Protein AF-A0AAJ4Z870-F1 (afdb_monomer)

Radius of gyration: 30.79 Å; Cα contacts (8 Å, |Δi|>4): 1571; chains: 1; bounding box: 114×66×84 Å

Sequence (641 aa):
MRTFTKHAAKAASVLLALTALTALTALTVEAAERSPRASETVNSVRNRDPVFTLLPERWMTPLPGEDDWNNLPIDEKRKKALEEISHGIRDATSEARIKAANVYWDTYMLNLPDAQMHELVDYTFSTPYNHDLRNGTERLSEKTMSKFLFGVGNTDKALAGRPADADYIVSRGVNLRLTPAQFADLRGRTLTDKAYLSTTLSDAPPEEFSKQNASLRLRVPRGTPSAYLSRTAAVSFYEDQEELLLGRGTAVNVTRSFCGTPDASVEGGCKQWEIFGEVALRSPQLTVEPLGETGLKGRAAFSRTSDENWVGVVPKGQLPIEGNVKAQQGFKTAVGDFEFKDLPPGEYTVHVYPDKVSYAPLISRDVMVGTSVLRSVRQREVPEISPDGIGTLTVVLDASDNGRQSGKYVITPPQGFAFTNSDVVIRRPDGTGTSGGWTLSSDKRTLTNTSAWWDTKGVRTLYMGVVADRDMTKAGFHTAEGGLSFAVDDQPPVTGNVTVSVPVLMWWAKQTVVPEIKPGGQGNAIVELDATGARSGDNYALNRIAAPDGFTFTDNQVVVKGPGGAISREAWTLTADRTMLINLTGAALWRGKGTWTLEVSLTAAPSAATGTHTAKDGLSFTTGGGLRRATSDLSATVIGN

Secondary structure (DSSP, 8-state):
--SHHHHHHHHHHHHHHHHHHHHHHHHHHHHHHT---PPPEE--SSSS--SEEEEEEESSPPPS-HHHHHTS-HHHHHHHHHHHH-TTBS--SHHHHHHHHHHHHHHHHHTS-HHHHHHHHHHHHH-HHHHHHHH-STT--HHHHHHHHHHHHHHHHHHHHS--SSBEEEEEEE-----HHHHHTTTTEEEE-SS-EEEESSSS--HHHHTSSEEEEEEE-TT--EEEE-TTTT--SSTT--EEEEPTT-EEEEEEEEEEEE-TTSTTSEEEEEEEEEE-----EEEEEE-TTS-EEEEEE-SS--TT-EEEEEETTS--SGGG--EEEE-SSSEEEEEE-SPPSEEEEEEEES-SSS---SEEEEEEES--SEEEEEEEE--B--TT-EEEEEEEEEESS-----EEEEE-PPTTEEES-S--EEE-TTS-EEE---EE-TTS--EEE-S----SSEEEEEEEEEEE-TT----EEEEEEEEEEEEETTSPPEEEEEEEEEP-TT--EEEEE--EE-TT-EEEEEEEEE-TTPPTT---B-EEEEPPTTEEES-SEEEEE-TT--EEEEEPEEPTTS-EEEESBGGGGGSSSSEEEEEEEEEE-TTPPSEEEEEEEEEEEEETTTTEEEEEEEEEEEPP-

InterPro domains:
  IPR003540 ADP ribosyltransferase [PF03496] (108-256)

Structure (mmCIF, N/CA/C/O backbone):
data_AF-A0AAJ4Z870-F1
#
_entry.id   AF-A0AAJ4Z870-F1
#
loop_
_atom_site.group_PDB
_atom_site.id
_atom_site.type_symbol
_atom_site.label_atom_id
_atom_site.label_alt_id
_atom_site.label_comp_id
_atom_site.label_asym_id
_atom_site.label_entity_id
_atom_site.label_seq_id
_atom_site.pdbx_PDB_ins_code
_atom_site.Cartn_x
_atom_site.Cartn_y
_atom_site.Cartn_z
_atom_site.occupancy
_atom_site.B_iso_or_equiv
_atom_site.auth_seq_id
_atom_site.auth_comp_id
_atom_site.auth_asym_id
_atom_site.auth_atom_id
_atom_site.pdbx_PDB_model_num
ATOM 1 N N . MET A 1 1 ? 68.829 -37.222 24.982 1.00 49.44 1 MET A N 1
ATOM 2 C CA . MET A 1 1 ? 67.691 -37.475 24.061 1.00 49.44 1 MET A CA 1
ATOM 3 C C . MET A 1 1 ? 66.381 -36.727 24.383 1.00 49.44 1 MET A C 1
ATOM 5 O O . MET A 1 1 ? 65.464 -36.827 23.584 1.00 49.44 1 MET A O 1
ATOM 9 N N . ARG A 1 2 ? 66.257 -35.929 25.465 1.00 44.97 2 ARG A N 1
ATOM 10 C CA . ARG A 1 2 ? 65.028 -35.145 25.772 1.00 44.97 2 ARG A CA 1
ATOM 11 C C . ARG A 1 2 ? 65.080 -33.644 25.423 1.00 44.97 2 ARG A C 1
ATOM 13 O O . ARG A 1 2 ? 64.082 -32.952 25.577 1.00 44.97 2 ARG A O 1
ATOM 20 N N . THR A 1 3 ? 66.212 -33.136 24.938 1.00 46.72 3 THR A N 1
ATOM 21 C CA . THR A 1 3 ? 66.392 -31.717 24.567 1.00 46.72 3 THR A CA 1
ATOM 22 C C . THR A 1 3 ? 66.167 -31.428 23.079 1.00 46.72 3 THR A C 1
ATOM 24 O O . THR A 1 3 ? 65.822 -30.303 22.736 1.00 46.72 3 THR A O 1
ATOM 27 N N . PHE A 1 4 ? 66.254 -32.434 22.200 1.00 42.03 4 PHE A N 1
ATOM 28 C CA . PHE A 1 4 ? 66.078 -32.248 20.751 1.00 42.03 4 PHE A CA 1
ATOM 29 C C . PHE A 1 4 ? 64.612 -32.104 20.301 1.00 42.03 4 PHE A C 1
ATOM 31 O O . PHE A 1 4 ? 64.336 -31.454 19.297 1.00 42.03 4 PHE A O 1
ATOM 38 N N . THR A 1 5 ? 63.643 -32.621 21.061 1.00 47.94 5 THR A N 1
ATOM 39 C CA . THR A 1 5 ? 62.215 -32.555 20.694 1.00 47.94 5 THR A CA 1
ATOM 40 C C . THR A 1 5 ? 61.570 -31.192 20.956 1.00 47.94 5 THR A C 1
ATOM 42 O O . THR A 1 5 ? 60.639 -30.812 20.250 1.00 47.94 5 THR A O 1
ATOM 45 N N . LYS A 1 6 ? 62.085 -30.394 21.904 1.00 50.53 6 LYS A N 1
ATOM 46 C CA . LYS A 1 6 ? 61.529 -29.056 22.189 1.00 50.53 6 LYS A CA 1
ATOM 47 C C . LYS A 1 6 ? 61.868 -28.011 21.123 1.00 50.53 6 LYS A C 1
ATOM 49 O O . LYS A 1 6 ? 61.117 -27.055 20.966 1.00 50.53 6 LYS A O 1
ATOM 54 N N . HIS A 1 7 ? 62.978 -28.163 20.401 1.00 51.12 7 HIS A N 1
ATOM 55 C CA . HIS A 1 7 ? 63.368 -27.200 19.362 1.00 51.12 7 HIS A CA 1
ATOM 56 C C . HIS A 1 7 ? 62.680 -27.491 18.021 1.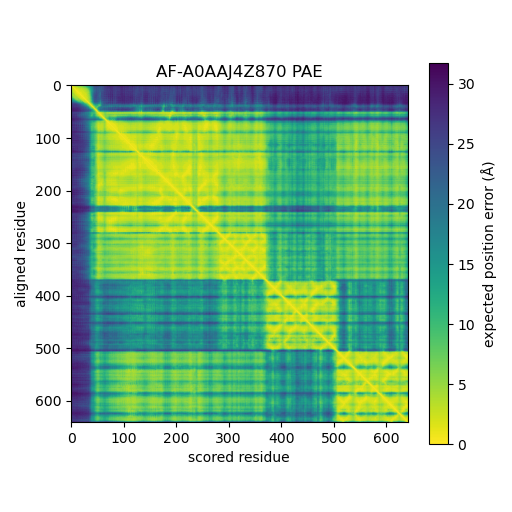00 51.12 7 HIS A C 1
ATOM 58 O O . HIS A 1 7 ? 62.273 -26.553 17.341 1.00 51.12 7 HIS A O 1
ATOM 64 N N . ALA A 1 8 ? 62.422 -28.766 17.704 1.00 56.53 8 ALA A N 1
ATOM 65 C CA . ALA A 1 8 ? 61.658 -29.151 16.517 1.00 56.53 8 ALA A CA 1
ATOM 66 C C . ALA A 1 8 ? 60.193 -28.672 16.571 1.00 56.53 8 ALA A C 1
ATOM 68 O O . ALA A 1 8 ? 59.684 -28.139 15.589 1.00 56.53 8 ALA A O 1
ATOM 69 N N . ALA A 1 9 ? 59.538 -28.768 17.735 1.00 59.16 9 ALA A N 1
ATOM 70 C CA . ALA A 1 9 ? 58.164 -28.287 17.900 1.00 59.16 9 ALA A CA 1
ATOM 71 C C . ALA A 1 9 ? 58.054 -26.758 17.743 1.00 59.16 9 ALA A C 1
ATOM 73 O O . ALA A 1 9 ? 57.128 -26.262 17.107 1.00 59.16 9 ALA A O 1
ATOM 74 N N . LYS A 1 10 ? 59.033 -26.003 18.260 1.00 60.56 10 LYS A N 1
ATOM 75 C CA . LYS A 1 10 ? 59.036 -24.535 18.166 1.00 60.56 10 LYS A CA 1
ATOM 76 C C . LYS A 1 10 ? 59.322 -24.050 16.739 1.00 60.56 10 LYS A C 1
ATOM 78 O O . LYS A 1 10 ? 58.710 -23.083 16.300 1.00 60.56 10 LYS A O 1
ATOM 83 N N . ALA A 1 11 ? 60.187 -24.749 16.001 1.00 62.09 11 ALA A N 1
ATOM 84 C CA . ALA A 1 11 ? 60.443 -24.463 14.590 1.00 62.09 11 ALA A CA 1
ATOM 85 C C . ALA A 1 11 ? 59.219 -24.761 13.703 1.00 62.09 11 ALA A C 1
ATOM 87 O O . ALA A 1 11 ? 58.886 -23.957 12.836 1.00 62.09 11 ALA A O 1
ATOM 88 N N . ALA A 1 12 ? 58.496 -25.856 13.969 1.00 60.47 12 ALA A N 1
ATOM 89 C CA . ALA A 1 12 ? 57.272 -26.197 13.242 1.00 60.47 12 ALA A CA 1
ATOM 90 C C . ALA A 1 12 ? 56.146 -25.170 13.469 1.00 60.47 12 ALA A C 1
ATOM 92 O O . ALA A 1 12 ? 55.469 -24.787 12.518 1.00 60.47 12 ALA A O 1
ATOM 93 N N . SER A 1 13 ? 55.983 -24.660 14.696 1.00 53.12 13 SER A N 1
ATOM 94 C CA . SER A 1 13 ? 54.995 -23.612 14.998 1.00 53.12 13 SER A CA 1
ATOM 95 C C . SER A 1 13 ? 55.309 -22.273 14.324 1.00 53.12 13 SER A C 1
ATOM 97 O O . SER A 1 13 ? 54.392 -21.594 13.871 1.00 53.12 13 SER A O 1
ATOM 99 N N . VAL A 1 14 ? 56.589 -21.900 14.217 1.00 65.31 14 VAL A N 1
ATOM 100 C CA . VAL A 1 14 ? 57.000 -20.666 13.524 1.00 65.31 14 VAL A CA 1
ATOM 101 C C . VAL A 1 14 ? 56.807 -20.797 12.013 1.00 65.31 14 VAL A C 1
ATOM 103 O O . VAL A 1 14 ? 56.330 -19.857 11.384 1.00 65.31 14 VAL A O 1
ATOM 106 N N . LEU A 1 15 ? 57.094 -21.968 11.437 1.00 59.19 15 LEU A N 1
ATOM 107 C CA . LEU A 1 15 ? 56.870 -22.216 10.013 1.00 59.19 15 LEU A CA 1
ATOM 108 C C . LEU A 1 15 ? 55.369 -22.205 9.671 1.00 59.19 15 LEU A C 1
ATOM 110 O O . LEU A 1 15 ? 54.979 -21.583 8.685 1.00 59.19 15 LEU A O 1
ATOM 114 N N . LEU A 1 16 ? 54.509 -22.795 10.513 1.00 56.69 16 LEU A N 1
ATOM 115 C CA . LEU A 1 16 ? 53.051 -22.727 10.333 1.00 56.69 16 LEU A CA 1
ATOM 116 C C . LEU A 1 16 ? 52.522 -21.290 10.430 1.00 56.69 16 LEU A C 1
ATOM 118 O O . LEU A 1 16 ? 51.689 -20.895 9.619 1.00 56.69 16 LEU A O 1
ATOM 122 N N . ALA A 1 17 ? 53.028 -20.501 11.382 1.00 57.72 17 ALA A N 1
ATOM 123 C CA . ALA A 1 17 ? 52.633 -19.104 11.545 1.00 57.72 17 ALA A CA 1
ATOM 124 C C . ALA A 1 17 ? 53.065 -18.240 10.349 1.00 57.72 17 ALA A C 1
ATOM 126 O O . ALA A 1 17 ? 52.281 -17.419 9.879 1.00 57.72 17 ALA A O 1
ATOM 127 N N . LEU A 1 18 ? 54.268 -18.461 9.805 1.00 51.78 18 LEU A N 1
ATOM 128 C CA . LEU A 1 18 ? 54.729 -17.755 8.606 1.00 51.78 18 LEU A CA 1
ATOM 129 C C . LEU A 1 18 ? 53.906 -18.146 7.373 1.00 51.78 18 LEU A C 1
ATOM 131 O O . LEU A 1 18 ? 53.510 -17.279 6.598 1.00 51.78 18 LEU A O 1
ATOM 135 N N . THR A 1 19 ? 53.594 -19.434 7.210 1.00 60.03 19 THR A N 1
ATOM 136 C CA . THR A 1 19 ? 52.804 -19.918 6.064 1.00 60.03 19 THR A CA 1
ATOM 137 C C . THR A 1 19 ? 51.367 -19.390 6.128 1.00 60.03 19 THR A C 1
ATOM 139 O O . THR A 1 19 ? 50.831 -18.946 5.116 1.00 60.03 19 THR A O 1
ATOM 142 N N . ALA A 1 20 ? 50.774 -19.335 7.327 1.00 50.16 20 ALA A N 1
ATOM 143 C CA . ALA A 1 20 ? 49.462 -18.734 7.551 1.00 50.16 20 ALA A CA 1
ATOM 144 C C . ALA A 1 20 ? 49.465 -17.221 7.287 1.00 50.16 20 ALA A C 1
ATOM 146 O O . ALA A 1 20 ? 48.545 -16.722 6.649 1.00 50.16 20 ALA A O 1
ATOM 147 N N . LEU A 1 21 ? 50.508 -16.495 7.703 1.00 46.50 21 LEU A N 1
ATOM 148 C CA . LEU A 1 21 ? 50.614 -15.051 7.473 1.00 46.50 21 LEU A CA 1
ATOM 149 C C . LEU A 1 21 ? 50.805 -14.714 5.986 1.00 46.50 21 LEU A C 1
ATOM 151 O O . LEU A 1 21 ? 50.235 -13.736 5.507 1.00 46.50 21 LEU A O 1
ATOM 155 N N . THR A 1 22 ? 51.545 -15.549 5.248 1.00 51.97 22 THR A N 1
ATOM 156 C CA . THR A 1 22 ? 51.763 -15.388 3.798 1.00 51.97 22 THR A CA 1
ATOM 157 C C . THR A 1 22 ? 50.500 -15.734 2.999 1.00 51.97 22 THR A C 1
ATOM 159 O O . THR A 1 22 ? 50.151 -15.033 2.053 1.00 51.97 22 THR A O 1
ATOM 162 N N . ALA A 1 23 ? 49.750 -16.761 3.420 1.00 42.91 23 ALA A N 1
ATOM 163 C CA . ALA A 1 23 ? 48.446 -17.087 2.840 1.00 42.91 23 ALA A CA 1
ATOM 164 C C . ALA A 1 23 ? 47.395 -16.003 3.137 1.00 42.91 23 ALA A C 1
ATOM 166 O O . ALA A 1 23 ? 46.612 -15.653 2.258 1.00 42.91 23 ALA A O 1
ATOM 167 N N . LEU A 1 24 ? 47.410 -15.424 4.344 1.00 33.97 24 LEU A N 1
ATOM 168 C CA . LEU A 1 24 ? 46.507 -14.336 4.724 1.00 33.97 24 LEU A CA 1
ATOM 169 C C . LEU A 1 24 ? 46.810 -13.052 3.938 1.00 33.97 24 LEU A C 1
ATOM 171 O O . LEU A 1 24 ? 45.883 -12.388 3.491 1.00 33.97 24 LEU A O 1
ATOM 175 N N . THR A 1 25 ? 48.090 -12.735 3.708 1.00 42.50 25 THR A N 1
ATOM 176 C CA . THR A 1 25 ? 48.484 -11.570 2.898 1.00 42.50 25 THR A CA 1
ATOM 177 C C . THR A 1 25 ? 48.165 -11.757 1.413 1.00 42.50 25 THR A C 1
ATOM 179 O O . THR A 1 25 ? 47.634 -10.831 0.801 1.00 42.50 25 THR A O 1
ATOM 182 N N . ALA A 1 26 ? 48.369 -12.952 0.848 1.00 40.03 26 ALA A N 1
ATOM 183 C CA . ALA A 1 26 ? 47.952 -13.267 -0.523 1.00 40.03 26 ALA A CA 1
ATOM 184 C C . ALA A 1 26 ? 46.422 -13.181 -0.705 1.00 40.03 26 ALA A C 1
ATOM 186 O O . ALA A 1 26 ? 45.954 -12.564 -1.660 1.00 40.03 26 ALA A O 1
ATOM 187 N N . LEU A 1 27 ? 45.642 -13.684 0.263 1.00 38.25 27 LEU A N 1
ATOM 188 C CA . LEU A 1 27 ? 44.178 -13.558 0.277 1.00 38.25 27 LEU A CA 1
ATOM 189 C C . LEU A 1 27 ? 43.707 -12.102 0.411 1.00 38.25 27 LEU A C 1
ATOM 191 O O . LEU A 1 27 ? 42.705 -11.734 -0.197 1.00 38.25 27 LEU A O 1
ATOM 195 N N . THR A 1 28 ? 44.413 -11.251 1.163 1.00 39.25 28 THR A N 1
ATOM 196 C CA . THR A 1 28 ? 44.058 -9.823 1.264 1.00 39.25 28 THR A CA 1
ATOM 197 C C . THR A 1 28 ? 44.405 -9.019 0.012 1.00 39.25 28 THR A C 1
ATOM 199 O O . THR A 1 28 ? 43.698 -8.062 -0.292 1.00 39.25 28 THR A O 1
ATOM 202 N N . VAL A 1 29 ? 45.442 -9.407 -0.739 1.00 36.97 29 VAL A N 1
ATOM 203 C CA . VAL A 1 29 ? 45.827 -8.729 -1.989 1.00 36.97 29 VAL A CA 1
ATOM 204 C C . VAL A 1 29 ? 44.898 -9.137 -3.142 1.00 36.97 29 VAL A C 1
ATOM 206 O O . VAL A 1 29 ? 44.412 -8.260 -3.852 1.00 36.97 29 VAL A O 1
ATOM 209 N N . GLU A 1 30 ? 44.512 -10.415 -3.256 1.00 35.41 30 GLU A N 1
ATOM 210 C CA . GLU A 1 30 ? 43.478 -10.845 -4.221 1.00 35.41 30 GLU A CA 1
ATOM 211 C C . GLU A 1 30 ? 42.067 -10.335 -3.865 1.00 35.41 30 GLU A C 1
ATOM 213 O O . GLU A 1 30 ? 41.267 -10.051 -4.760 1.00 35.41 30 GLU A O 1
ATOM 218 N N . ALA A 1 31 ? 41.746 -10.161 -2.577 1.00 33.66 31 ALA A N 1
ATOM 219 C CA . ALA A 1 31 ? 40.484 -9.546 -2.155 1.00 33.66 31 ALA A CA 1
ATOM 220 C C . ALA A 1 31 ? 40.442 -8.027 -2.410 1.00 33.66 31 ALA A C 1
ATOM 222 O O . ALA A 1 31 ? 39.362 -7.489 -2.654 1.00 33.66 31 ALA A O 1
ATOM 223 N N . ALA A 1 32 ? 41.590 -7.339 -2.391 1.00 29.41 32 ALA A N 1
ATOM 224 C CA . ALA A 1 32 ? 41.681 -5.913 -2.707 1.00 29.41 32 ALA A CA 1
ATOM 225 C C . ALA A 1 32 ? 41.587 -5.637 -4.221 1.00 29.41 32 ALA A C 1
ATOM 227 O O . ALA A 1 32 ? 40.957 -4.657 -4.617 1.00 29.41 32 ALA A O 1
ATOM 228 N N . GLU A 1 33 ? 42.120 -6.519 -5.075 1.00 30.16 33 GLU A N 1
ATOM 229 C CA . GLU A 1 33 ? 41.975 -6.408 -6.540 1.00 30.16 33 GLU A CA 1
ATOM 230 C C . GLU A 1 33 ? 40.604 -6.879 -7.063 1.00 30.16 33 GLU A C 1
ATOM 232 O O . GLU A 1 33 ? 40.184 -6.477 -8.148 1.00 30.16 33 GLU A O 1
ATOM 237 N N . ARG A 1 34 ? 39.852 -7.659 -6.272 1.00 28.91 34 ARG A N 1
ATOM 238 C CA . ARG A 1 34 ? 38.427 -7.973 -6.506 1.00 28.91 34 ARG A CA 1
ATOM 239 C C . ARG A 1 34 ? 37.480 -7.167 -5.619 1.00 28.91 34 ARG A C 1
ATOM 241 O O . ARG A 1 34 ? 36.392 -7.641 -5.287 1.00 28.91 34 ARG A O 1
ATOM 248 N N . SER A 1 35 ? 37.854 -5.943 -5.256 1.00 26.19 35 SER A N 1
ATOM 249 C CA . SER A 1 35 ? 36.859 -4.982 -4.787 1.00 26.19 35 SER A CA 1
ATOM 250 C C . SER A 1 35 ? 35.880 -4.742 -5.948 1.00 26.19 35 SER A C 1
ATOM 252 O O . SER A 1 35 ? 36.321 -4.293 -7.013 1.00 26.19 35 SER A O 1
ATOM 254 N N . PRO A 1 36 ? 34.587 -5.113 -5.836 1.00 32.47 36 PRO A N 1
ATOM 255 C CA . PRO A 1 36 ? 33.634 -4.848 -6.903 1.00 32.47 36 PRO A CA 1
ATOM 256 C C . PRO A 1 36 ? 33.655 -3.344 -7.158 1.00 32.47 36 PRO A C 1
ATOM 258 O O . PRO A 1 36 ? 33.539 -2.558 -6.217 1.00 32.47 36 PRO A O 1
ATOM 261 N N . ARG A 1 37 ? 33.858 -2.942 -8.423 1.00 35.41 37 ARG A N 1
ATOM 262 C CA . ARG A 1 37 ? 33.674 -1.546 -8.837 1.00 35.41 37 ARG A CA 1
ATOM 263 C C . ARG A 1 37 ? 32.366 -1.070 -8.216 1.00 35.41 37 ARG A C 1
ATOM 265 O O . ARG A 1 37 ? 31.327 -1.683 -8.467 1.00 35.41 37 ARG A O 1
ATOM 272 N N . ALA A 1 38 ? 32.456 -0.046 -7.368 1.00 35.22 38 ALA A N 1
ATOM 273 C CA . ALA A 1 38 ? 31.302 0.543 -6.715 1.00 35.22 38 ALA A CA 1
ATOM 274 C C . ALA A 1 38 ? 30.222 0.812 -7.770 1.00 35.22 38 ALA A C 1
ATOM 276 O O . ALA A 1 38 ? 30.523 1.297 -8.862 1.00 35.22 38 ALA A O 1
ATOM 277 N N . SER A 1 39 ? 28.986 0.429 -7.457 1.00 49.66 39 SER A N 1
ATOM 278 C CA . SER A 1 39 ? 27.829 0.682 -8.307 1.00 49.66 39 SER A CA 1
ATOM 279 C C . SER A 1 39 ? 27.770 2.168 -8.674 1.00 49.66 39 SER A C 1
ATOM 281 O O . SER A 1 39 ? 27.768 3.019 -7.787 1.00 49.66 39 SER A O 1
ATOM 283 N N . GLU A 1 40 ? 27.703 2.495 -9.964 1.00 51.44 40 GLU A N 1
ATOM 284 C CA . GLU A 1 40 ? 27.506 3.881 -10.391 1.00 51.44 40 GLU A CA 1
ATOM 285 C C . GLU A 1 40 ? 26.043 4.289 -10.174 1.00 51.44 40 GLU A C 1
ATOM 287 O O . GLU A 1 40 ? 25.110 3.640 -10.656 1.00 51.44 40 GLU A O 1
ATOM 292 N N . THR A 1 41 ? 25.837 5.368 -9.420 1.00 51.16 41 THR A N 1
ATOM 293 C CA . THR A 1 41 ? 24.510 5.933 -9.157 1.00 51.16 41 THR A CA 1
ATOM 294 C C . THR A 1 41 ? 24.034 6.752 -10.360 1.00 51.16 41 THR A C 1
ATOM 296 O O . THR A 1 41 ? 24.674 7.728 -10.755 1.00 51.16 41 THR A O 1
ATOM 299 N N . VAL A 1 42 ? 22.880 6.396 -10.931 1.00 51.50 42 VAL A N 1
ATOM 300 C CA . VAL A 1 42 ? 22.339 6.992 -12.164 1.00 51.50 42 VAL A CA 1
ATOM 301 C C . VAL A 1 42 ? 21.290 8.062 -11.818 1.00 51.50 42 VAL A C 1
ATOM 303 O O . VAL A 1 42 ? 20.118 7.754 -11.627 1.00 51.50 42 VAL A O 1
ATOM 306 N N . ASN A 1 43 ? 21.674 9.340 -11.702 1.00 39.91 43 ASN A N 1
ATOM 307 C CA . ASN A 1 43 ? 20.740 10.402 -11.259 1.00 39.91 43 ASN A CA 1
ATOM 308 C C . ASN A 1 43 ? 19.824 10.982 -12.372 1.00 39.91 43 ASN A C 1
ATOM 310 O O . ASN A 1 43 ? 20.118 10.848 -13.552 1.00 39.91 43 ASN A O 1
ATOM 314 N N . SER A 1 44 ? 18.741 11.686 -12.005 1.00 39.91 44 SER A N 1
ATOM 315 C CA . SER A 1 44 ? 17.824 12.421 -12.910 1.00 39.91 44 SER A CA 1
ATOM 316 C C . SER A 1 44 ? 18.022 13.956 -12.798 1.00 39.91 44 SER A C 1
ATOM 318 O O . SER A 1 44 ? 18.668 14.421 -11.857 1.00 39.91 44 SER A O 1
ATOM 320 N N . VAL A 1 45 ? 17.600 14.775 -13.783 1.00 42.69 45 VAL A N 1
ATOM 321 C CA . VAL A 1 45 ? 18.034 16.201 -13.912 1.00 42.69 45 VAL A CA 1
ATOM 322 C C . VAL A 1 45 ? 16.981 17.252 -13.516 1.00 42.69 45 VAL A C 1
ATOM 324 O O . VAL A 1 45 ? 17.354 18.390 -13.243 1.00 42.69 45 VAL A O 1
ATOM 327 N N . ARG A 1 46 ? 15.687 16.931 -13.392 1.00 41.34 46 ARG A N 1
ATOM 328 C CA . ARG A 1 46 ? 14.689 17.898 -12.889 1.00 41.34 46 ARG A CA 1
ATOM 329 C C . ARG A 1 46 ? 13.697 17.201 -11.962 1.00 41.34 46 ARG A C 1
ATOM 331 O O . ARG A 1 46 ? 12.945 16.353 -12.412 1.00 41.34 46 ARG A O 1
ATOM 338 N N . ASN A 1 47 ? 13.737 17.593 -10.687 1.00 38.19 47 ASN A N 1
ATOM 339 C CA . ASN A 1 47 ? 12.974 17.078 -9.545 1.00 38.19 47 ASN A CA 1
ATOM 340 C C . ASN A 1 47 ? 13.215 15.602 -9.158 1.00 38.19 47 ASN A C 1
ATOM 342 O O . ASN A 1 47 ? 12.601 14.692 -9.696 1.00 38.19 47 ASN A O 1
ATOM 346 N N . ARG A 1 48 ? 14.016 15.439 -8.090 1.00 46.03 48 ARG A N 1
ATOM 347 C CA . ARG A 1 48 ? 14.067 14.300 -7.151 1.00 46.03 48 ARG A CA 1
ATOM 348 C C . ARG A 1 48 ? 14.625 12.972 -7.709 1.00 46.03 48 ARG A C 1
ATOM 350 O O . ARG A 1 48 ? 13.905 12.125 -8.222 1.00 46.03 48 ARG A O 1
ATOM 357 N N . ASP A 1 49 ? 15.926 12.809 -7.464 1.00 51.62 49 ASP A N 1
ATOM 358 C CA . ASP A 1 49 ? 16.651 11.560 -7.167 1.00 51.62 49 ASP A CA 1
ATOM 359 C C . ASP A 1 49 ? 16.893 10.539 -8.292 1.00 51.62 49 ASP A C 1
ATOM 361 O O . ASP A 1 49 ? 16.113 10.435 -9.244 1.00 51.62 49 ASP A O 1
ATOM 365 N N . PRO A 1 50 ? 18.013 9.787 -8.225 1.00 52.00 50 PRO A N 1
ATOM 366 C CA . PRO A 1 50 ? 18.239 8.616 -9.069 1.00 52.00 50 PRO A CA 1
ATOM 367 C C . PRO A 1 50 ? 17.088 7.619 -8.923 1.00 52.00 50 PRO A C 1
ATOM 369 O O . PRO A 1 50 ? 16.846 7.089 -7.843 1.00 52.00 50 PRO A O 1
ATOM 372 N N . VAL A 1 51 ? 16.378 7.358 -10.023 1.00 69.81 51 VAL A N 1
ATOM 373 C CA . VAL A 1 51 ? 15.320 6.335 -10.064 1.00 69.81 51 VAL A CA 1
ATOM 374 C C . VAL A 1 51 ? 15.940 4.944 -10.136 1.00 69.81 51 VAL A C 1
ATOM 376 O O . VAL A 1 51 ? 15.425 4.015 -9.536 1.00 69.81 51 VAL A O 1
ATOM 379 N N . PHE A 1 52 ? 17.057 4.789 -10.846 1.00 85.12 52 PHE A N 1
ATOM 380 C CA . PHE A 1 52 ? 17.687 3.489 -11.021 1.00 85.12 52 PHE A CA 1
ATOM 381 C C . PHE A 1 52 ? 19.144 3.491 -10.569 1.00 85.12 52 PHE A C 1
ATOM 383 O O . PHE A 1 52 ? 19.867 4.473 -10.703 1.00 85.12 52 PHE A O 1
ATOM 390 N N . THR A 1 53 ? 19.576 2.337 -10.090 1.00 85.94 53 THR A N 1
ATOM 391 C CA . THR A 1 53 ? 20.966 1.989 -9.820 1.00 85.94 53 THR A CA 1
ATOM 392 C C . THR A 1 53 ? 21.347 0.837 -10.744 1.00 85.94 53 THR A C 1
ATOM 394 O O . THR A 1 53 ? 20.584 -0.121 -10.882 1.00 85.94 53 THR A O 1
ATOM 397 N N . LEU A 1 54 ? 22.499 0.934 -11.410 1.00 88.50 54 LEU A N 1
ATOM 398 C CA . LEU A 1 54 ? 22.995 -0.109 -12.308 1.00 88.50 54 LEU A CA 1
ATOM 399 C C . LEU A 1 54 ? 23.806 -1.135 -11.516 1.00 88.50 54 LEU A C 1
ATOM 401 O O . LEU A 1 54 ? 24.876 -0.813 -11.002 1.00 88.50 54 LEU A O 1
ATOM 405 N N . LEU A 1 55 ? 23.346 -2.387 -11.472 1.00 84.69 55 LEU A N 1
ATOM 406 C CA . LEU A 1 55 ? 24.108 -3.441 -10.808 1.00 84.69 55 LEU A CA 1
ATOM 407 C C . LEU A 1 55 ? 25.400 -3.770 -11.586 1.00 84.69 55 LEU A C 1
ATOM 409 O O . LEU A 1 55 ? 25.421 -3.750 -12.830 1.00 84.69 55 LEU A O 1
ATOM 413 N N . PRO A 1 56 ? 26.503 -4.070 -10.874 1.00 81.56 56 PRO A N 1
ATOM 414 C CA . PRO A 1 56 ? 27.790 -4.352 -11.504 1.00 81.56 56 PRO A CA 1
ATOM 415 C C . PRO A 1 56 ? 27.787 -5.691 -12.254 1.00 81.56 56 PRO A C 1
ATOM 417 O O . PRO A 1 56 ? 28.437 -5.814 -13.291 1.00 81.56 56 PRO A O 1
ATOM 420 N N . GLU A 1 57 ? 27.039 -6.679 -11.763 1.00 82.12 57 GLU A N 1
ATOM 421 C CA . GLU A 1 57 ? 26.984 -8.020 -12.343 1.00 82.12 57 GLU A CA 1
ATOM 422 C C . GLU A 1 57 ? 25.992 -8.110 -13.510 1.00 82.12 57 GLU A C 1
ATOM 424 O O . GLU A 1 57 ? 24.938 -7.469 -13.526 1.00 82.12 57 GLU A O 1
ATOM 429 N N . ARG A 1 58 ? 26.337 -8.938 -14.501 1.00 84.81 58 ARG A N 1
ATOM 430 C CA . ARG A 1 58 ? 25.440 -9.298 -15.604 1.00 84.81 58 ARG A CA 1
ATOM 431 C C . ARG A 1 58 ? 24.574 -10.480 -15.197 1.00 84.81 58 ARG A C 1
ATOM 433 O O . ARG A 1 58 ? 25.077 -11.449 -14.637 1.00 84.81 58 ARG A O 1
ATOM 440 N N . TRP A 1 59 ? 23.293 -10.427 -15.540 1.00 82.12 59 TRP A N 1
ATOM 441 C CA . TRP A 1 59 ? 22.366 -11.540 -15.321 1.00 82.12 59 TRP A CA 1
ATOM 442 C C . TRP A 1 59 ? 22.332 -12.517 -16.505 1.00 82.12 59 TRP A C 1
ATOM 444 O O . TRP A 1 59 ? 21.857 -13.640 -16.357 1.00 82.12 59 TRP A O 1
ATOM 454 N N . MET A 1 60 ? 22.865 -12.116 -17.665 1.00 82.94 60 MET A N 1
ATOM 455 C CA . MET A 1 60 ? 23.074 -12.988 -18.821 1.00 82.94 60 MET A CA 1
ATOM 456 C C . MET A 1 60 ? 24.337 -12.605 -19.599 1.00 82.94 60 MET A C 1
ATOM 458 O O . MET A 1 60 ? 24.723 -11.435 -19.668 1.00 82.94 60 MET A O 1
ATOM 462 N N . THR A 1 61 ? 24.962 -13.593 -20.235 1.00 76.19 61 THR A N 1
ATOM 463 C CA . THR A 1 61 ? 25.982 -13.349 -21.259 1.00 76.19 61 THR A CA 1
ATOM 464 C C . THR A 1 61 ? 25.284 -12.875 -22.539 1.00 76.19 61 THR A C 1
ATOM 466 O O . THR A 1 61 ? 24.330 -13.527 -22.971 1.00 76.19 61 THR A O 1
ATOM 469 N N . PRO A 1 62 ? 25.713 -11.765 -23.166 1.00 68.50 62 PRO A N 1
ATOM 470 C CA . PRO A 1 62 ? 25.199 -11.381 -24.477 1.00 68.50 62 PRO A CA 1
ATOM 471 C C . PRO A 1 62 ? 25.423 -12.513 -25.485 1.00 68.50 62 PRO A C 1
ATOM 473 O O . PRO A 1 62 ? 26.503 -13.102 -25.527 1.00 68.50 62 PRO A O 1
ATOM 476 N N . LEU A 1 63 ? 24.400 -12.840 -26.276 1.00 63.53 63 LEU A N 1
ATOM 477 C CA . LEU A 1 63 ? 24.523 -13.874 -27.303 1.00 63.53 63 LEU A CA 1
ATOM 478 C C . LEU A 1 63 ? 25.430 -13.380 -28.449 1.00 63.53 63 LEU A C 1
ATOM 480 O O . LEU A 1 63 ? 25.273 -12.228 -28.865 1.00 63.53 63 LEU A O 1
ATOM 484 N N . PRO A 1 64 ? 26.331 -14.225 -28.991 1.00 50.06 64 PRO A N 1
ATOM 485 C CA . PRO A 1 64 ? 27.074 -13.912 -30.212 1.00 50.06 64 PRO A CA 1
ATOM 486 C C . PRO A 1 64 ? 26.110 -13.714 -31.396 1.00 50.06 64 PRO A C 1
ATOM 488 O O . PRO A 1 64 ? 25.164 -14.487 -31.538 1.00 50.06 64 PRO A O 1
ATOM 491 N N . GLY A 1 65 ? 26.350 -12.701 -32.238 1.00 58.12 65 GLY A N 1
ATOM 492 C CA . GLY A 1 65 ? 25.511 -12.378 -33.410 1.00 58.12 65 GLY A CA 1
ATOM 493 C C . GLY A 1 65 ? 24.952 -10.946 -33.458 1.00 58.12 65 GLY A C 1
ATOM 494 O O . GLY A 1 65 ? 23.940 -10.708 -34.109 1.00 58.12 65 GLY A O 1
ATOM 495 N N . GLU A 1 66 ? 25.564 -9.982 -32.758 1.00 62.25 66 GLU A N 1
ATOM 496 C CA . GLU A 1 66 ? 25.082 -8.587 -32.712 1.00 62.25 66 GLU A CA 1
ATOM 497 C C . GLU A 1 66 ? 25.285 -7.785 -34.006 1.00 62.25 66 GLU A C 1
ATOM 499 O O . GLU A 1 66 ? 24.650 -6.740 -34.169 1.00 62.25 66 GLU A O 1
ATOM 504 N N . ASP A 1 67 ? 26.114 -8.265 -34.935 1.00 60.09 67 ASP A N 1
ATOM 505 C CA . ASP A 1 67 ? 26.350 -7.585 -36.214 1.00 60.09 67 ASP A CA 1
ATOM 506 C C . ASP A 1 67 ? 25.043 -7.426 -37.007 1.00 60.09 67 ASP A C 1
ATOM 508 O O . ASP A 1 67 ? 24.790 -6.370 -37.590 1.00 60.09 67 ASP A O 1
ATOM 512 N N . ASP A 1 68 ? 24.143 -8.411 -36.925 1.00 77.62 68 ASP A N 1
ATOM 513 C CA . ASP A 1 68 ? 22.817 -8.320 -37.536 1.00 77.62 68 ASP A CA 1
ATOM 514 C C . ASP A 1 68 ? 21.916 -7.323 -36.801 1.00 77.62 68 ASP A C 1
ATOM 516 O O . ASP A 1 68 ? 21.138 -6.631 -37.447 1.00 77.62 68 ASP A O 1
ATOM 520 N N . TRP A 1 69 ? 22.021 -7.204 -35.469 1.00 87.31 69 TRP A N 1
ATOM 521 C CA . TRP A 1 69 ? 21.206 -6.278 -34.670 1.00 87.31 69 TRP A CA 1
ATOM 522 C C . TRP A 1 69 ? 21.553 -4.822 -34.958 1.00 87.31 69 TRP A C 1
ATOM 524 O O . TRP A 1 69 ? 20.660 -4.006 -35.184 1.00 87.31 69 TRP A O 1
ATOM 534 N N . ASN A 1 70 ? 22.842 -4.481 -34.950 1.00 85.94 70 ASN A N 1
ATOM 535 C CA . ASN A 1 70 ? 23.298 -3.097 -35.068 1.00 85.94 70 ASN A CA 1
ATOM 536 C C . ASN A 1 70 ? 22.888 -2.458 -36.399 1.00 85.94 70 ASN A C 1
ATOM 538 O O . ASN A 1 70 ? 22.572 -1.265 -36.418 1.00 85.94 70 ASN A O 1
ATOM 542 N N . ASN A 1 71 ? 22.777 -3.268 -37.453 1.00 88.88 71 ASN A N 1
ATOM 543 C CA . ASN A 1 71 ? 22.393 -2.845 -38.798 1.00 88.88 71 ASN A CA 1
ATOM 544 C C . ASN A 1 71 ? 20.875 -2.756 -39.036 1.00 88.88 71 ASN A C 1
ATOM 546 O O . ASN A 1 71 ? 20.460 -2.241 -40.073 1.00 88.88 71 ASN A O 1
ATOM 550 N N . LEU A 1 72 ? 20.031 -3.212 -38.101 1.00 92.88 72 LEU A N 1
ATOM 551 C CA . LEU A 1 72 ? 18.577 -3.123 -38.272 1.00 92.88 72 LEU A CA 1
ATOM 552 C C . LEU A 1 72 ? 18.086 -1.663 -38.222 1.00 92.88 72 LEU A C 1
ATOM 554 O O . LEU A 1 72 ? 18.538 -0.892 -37.358 1.00 92.88 72 LEU A O 1
ATOM 558 N N . PRO A 1 73 ? 17.090 -1.301 -39.054 1.00 95.75 73 PRO A N 1
ATOM 559 C CA . PRO A 1 73 ? 16.289 -0.099 -38.858 1.00 95.75 73 PRO A CA 1
ATOM 560 C C . PRO A 1 73 ? 15.704 -0.035 -37.440 1.00 95.75 73 PRO A C 1
ATOM 562 O O . PRO A 1 73 ? 15.381 -1.059 -36.836 1.00 95.75 73 PRO A O 1
ATOM 565 N N . ILE A 1 74 ? 15.530 1.176 -36.903 1.00 95.31 74 ILE A N 1
ATOM 566 C CA . ILE A 1 74 ? 15.074 1.384 -35.516 1.00 95.31 74 ILE A CA 1
ATOM 567 C C . ILE A 1 74 ? 13.724 0.703 -35.250 1.00 95.31 74 ILE A C 1
ATOM 569 O O . ILE A 1 74 ? 13.545 0.096 -34.196 1.00 95.31 74 ILE A O 1
ATOM 573 N N . ASP A 1 75 ? 12.795 0.739 -36.203 1.00 96.06 75 ASP A N 1
ATOM 574 C CA . ASP A 1 75 ? 11.481 0.113 -36.028 1.00 96.06 75 ASP A CA 1
ATOM 575 C C . ASP A 1 75 ? 11.558 -1.419 -36.002 1.00 96.06 75 ASP A C 1
ATOM 577 O O . ASP A 1 75 ? 10.848 -2.062 -35.228 1.00 96.06 75 ASP A O 1
ATOM 581 N N . GLU A 1 76 ? 12.483 -2.018 -36.757 1.00 95.69 76 GLU A N 1
ATOM 582 C CA . GLU A 1 76 ? 12.753 -3.456 -36.667 1.00 95.69 76 GLU A CA 1
ATOM 583 C C . GLU A 1 76 ? 13.411 -3.828 -35.332 1.00 95.69 76 GLU A C 1
ATOM 585 O O . GLU A 1 76 ? 13.060 -4.857 -34.750 1.00 95.69 76 GLU A O 1
ATOM 590 N N . LYS A 1 77 ? 14.303 -2.977 -34.798 1.00 95.81 77 LYS A N 1
ATOM 591 C CA . LYS A 1 77 ? 14.862 -3.145 -33.442 1.00 95.81 77 LYS A CA 1
ATOM 592 C C . LYS A 1 77 ? 13.761 -3.106 -32.388 1.00 95.81 77 LYS A C 1
ATOM 594 O O . LYS A 1 77 ? 13.700 -4.000 -31.548 1.00 95.81 77 LYS A O 1
ATOM 599 N N . ARG A 1 78 ? 12.861 -2.116 -32.448 1.00 96.06 78 ARG A N 1
ATOM 600 C CA . ARG A 1 78 ? 11.705 -2.007 -31.538 1.00 96.06 78 ARG A CA 1
ATOM 601 C C . ARG A 1 78 ? 10.826 -3.247 -31.602 1.00 96.06 78 ARG A C 1
ATOM 603 O O . ARG A 1 78 ? 10.484 -3.792 -30.558 1.00 96.06 78 ARG A O 1
ATOM 610 N N . LYS A 1 79 ? 10.498 -3.706 -32.813 1.00 95.44 79 LYS A N 1
ATOM 611 C CA . LYS A 1 79 ? 9.674 -4.898 -33.025 1.00 95.44 79 LYS A CA 1
ATOM 612 C C . LYS A 1 79 ? 10.312 -6.137 -32.395 1.00 95.44 79 LYS A C 1
ATOM 614 O O . LYS A 1 79 ? 9.677 -6.774 -31.563 1.00 95.44 79 LYS A O 1
ATOM 619 N N . LYS A 1 80 ? 11.576 -6.431 -32.720 1.00 94.88 80 LYS A N 1
ATOM 620 C CA . LYS A 1 80 ? 12.291 -7.592 -32.163 1.00 94.88 80 LYS A CA 1
ATOM 621 C C . LYS A 1 80 ? 12.466 -7.499 -30.644 1.00 94.88 80 LYS A C 1
ATOM 623 O O . LYS A 1 80 ? 12.253 -8.484 -29.947 1.00 94.88 80 LYS A O 1
ATOM 628 N N . ALA A 1 81 ? 12.811 -6.324 -30.111 1.00 95.56 81 ALA A N 1
ATOM 629 C CA . ALA A 1 81 ? 12.948 -6.136 -28.665 1.00 95.56 81 ALA A CA 1
ATOM 630 C C . ALA A 1 81 ? 11.618 -6.336 -27.923 1.00 95.56 81 ALA A C 1
ATOM 632 O O . ALA A 1 81 ? 11.605 -6.913 -26.838 1.00 95.56 81 ALA A O 1
ATOM 633 N N . LEU A 1 82 ? 10.504 -5.879 -28.506 1.00 95.56 82 LEU A N 1
ATOM 634 C CA . LEU A 1 82 ? 9.175 -6.097 -27.945 1.00 95.56 82 LEU A CA 1
ATOM 635 C C . LEU A 1 82 ? 8.796 -7.579 -27.988 1.00 95.56 82 LEU A C 1
ATOM 637 O O . LEU A 1 82 ? 8.323 -8.100 -26.983 1.00 95.56 82 LEU A O 1
ATOM 641 N N . GLU A 1 83 ? 9.036 -8.266 -29.108 1.00 94.94 83 GLU A N 1
ATOM 642 C CA . GLU A 1 83 ? 8.807 -9.713 -29.246 1.00 94.94 83 GLU A CA 1
ATOM 643 C C . GLU A 1 83 ? 9.544 -10.508 -28.157 1.00 94.94 83 GLU A C 1
ATOM 645 O O . GLU A 1 83 ? 8.945 -11.385 -27.535 1.00 94.94 83 GLU A O 1
ATOM 650 N N . GLU A 1 84 ? 10.798 -10.153 -27.853 1.00 94.38 84 GLU A N 1
ATOM 651 C CA . GLU A 1 84 ? 11.602 -10.807 -26.809 1.00 94.38 84 GLU A CA 1
ATOM 652 C C . GLU A 1 84 ? 10.978 -10.734 -25.411 1.00 94.38 84 GLU A C 1
ATOM 654 O O . GLU A 1 84 ? 11.114 -11.685 -24.646 1.00 94.38 84 GLU A O 1
ATOM 659 N N . ILE A 1 85 ? 10.283 -9.643 -25.077 1.00 95.62 85 ILE A N 1
ATOM 660 C CA . ILE A 1 85 ? 9.648 -9.459 -23.762 1.00 95.62 85 ILE A CA 1
ATOM 661 C C . ILE A 1 85 ? 8.138 -9.731 -23.781 1.00 95.62 85 ILE A C 1
ATOM 663 O O . ILE A 1 85 ? 7.489 -9.565 -22.759 1.00 95.62 85 ILE A O 1
ATOM 667 N N . SER A 1 86 ? 7.548 -10.130 -24.912 1.00 95.50 86 SER A N 1
ATOM 668 C CA . SER A 1 86 ? 6.085 -10.291 -25.041 1.00 95.50 86 SER A CA 1
ATOM 669 C C . SER A 1 86 ? 5.571 -11.691 -24.696 1.00 95.50 86 SER A C 1
ATOM 671 O O . SER A 1 86 ? 4.381 -11.976 -24.833 1.00 95.50 86 SER A O 1
ATOM 673 N N . HIS A 1 87 ? 6.439 -12.596 -24.247 1.00 92.75 87 HIS A N 1
ATOM 674 C CA . HIS A 1 87 ? 6.020 -13.943 -23.861 1.00 92.75 87 HIS A CA 1
ATOM 675 C C . HIS A 1 87 ? 5.111 -13.920 -22.624 1.00 92.75 87 HIS A C 1
ATOM 677 O O . HIS A 1 87 ? 5.342 -13.181 -21.670 1.00 92.75 87 HIS A O 1
ATOM 683 N N . GLY A 1 88 ? 4.043 -14.722 -22.661 1.00 91.62 88 GLY A N 1
ATOM 684 C CA . GLY A 1 88 ? 3.066 -14.826 -21.569 1.00 91.62 88 GLY A CA 1
ATOM 685 C C . GLY A 1 88 ? 2.105 -13.638 -21.422 1.00 91.62 88 GLY A C 1
ATOM 686 O O . GLY A 1 88 ? 1.170 -13.726 -20.625 1.00 91.62 88 GLY A O 1
ATOM 687 N N . ILE A 1 89 ? 2.276 -12.561 -22.202 1.00 93.81 89 ILE A N 1
ATOM 688 C CA . ILE A 1 89 ? 1.377 -11.400 -22.184 1.00 93.81 89 ILE A CA 1
ATOM 689 C C . ILE A 1 89 ? -0.018 -11.822 -22.644 1.00 93.81 89 ILE A C 1
ATOM 691 O O . ILE A 1 89 ? -0.191 -12.347 -23.744 1.00 93.81 89 ILE A O 1
ATOM 695 N N . ARG A 1 90 ? -1.022 -11.575 -21.796 1.00 87.38 90 ARG A N 1
ATOM 696 C CA . ARG A 1 90 ? -2.424 -11.898 -22.103 1.00 87.38 90 ARG A CA 1
ATOM 697 C C . ARG A 1 90 ? -3.011 -10.941 -23.139 1.00 87.38 90 ARG A C 1
ATOM 699 O O . ARG A 1 90 ? -3.670 -11.374 -24.078 1.00 87.38 90 ARG A O 1
ATOM 706 N N . ASP A 1 91 ? -2.757 -9.649 -22.956 1.00 90.56 91 ASP A N 1
ATOM 707 C CA . ASP A 1 91 ? -3.421 -8.568 -23.678 1.00 90.56 91 ASP A CA 1
ATOM 708 C C . ASP A 1 91 ? -2.382 -7.758 -24.481 1.00 90.56 91 ASP A C 1
ATOM 710 O O . ASP A 1 91 ? -1.587 -6.986 -23.937 1.00 90.56 91 ASP A O 1
ATOM 714 N N . ALA A 1 92 ? -2.348 -7.966 -25.802 1.00 86.44 92 ALA A N 1
ATOM 715 C CA . ALA A 1 92 ? -1.286 -7.437 -26.668 1.00 86.44 92 ALA A CA 1
ATOM 716 C C . ALA A 1 92 ? -1.383 -5.921 -26.929 1.00 86.44 92 ALA A C 1
ATOM 718 O O . ALA A 1 92 ? -0.367 -5.263 -27.147 1.00 86.44 92 ALA A O 1
ATOM 719 N N . THR A 1 93 ? -2.586 -5.351 -26.880 1.00 92.94 93 THR A N 1
ATOM 720 C CA . THR A 1 93 ? -2.831 -3.914 -27.094 1.00 92.94 93 THR A CA 1
ATOM 721 C C . THR A 1 93 ? -2.992 -3.181 -25.767 1.00 92.94 93 THR A C 1
ATOM 723 O O . THR A 1 93 ? -3.574 -3.749 -24.840 1.00 92.94 93 THR A O 1
ATOM 726 N N . SER A 1 94 ? -2.584 -1.912 -25.702 1.00 92.44 94 SER A N 1
ATOM 727 C CA . SER A 1 94 ? -2.852 -1.023 -24.559 1.00 92.44 94 SER A CA 1
ATOM 728 C C . SER A 1 94 ? -4.327 -1.030 -24.149 1.00 92.44 94 SER A C 1
ATOM 730 O O . SER A 1 94 ? -4.619 -1.355 -23.002 1.00 92.44 94 SER A O 1
ATOM 732 N N . GLU A 1 95 ? -5.258 -0.808 -25.083 1.00 92.88 95 GLU A N 1
ATOM 733 C CA . GLU A 1 95 ? -6.708 -0.791 -24.805 1.00 92.88 95 GLU A CA 1
ATOM 734 C C . GLU A 1 95 ? -7.192 -2.059 -24.077 1.00 92.88 95 GLU A C 1
ATOM 736 O O . GLU A 1 95 ? -7.852 -1.982 -23.039 1.00 92.88 95 GLU A O 1
ATOM 741 N N . ALA A 1 96 ? -6.822 -3.241 -24.583 1.00 94.44 96 ALA A N 1
ATOM 742 C CA . ALA A 1 96 ? -7.160 -4.511 -23.941 1.00 94.44 96 ALA A CA 1
ATOM 743 C C . ALA A 1 96 ? -6.535 -4.649 -22.540 1.00 94.44 96 ALA A C 1
ATOM 745 O O . ALA A 1 96 ? -7.232 -5.072 -21.616 1.00 94.44 96 ALA A O 1
ATOM 746 N N . ARG A 1 97 ? -5.267 -4.240 -22.350 1.00 94.12 97 ARG A N 1
ATOM 747 C CA . ARG A 1 97 ? -4.602 -4.258 -21.031 1.00 94.12 97 ARG A CA 1
ATOM 748 C C . ARG A 1 97 ? -5.318 -3.367 -20.029 1.00 94.12 97 ARG A C 1
ATOM 750 O O . ARG A 1 97 ? -5.602 -3.813 -18.925 1.00 94.12 97 ARG A O 1
ATOM 757 N N . ILE A 1 98 ? -5.631 -2.136 -20.420 1.00 91.81 98 ILE A N 1
ATOM 758 C CA . ILE A 1 98 ? -6.320 -1.141 -19.588 1.00 91.81 98 ILE A CA 1
ATOM 759 C C . ILE A 1 98 ? -7.709 -1.644 -19.205 1.00 91.81 98 ILE A C 1
ATOM 761 O O . ILE A 1 98 ? -8.093 -1.608 -18.037 1.00 91.81 98 ILE A O 1
ATOM 765 N N . LYS A 1 99 ? -8.458 -2.177 -20.175 1.00 91.44 99 LYS A N 1
ATOM 766 C CA . LYS A 1 99 ? -9.776 -2.766 -19.929 1.00 91.44 99 LYS A CA 1
ATOM 767 C C . LYS A 1 99 ? -9.695 -3.929 -18.942 1.00 91.44 99 LYS A C 1
ATOM 769 O O . LYS A 1 99 ? -10.491 -3.981 -18.006 1.00 91.44 99 LYS A O 1
ATOM 774 N N . ALA A 1 100 ? -8.743 -4.840 -19.130 1.00 92.31 100 ALA A N 1
ATOM 775 C CA . ALA A 1 100 ? -8.543 -5.968 -18.227 1.00 92.31 100 ALA A CA 1
ATOM 776 C C . ALA A 1 100 ? -8.112 -5.509 -16.823 1.00 92.31 100 ALA A C 1
ATOM 778 O O . ALA A 1 100 ? -8.630 -6.016 -15.829 1.00 92.31 100 ALA A O 1
ATOM 779 N N . ALA A 1 101 ? -7.234 -4.508 -16.738 1.00 92.25 101 ALA A N 1
ATOM 780 C CA . ALA A 1 101 ? -6.766 -3.936 -15.483 1.00 92.25 101 ALA A CA 1
ATOM 781 C C . ALA A 1 101 ? -7.885 -3.227 -14.705 1.00 92.25 101 ALA A C 1
ATOM 783 O O . ALA A 1 101 ? -8.001 -3.451 -13.504 1.00 92.25 101 ALA A O 1
ATOM 784 N N . ASN A 1 102 ? -8.758 -2.457 -15.366 1.00 88.50 102 ASN A N 1
ATOM 785 C CA . ASN A 1 102 ? -9.948 -1.871 -14.731 1.00 88.50 102 ASN A CA 1
ATOM 786 C C . ASN A 1 102 ? -10.826 -2.967 -14.103 1.00 88.50 102 ASN A C 1
ATOM 788 O O . ASN A 1 102 ? -11.126 -2.934 -12.913 1.00 88.50 102 ASN A O 1
ATOM 792 N N . VAL A 1 103 ? -11.166 -4.007 -14.876 1.00 89.69 103 VAL A N 1
ATOM 793 C CA . VAL A 1 103 ? -11.981 -5.131 -14.378 1.00 89.69 103 VAL A CA 1
ATOM 794 C C . VAL A 1 103 ? -11.311 -5.831 -13.194 1.00 89.69 103 VAL A C 1
ATOM 796 O O . VAL A 1 103 ? -11.982 -6.228 -12.240 1.00 89.69 103 VAL A O 1
ATOM 799 N N . TYR A 1 104 ? -9.990 -6.002 -13.246 1.00 92.88 104 TYR A N 1
ATOM 800 C CA . TYR A 1 104 ? -9.263 -6.701 -12.201 1.00 92.88 104 TYR A CA 1
ATOM 801 C C . TYR A 1 104 ? -9.071 -5.845 -10.941 1.00 92.88 104 TYR A C 1
ATOM 803 O O . TYR A 1 104 ? -9.357 -6.336 -9.856 1.00 92.88 104 TYR A O 1
ATOM 811 N N . TRP A 1 105 ? -8.633 -4.589 -11.018 1.00 92.69 105 TRP A N 1
ATOM 812 C CA . TRP A 1 105 ? -8.282 -3.805 -9.824 1.00 92.69 105 TRP A CA 1
ATOM 813 C C . TRP A 1 105 ? -9.399 -2.919 -9.275 1.00 92.69 105 TRP A C 1
ATOM 815 O O . TRP A 1 105 ? -9.398 -2.714 -8.062 1.00 92.69 105 TRP A O 1
ATOM 825 N N . ASP A 1 106 ? -10.364 -2.444 -10.069 1.00 85.56 106 ASP A N 1
ATOM 826 C CA . ASP A 1 106 ? -11.293 -1.385 -9.631 1.00 85.56 106 ASP A CA 1
ATOM 827 C C . ASP A 1 106 ? -12.021 -1.750 -8.332 1.00 85.56 106 ASP A C 1
ATOM 829 O O . ASP A 1 106 ? -11.893 -1.054 -7.325 1.00 85.56 106 ASP A O 1
ATOM 833 N N . THR A 1 107 ? -12.695 -2.903 -8.286 1.00 83.94 107 THR A N 1
ATOM 834 C CA . THR A 1 107 ? -13.396 -3.349 -7.070 1.00 83.94 107 THR A CA 1
ATOM 835 C C . THR A 1 107 ? -12.450 -3.532 -5.884 1.00 83.94 107 THR A C 1
ATOM 837 O O . THR A 1 107 ? -12.848 -3.315 -4.744 1.00 83.94 107 THR A O 1
ATOM 840 N N . TYR A 1 108 ? -11.200 -3.934 -6.114 1.00 90.62 108 TYR A N 1
ATOM 841 C CA . TYR A 1 108 ? -10.232 -4.065 -5.025 1.00 90.62 108 TYR A CA 1
ATOM 842 C C . TYR A 1 108 ? -9.832 -2.707 -4.465 1.00 90.62 108 TYR A C 1
ATOM 844 O O . TYR A 1 108 ? -9.889 -2.521 -3.254 1.00 90.62 108 TYR A O 1
ATOM 852 N N . MET A 1 109 ? -9.501 -1.755 -5.336 1.00 87.19 109 MET A N 1
ATOM 853 C CA . MET A 1 109 ? -9.118 -0.405 -4.935 1.00 87.19 109 MET A CA 1
ATOM 854 C C . MET A 1 109 ? -10.249 0.267 -4.154 1.00 87.19 109 MET A C 1
ATOM 856 O O . MET A 1 109 ? -10.030 0.780 -3.059 1.00 87.19 109 MET A O 1
ATOM 860 N N . LEU A 1 110 ? -11.487 0.157 -4.637 1.00 80.25 110 LEU A N 1
ATOM 861 C CA . LEU A 1 110 ? -12.675 0.687 -3.958 1.00 80.25 110 LEU A CA 1
ATOM 862 C C . LEU A 1 110 ? -12.893 0.108 -2.555 1.00 80.25 110 LEU A C 1
ATOM 864 O O . LEU A 1 110 ? -13.415 0.797 -1.682 1.00 80.25 110 LEU A O 1
ATOM 868 N N . ASN A 1 111 ? -12.454 -1.129 -2.328 1.00 82.94 111 ASN A N 1
ATOM 869 C CA . ASN A 1 111 ? -12.591 -1.831 -1.056 1.00 82.94 111 ASN A CA 1
ATOM 870 C C . ASN A 1 111 ? -11.307 -1.837 -0.216 1.00 82.94 111 ASN A C 1
ATOM 872 O O . ASN A 1 111 ? -11.264 -2.488 0.831 1.00 82.94 111 ASN A O 1
ATOM 876 N N . LEU A 1 112 ? -10.264 -1.109 -0.632 1.00 85.12 112 LEU A N 1
ATOM 877 C CA . LEU A 1 112 ? -9.072 -0.948 0.191 1.00 85.12 112 LEU A CA 1
ATOM 878 C C . LEU A 1 112 ? -9.442 -0.307 1.535 1.00 85.12 112 LEU A C 1
ATOM 880 O O . LEU A 1 112 ? -10.243 0.642 1.558 1.00 85.12 112 LEU A O 1
ATOM 884 N N . PRO A 1 113 ? -8.815 -0.759 2.639 1.00 84.56 113 PRO A N 1
ATOM 885 C CA . PRO A 1 113 ? -8.864 -0.047 3.906 1.00 84.56 113 PRO A CA 1
ATOM 886 C C . PRO A 1 113 ? -8.453 1.415 3.722 1.00 84.56 113 PRO A C 1
ATOM 888 O O . PRO A 1 113 ? -7.499 1.704 3.000 1.00 84.56 113 PRO A O 1
ATOM 891 N N . ASP A 1 114 ? -9.120 2.331 4.419 1.00 76.06 114 ASP A N 1
ATOM 892 C CA . ASP A 1 114 ? -8.923 3.774 4.233 1.00 76.06 114 ASP A CA 1
ATOM 893 C C . ASP A 1 114 ? -7.466 4.215 4.402 1.00 76.06 114 ASP A C 1
ATOM 895 O O . ASP A 1 114 ? -6.985 5.031 3.625 1.00 76.06 114 ASP A O 1
ATOM 899 N N . ALA A 1 115 ? -6.740 3.635 5.363 1.00 79.69 115 ALA A N 1
ATOM 900 C CA . ALA A 1 115 ? -5.318 3.916 5.552 1.00 79.69 115 ALA A CA 1
ATOM 901 C C . ALA A 1 115 ? -4.467 3.491 4.342 1.00 79.69 115 ALA A C 1
ATOM 903 O O . ALA A 1 115 ? -3.488 4.144 4.028 1.00 79.69 115 ALA A O 1
ATOM 904 N N . GLN A 1 116 ? -4.828 2.415 3.642 1.00 88.69 116 GLN A N 1
ATOM 905 C CA . GLN A 1 116 ? -4.123 1.980 2.431 1.00 88.69 116 GLN A CA 1
ATOM 906 C C . GLN A 1 116 ? -4.486 2.861 1.237 1.00 88.69 116 GLN A C 1
ATOM 908 O O . GLN A 1 116 ? -3.599 3.319 0.522 1.00 88.69 116 GLN A O 1
ATOM 913 N N . MET A 1 117 ? -5.778 3.151 1.058 1.00 85.62 117 MET A N 1
ATOM 914 C CA . MET A 1 117 ? -6.238 4.060 0.008 1.00 85.62 117 MET A CA 1
ATOM 915 C C . MET A 1 117 ? -5.630 5.456 0.171 1.00 85.62 117 MET A C 1
ATOM 917 O O . MET A 1 117 ? -5.168 6.039 -0.804 1.00 85.62 117 MET A O 1
ATOM 921 N N . HIS A 1 118 ? -5.601 5.987 1.394 1.00 81.50 118 HIS A N 1
ATOM 922 C CA . HIS A 1 118 ? -5.044 7.307 1.654 1.00 81.50 118 HIS A CA 1
ATOM 923 C C . HIS A 1 118 ? -3.587 7.411 1.205 1.00 81.50 118 HIS A C 1
ATOM 925 O O . HIS A 1 118 ? -3.231 8.383 0.551 1.00 81.50 118 HIS A O 1
ATOM 931 N N . GLU A 1 119 ? -2.765 6.416 1.524 1.00 86.69 119 GLU A N 1
ATOM 932 C CA . GLU A 1 119 ? -1.339 6.446 1.195 1.00 86.69 119 GLU A CA 1
ATOM 933 C C . GLU A 1 119 ? -1.097 6.305 -0.311 1.00 86.69 119 GLU A C 1
ATOM 935 O O . GLU A 1 119 ? -0.189 6.938 -0.845 1.00 86.69 119 GLU A O 1
ATOM 940 N N . LEU A 1 120 ? -1.954 5.569 -1.027 1.00 87.62 120 LEU A N 1
ATOM 941 C CA . LEU A 1 120 ? -1.934 5.558 -2.492 1.00 87.62 120 LEU A CA 1
ATOM 942 C C . LEU A 1 120 ? -2.352 6.909 -3.086 1.00 87.62 120 LEU A C 1
ATOM 944 O O . LEU A 1 120 ? -1.734 7.379 -4.037 1.00 87.62 120 LEU A O 1
ATOM 948 N N . VAL A 1 121 ? -3.354 7.572 -2.510 1.00 81.75 121 VAL A N 1
ATOM 949 C CA . VAL A 1 121 ? -3.741 8.928 -2.924 1.00 81.75 121 VAL A CA 1
ATOM 950 C C . VAL A 1 121 ? -2.602 9.916 -2.649 1.00 81.75 121 VAL A C 1
ATOM 952 O O . VAL A 1 121 ? -2.207 10.653 -3.550 1.00 81.75 121 VAL A O 1
ATOM 955 N N . ASP A 1 122 ? -2.011 9.916 -1.452 1.00 80.56 122 ASP A N 1
ATOM 956 C CA . ASP A 1 122 ? -0.893 10.812 -1.117 1.00 80.56 122 ASP A CA 1
ATOM 957 C C . ASP A 1 122 ? 0.334 10.546 -2.003 1.00 80.56 122 ASP A C 1
ATOM 959 O O . ASP A 1 122 ? 1.003 11.486 -2.448 1.00 80.56 122 ASP A O 1
ATOM 963 N N . TYR A 1 123 ? 0.580 9.278 -2.357 1.00 84.75 123 TYR A N 1
ATOM 964 C CA . TYR A 1 123 ? 1.576 8.909 -3.360 1.00 84.75 123 TYR A CA 1
ATOM 965 C C . TYR A 1 123 ? 1.349 9.650 -4.683 1.00 84.75 123 TYR A C 1
ATOM 967 O O . TYR A 1 123 ? 2.280 10.304 -5.159 1.00 84.75 123 TYR A O 1
ATOM 975 N N . THR A 1 124 ? 0.132 9.613 -5.238 1.00 79.69 124 THR A N 1
ATOM 976 C CA . THR A 1 124 ? -0.169 10.271 -6.526 1.00 79.69 124 THR A CA 1
ATOM 977 C C . THR A 1 124 ? -0.010 11.792 -6.488 1.00 79.69 124 THR A C 1
ATOM 979 O O . THR A 1 124 ? 0.305 12.405 -7.506 1.00 79.69 124 THR A O 1
ATOM 982 N N . PHE A 1 125 ? -0.169 12.416 -5.318 1.00 73.06 125 PHE A N 1
ATOM 983 C CA . PHE A 1 125 ? -0.041 13.865 -5.168 1.00 73.06 125 PHE A CA 1
ATOM 984 C C . PHE A 1 125 ? 1.383 14.348 -4.941 1.00 73.06 125 PHE A C 1
ATOM 986 O O . PHE A 1 125 ? 1.788 15.380 -5.478 1.00 73.06 125 PHE A O 1
ATOM 993 N N . SER A 1 126 ? 2.115 13.679 -4.052 1.00 68.62 126 SER A N 1
ATOM 994 C CA . SER A 1 126 ? 3.343 14.244 -3.494 1.00 68.62 126 SER A CA 1
ATOM 995 C C . SER A 1 126 ? 4.549 13.315 -3.592 1.00 68.62 126 SER A C 1
ATOM 997 O O . SER A 1 126 ? 5.679 13.769 -3.368 1.00 68.62 126 SER A O 1
ATOM 999 N N . THR A 1 127 ? 4.352 12.054 -4.011 1.00 70.06 127 THR A N 1
ATOM 1000 C CA . THR A 1 127 ? 5.353 10.965 -4.009 1.00 70.06 127 THR A CA 1
ATOM 1001 C C . THR A 1 127 ? 6.248 10.992 -2.758 1.00 70.06 127 THR A C 1
ATOM 1003 O O . THR A 1 127 ? 7.472 10.860 -2.866 1.00 70.06 127 THR A O 1
ATOM 1006 N N . PRO A 1 128 ? 5.685 11.228 -1.557 1.00 70.75 128 PRO A N 1
ATOM 1007 C CA . PRO A 1 128 ? 6.434 11.821 -0.450 1.00 70.75 128 PRO A CA 1
ATOM 1008 C C . PRO A 1 128 ? 7.542 10.892 0.051 1.00 70.75 128 PRO A C 1
ATOM 1010 O O . PRO A 1 128 ? 8.597 11.351 0.481 1.00 70.75 128 PRO A O 1
ATOM 1013 N N . TYR A 1 129 ? 7.328 9.584 -0.076 1.00 85.56 129 TYR A N 1
ATOM 1014 C CA . TYR A 1 129 ? 8.237 8.555 0.416 1.00 85.56 129 TYR A CA 1
ATOM 1015 C C . TYR A 1 129 ? 9.336 8.184 -0.577 1.00 85.56 129 TYR A C 1
ATOM 1017 O O . TYR A 1 129 ? 10.376 7.687 -0.159 1.00 85.56 129 TYR A O 1
ATOM 1025 N N . ASN A 1 130 ? 9.145 8.423 -1.880 1.00 88.56 130 ASN A N 1
ATOM 1026 C CA . ASN A 1 130 ? 10.094 7.965 -2.901 1.00 88.56 130 ASN A CA 1
ATOM 1027 C C . ASN A 1 130 ? 11.473 8.612 -2.742 1.00 88.56 130 ASN A C 1
ATOM 1029 O O . ASN A 1 130 ? 12.484 7.946 -2.951 1.00 88.56 130 ASN A O 1
ATOM 1033 N N . HIS A 1 131 ? 11.506 9.884 -2.342 1.00 87.38 131 HIS A N 1
ATOM 1034 C CA . HIS A 1 131 ? 12.755 10.577 -2.041 1.00 87.38 131 HIS A CA 1
ATOM 1035 C C . HIS A 1 131 ? 13.499 9.897 -0.885 1.00 87.38 131 HIS A C 1
ATOM 1037 O O . HIS A 1 131 ? 14.669 9.551 -1.011 1.00 87.38 131 HIS A O 1
ATOM 1043 N N . ASP A 1 132 ? 12.812 9.646 0.229 1.00 90.38 132 ASP A N 1
ATOM 1044 C CA . ASP A 1 132 ? 13.430 9.079 1.435 1.00 90.38 132 ASP A CA 1
ATOM 1045 C C . ASP A 1 132 ? 13.793 7.595 1.273 1.00 90.38 132 ASP A C 1
ATOM 1047 O O . ASP A 1 132 ? 14.800 7.139 1.807 1.00 90.38 132 ASP A O 1
ATOM 1051 N N . LEU A 1 133 ? 13.051 6.851 0.449 1.00 91.12 133 LEU A N 1
ATOM 1052 C CA . LEU A 1 133 ? 13.415 5.489 0.046 1.00 91.12 133 LEU A CA 1
ATOM 1053 C C . LEU A 1 133 ? 14.701 5.448 -0.799 1.00 91.12 133 LEU A C 1
ATOM 1055 O O . LEU A 1 133 ? 15.460 4.486 -0.706 1.00 91.12 133 LEU A O 1
ATOM 1059 N N . ARG A 1 134 ? 14.957 6.465 -1.631 1.00 88.31 134 ARG A N 1
ATOM 1060 C CA . ARG A 1 134 ? 16.140 6.518 -2.513 1.00 88.31 134 ARG A CA 1
ATOM 1061 C C . ARG A 1 134 ? 17.365 7.100 -1.820 1.00 88.31 134 ARG A C 1
ATOM 1063 O O . ARG A 1 134 ? 18.457 6.550 -1.957 1.00 88.31 134 ARG A O 1
ATOM 1070 N N . ASN A 1 135 ? 17.169 8.187 -1.082 1.00 85.44 135 ASN A N 1
ATOM 1071 C CA . ASN A 1 135 ? 18.244 8.990 -0.502 1.00 85.44 135 ASN A CA 1
ATOM 1072 C C . ASN A 1 135 ? 18.512 8.684 0.971 1.00 85.44 135 ASN A C 1
ATOM 1074 O O . ASN A 1 135 ? 19.526 9.125 1.503 1.00 85.44 135 ASN A O 1
ATOM 1078 N N . GLY A 1 136 ? 17.618 7.946 1.625 1.00 89.00 136 GLY A N 1
ATOM 1079 C CA . GLY A 1 136 ? 17.722 7.608 3.033 1.00 89.00 136 GLY A CA 1
ATOM 1080 C C . GLY A 1 136 ? 16.936 8.522 3.966 1.00 89.00 136 GLY A C 1
ATOM 1081 O O . GLY A 1 136 ? 16.397 9.567 3.596 1.00 89.00 136 GLY A O 1
ATOM 1082 N N . THR A 1 137 ? 16.870 8.084 5.220 1.00 91.00 137 THR A N 1
ATOM 1083 C CA . THR A 1 137 ? 15.964 8.612 6.249 1.00 91.00 137 THR A CA 1
ATOM 1084 C C . THR A 1 137 ? 16.693 9.188 7.462 1.00 91.00 137 THR A C 1
ATOM 1086 O O . THR A 1 137 ? 16.061 9.510 8.464 1.00 91.00 137 THR A O 1
ATOM 1089 N N . GLU A 1 138 ? 18.014 9.354 7.382 1.00 88.00 138 GLU A N 1
ATOM 1090 C CA . GLU A 1 138 ? 18.879 9.886 8.452 1.00 88.00 138 GLU A CA 1
ATOM 1091 C C . GLU A 1 138 ? 18.445 11.269 8.969 1.00 88.00 138 GLU A C 1
ATOM 1093 O O . GLU A 1 138 ? 18.627 11.602 10.136 1.00 88.00 138 GLU A O 1
ATOM 1098 N N . ARG A 1 139 ? 17.807 12.067 8.107 1.00 87.94 139 ARG A N 1
ATOM 1099 C CA . ARG A 1 139 ? 17.298 13.410 8.423 1.00 87.94 139 ARG A CA 1
ATOM 1100 C C . ARG A 1 139 ? 15.928 13.417 9.110 1.00 87.94 139 ARG A C 1
ATOM 1102 O O . ARG A 1 139 ? 15.435 14.489 9.466 1.00 87.94 139 ARG A O 1
ATOM 1109 N N . LEU A 1 140 ? 15.253 12.270 9.209 1.00 89.94 140 LEU A N 1
ATOM 1110 C CA . LEU A 1 140 ? 13.901 12.203 9.755 1.00 89.94 140 LEU A CA 1
ATOM 1111 C C . LEU A 1 140 ? 13.952 12.168 11.284 1.00 89.94 140 LEU A C 1
ATOM 1113 O O . LEU A 1 140 ? 14.654 11.361 11.883 1.00 89.94 140 LEU A O 1
ATOM 1117 N N . SER A 1 141 ? 13.145 13.014 11.926 1.00 90.88 141 SER A N 1
ATOM 1118 C CA . SER A 1 141 ? 12.862 12.852 13.353 1.00 90.88 141 SER A CA 1
ATOM 1119 C C . SER A 1 141 ? 12.081 11.560 13.594 1.00 90.88 141 SER A C 1
ATOM 1121 O O . SER A 1 141 ? 11.404 11.067 12.694 1.00 90.88 141 SER A O 1
ATOM 1123 N N . GLU A 1 142 ? 12.093 11.047 14.822 1.00 87.00 142 GLU A N 1
ATOM 1124 C CA . GLU A 1 142 ? 11.369 9.823 15.194 1.00 87.00 142 GLU A CA 1
ATOM 1125 C C . GLU A 1 142 ? 9.877 9.867 14.812 1.00 87.00 142 GLU A C 1
ATOM 1127 O O . GLU A 1 142 ? 9.339 8.934 14.216 1.00 87.00 142 GLU A O 1
ATOM 1132 N N . LYS A 1 143 ? 9.219 11.009 15.054 1.00 87.75 143 LYS A N 1
ATOM 1133 C CA . LYS A 1 143 ? 7.823 11.236 14.656 1.00 87.75 143 LYS A CA 1
ATOM 1134 C C . LYS A 1 143 ? 7.633 11.137 13.139 1.00 87.75 143 LYS A C 1
ATOM 1136 O O . LYS A 1 143 ? 6.663 10.537 12.678 1.00 87.75 143 LYS A O 1
ATOM 1141 N N . THR A 1 144 ? 8.525 11.746 12.359 1.00 89.25 144 THR A N 1
ATOM 1142 C CA . THR A 1 144 ? 8.443 11.712 10.893 1.00 89.25 144 THR A CA 1
ATOM 1143 C C . THR A 1 144 ? 8.794 10.328 10.353 1.00 89.25 144 THR A C 1
ATOM 1145 O O . THR A 1 144 ? 8.132 9.868 9.430 1.00 89.25 144 THR A O 1
ATOM 1148 N N . MET A 1 145 ? 9.756 9.635 10.964 1.00 91.00 145 MET A N 1
ATOM 1149 C CA . MET A 1 145 ? 10.101 8.246 10.661 1.00 91.00 145 MET A CA 1
ATOM 1150 C C . MET A 1 145 ? 8.907 7.315 10.885 1.00 91.00 145 MET A C 1
ATOM 1152 O O . MET A 1 145 ? 8.578 6.517 10.015 1.00 91.00 145 MET A O 1
ATOM 1156 N N . SER A 1 146 ? 8.212 7.444 12.017 1.00 86.75 146 SER A N 1
ATOM 1157 C CA . SER A 1 146 ? 7.000 6.666 12.293 1.00 86.75 146 SER A CA 1
ATOM 1158 C C . SER A 1 146 ? 5.937 6.875 11.208 1.00 86.75 146 SER A C 1
ATOM 1160 O O . SER A 1 146 ? 5.397 5.902 10.682 1.00 86.75 146 SER A O 1
ATOM 1162 N N . LYS A 1 147 ? 5.698 8.131 10.794 1.00 86.06 147 LYS A N 1
ATOM 1163 C CA . LYS A 1 147 ? 4.782 8.441 9.683 1.00 86.06 147 LYS A CA 1
ATOM 1164 C C . LYS A 1 147 ? 5.265 7.844 8.353 1.00 86.06 147 LYS A C 1
ATOM 1166 O O . LYS A 1 147 ? 4.464 7.251 7.641 1.00 86.06 147 LYS A O 1
ATOM 1171 N N . PHE A 1 148 ? 6.551 7.976 8.035 1.00 91.56 148 PHE A N 1
ATOM 1172 C CA . PHE A 1 148 ? 7.164 7.410 6.830 1.00 91.56 148 PHE A CA 1
ATOM 1173 C C . PHE A 1 148 ? 6.975 5.889 6.765 1.00 91.56 148 PHE A C 1
ATOM 1175 O O . PHE A 1 148 ? 6.464 5.373 5.775 1.00 91.56 148 PHE A O 1
ATOM 1182 N N . LEU A 1 149 ? 7.305 5.170 7.839 1.00 91.62 149 LEU A N 1
ATOM 1183 C CA . LEU A 1 149 ? 7.158 3.715 7.910 1.00 91.62 149 LEU A CA 1
ATOM 1184 C C . LEU A 1 149 ? 5.692 3.275 7.854 1.00 91.62 149 LEU A C 1
ATOM 1186 O O . LEU A 1 149 ? 5.386 2.256 7.235 1.00 91.62 149 LEU A O 1
ATOM 1190 N N . PHE A 1 150 ? 4.783 4.042 8.463 1.00 88.38 150 PHE A N 1
ATOM 1191 C CA . PHE A 1 150 ? 3.345 3.809 8.350 1.00 88.38 150 PHE A CA 1
ATOM 1192 C C . PHE A 1 150 ? 2.872 3.931 6.896 1.00 88.38 150 PHE A C 1
ATOM 1194 O O . PHE A 1 150 ? 2.219 3.015 6.391 1.00 88.38 150 PHE A O 1
ATOM 1201 N N . GLY A 1 151 ? 3.244 5.013 6.209 1.00 90.00 151 GLY A N 1
ATOM 1202 C CA . GLY A 1 151 ? 2.843 5.255 4.825 1.00 90.00 151 GLY A CA 1
ATOM 1203 C C . GLY A 1 151 ? 3.423 4.238 3.846 1.00 90.00 151 GLY A C 1
ATOM 1204 O O . GLY A 1 151 ? 2.690 3.646 3.048 1.00 90.00 151 GLY A O 1
ATOM 1205 N N . VAL A 1 152 ? 4.719 3.935 3.973 1.00 93.25 152 VAL A N 1
ATOM 1206 C CA . VAL A 1 152 ? 5.382 2.876 3.196 1.00 93.25 152 VAL A CA 1
ATOM 1207 C C . VAL A 1 152 ? 4.719 1.525 3.456 1.00 93.25 152 VAL A C 1
ATOM 1209 O O . VAL A 1 152 ? 4.334 0.849 2.509 1.00 93.25 152 VAL A O 1
ATOM 1212 N N . GLY A 1 153 ? 4.503 1.147 4.717 1.00 92.44 153 GLY A N 1
ATOM 1213 C CA . GLY A 1 153 ? 3.909 -0.146 5.058 1.00 92.44 153 GLY A CA 1
ATOM 1214 C C . GLY A 1 153 ? 2.470 -0.318 4.558 1.00 92.44 153 GLY A C 1
ATOM 1215 O O . GLY A 1 153 ? 2.082 -1.421 4.175 1.00 92.44 153 GLY A O 1
ATOM 1216 N N . ASN A 1 154 ? 1.664 0.745 4.548 1.00 91.44 154 ASN A N 1
ATOM 1217 C CA . ASN A 1 154 ? 0.307 0.705 3.995 1.00 91.44 154 ASN A CA 1
ATOM 1218 C C . ASN A 1 154 ? 0.300 0.675 2.465 1.00 91.44 154 ASN A C 1
ATOM 1220 O O . ASN A 1 154 ? -0.495 -0.070 1.894 1.00 91.44 154 ASN A O 1
ATOM 1224 N N . THR A 1 155 ? 1.211 1.401 1.818 1.00 93.44 155 THR A N 1
ATOM 1225 C CA . THR A 1 155 ? 1.402 1.328 0.363 1.00 93.44 155 THR A CA 1
ATOM 1226 C C . THR A 1 155 ? 1.827 -0.083 -0.050 1.00 93.44 155 THR A C 1
ATOM 1228 O O . THR A 1 155 ? 1.174 -0.694 -0.892 1.00 93.44 155 THR A O 1
ATOM 1231 N N . ASP A 1 156 ? 2.836 -0.665 0.608 1.00 94.38 156 ASP A N 1
ATOM 1232 C CA . ASP A 1 156 ? 3.287 -2.040 0.358 1.00 94.38 156 ASP A CA 1
ATOM 1233 C C . ASP A 1 156 ? 2.140 -3.056 0.506 1.00 94.38 156 ASP A C 1
ATOM 1235 O O . ASP A 1 156 ? 1.964 -3.924 -0.350 1.00 94.38 156 ASP A O 1
ATOM 1239 N N . LYS A 1 157 ? 1.315 -2.937 1.559 1.00 93.50 157 LYS A N 1
ATOM 1240 C CA . LYS A 1 157 ? 0.128 -3.794 1.752 1.00 93.50 157 LYS A CA 1
ATOM 1241 C C . LYS A 1 157 ? -0.883 -3.639 0.619 1.00 93.50 157 LYS A C 1
ATOM 1243 O O . LYS A 1 157 ? -1.412 -4.648 0.156 1.00 93.50 157 LYS A O 1
ATOM 1248 N N . ALA A 1 158 ? -1.128 -2.411 0.167 1.00 93.88 158 ALA A N 1
ATOM 1249 C CA . ALA A 1 158 ? -2.055 -2.143 -0.924 1.00 93.88 158 ALA A CA 1
ATOM 1250 C C . ALA A 1 158 ? -1.574 -2.769 -2.245 1.00 93.88 158 ALA A C 1
ATOM 1252 O O . ALA A 1 158 ? -2.365 -3.387 -2.955 1.00 93.88 158 ALA A O 1
ATOM 1253 N N . LEU A 1 159 ? -0.273 -2.689 -2.547 1.00 94.31 159 LEU A N 1
ATOM 1254 C CA . LEU A 1 159 ? 0.325 -3.304 -3.741 1.00 94.31 159 LEU A CA 1
ATOM 1255 C C . LEU A 1 159 ? 0.393 -4.840 -3.645 1.00 94.31 159 LEU A C 1
ATOM 1257 O O . LEU A 1 159 ? 0.298 -5.540 -4.653 1.00 94.31 159 LEU A O 1
ATOM 1261 N N . ALA A 1 160 ? 0.568 -5.386 -2.440 1.00 93.50 160 ALA A N 1
ATOM 1262 C CA . ALA A 1 160 ? 0.670 -6.828 -2.216 1.00 93.50 160 ALA A CA 1
ATOM 1263 C C . ALA A 1 160 ? -0.689 -7.541 -2.111 1.00 93.50 160 ALA A C 1
ATOM 1265 O O . ALA A 1 160 ? -0.750 -8.748 -2.340 1.00 93.50 160 ALA A O 1
ATOM 1266 N N . GLY A 1 161 ? -1.769 -6.838 -1.752 1.00 94.75 161 GLY A N 1
ATOM 1267 C CA . GLY A 1 161 ? -3.079 -7.458 -1.523 1.00 94.75 161 GLY A CA 1
ATOM 1268 C C . GLY A 1 161 ? -3.761 -7.971 -2.794 1.00 94.75 161 GLY A C 1
ATOM 1269 O O . GLY A 1 161 ? -4.528 -8.932 -2.725 1.00 94.75 161 GLY A O 1
ATOM 1270 N N . ARG A 1 162 ? -3.444 -7.392 -3.960 1.00 95.44 162 ARG A N 1
ATOM 1271 C CA . ARG A 1 162 ? -3.916 -7.873 -5.265 1.00 95.44 162 ARG A CA 1
ATOM 1272 C C . ARG A 1 162 ? -2.835 -7.699 -6.341 1.00 95.44 162 ARG A C 1
ATOM 1274 O O . ARG A 1 162 ? -2.927 -6.775 -7.146 1.00 95.44 162 ARG A O 1
ATOM 1281 N N . PRO A 1 163 ? -1.807 -8.569 -6.359 1.00 95.62 163 PRO A N 1
ATOM 1282 C CA . PRO A 1 163 ? -0.718 -8.477 -7.328 1.00 95.62 163 PRO A CA 1
ATOM 1283 C C . PRO A 1 163 ? -1.223 -8.726 -8.758 1.00 95.62 163 PRO A C 1
ATOM 1285 O O . PRO A 1 163 ? -2.344 -9.211 -8.949 1.00 95.62 163 PRO A O 1
ATOM 1288 N N . ALA A 1 164 ? -0.376 -8.450 -9.755 1.00 95.69 164 ALA A N 1
ATOM 1289 C CA . ALA A 1 164 ? -0.682 -8.651 -11.173 1.00 95.69 164 ALA A CA 1
ATOM 1290 C C . ALA A 1 164 ? -1.235 -10.065 -11.449 1.00 95.69 164 ALA A C 1
ATOM 1292 O O . ALA A 1 164 ? -0.620 -11.065 -11.077 1.00 95.69 164 ALA A O 1
ATOM 1293 N N . ASP A 1 165 ? -2.395 -10.168 -12.099 1.00 96.19 165 ASP A N 1
ATOM 1294 C CA . ASP A 1 165 ? -3.054 -11.440 -12.447 1.00 96.19 165 ASP A CA 1
ATOM 1295 C C . ASP A 1 165 ? -2.524 -12.089 -13.725 1.00 96.19 165 ASP A C 1
ATOM 1297 O O . ASP A 1 165 ? -2.700 -13.293 -13.924 1.00 96.19 165 ASP A O 1
ATOM 1301 N N . ALA A 1 166 ? -1.875 -11.301 -14.570 1.00 96.06 166 ALA A N 1
ATOM 1302 C CA . ALA A 1 166 ? -1.286 -11.701 -15.834 1.00 96.06 166 ALA A CA 1
ATOM 1303 C C . ALA A 1 166 ? 0.070 -11.013 -16.017 1.00 96.06 166 ALA A C 1
ATOM 1305 O O . ALA A 1 166 ? 0.454 -10.151 -15.225 1.00 96.06 166 ALA A O 1
ATOM 1306 N N . ASP A 1 167 ? 0.786 -11.405 -17.067 1.00 97.19 167 ASP A N 1
ATOM 1307 C CA . ASP A 1 167 ? 1.956 -10.658 -17.498 1.00 97.19 167 ASP A CA 1
ATOM 1308 C C . ASP A 1 167 ? 1.494 -9.411 -18.270 1.00 97.19 167 ASP A C 1
ATOM 1310 O O . ASP A 1 167 ? 0.645 -9.503 -19.165 1.00 97.19 167 ASP A O 1
ATOM 1314 N N . TYR A 1 168 ? 2.068 -8.256 -17.942 1.00 96.69 168 TYR A N 1
ATOM 1315 C CA . TYR A 1 168 ? 1.756 -6.968 -18.568 1.00 96.69 168 TYR A CA 1
ATOM 1316 C C . TYR A 1 168 ? 2.977 -6.386 -19.278 1.00 96.69 168 TYR A C 1
ATOM 1318 O O . TYR A 1 168 ? 4.100 -6.555 -18.813 1.00 96.69 168 TYR A O 1
ATOM 1326 N N . ILE A 1 169 ? 2.754 -5.658 -20.375 1.00 97.12 169 ILE A N 1
ATOM 1327 C CA . ILE A 1 169 ? 3.743 -4.719 -20.913 1.00 97.12 169 ILE A CA 1
ATOM 1328 C C . ILE A 1 169 ? 3.394 -3.335 -20.388 1.00 97.12 169 ILE A C 1
ATOM 1330 O O . ILE A 1 169 ? 2.253 -2.891 -20.527 1.00 97.12 169 ILE A O 1
ATOM 1334 N N . VAL A 1 170 ? 4.384 -2.672 -19.802 1.00 96.50 170 VAL A N 1
ATOM 1335 C CA . VAL A 1 170 ? 4.269 -1.300 -19.310 1.00 96.50 170 VAL A CA 1
ATOM 1336 C C . VAL A 1 170 ? 5.341 -0.410 -19.912 1.00 96.50 170 VAL A C 1
ATOM 1338 O O . VAL A 1 170 ? 6.418 -0.880 -20.290 1.00 96.50 170 VAL A O 1
ATOM 1341 N N . SER A 1 171 ? 5.063 0.888 -19.937 1.00 95.62 171 SER A N 1
ATOM 1342 C CA . SER A 1 171 ? 5.985 1.912 -20.416 1.00 95.62 171 SER A CA 1
ATOM 1343 C C . SER A 1 171 ? 6.340 2.911 -19.317 1.00 95.62 171 SER A C 1
ATOM 1345 O O . SER A 1 171 ? 5.535 3.197 -18.428 1.00 95.62 171 SER A O 1
ATOM 1347 N N . ARG A 1 172 ? 7.546 3.482 -19.375 1.00 94.25 172 ARG A N 1
ATOM 1348 C CA . ARG A 1 172 ? 7.964 4.590 -18.502 1.00 94.25 172 ARG A CA 1
ATOM 1349 C C . ARG A 1 172 ? 9.024 5.450 -19.176 1.00 94.25 172 ARG A C 1
ATOM 1351 O O . ARG A 1 172 ? 10.076 4.949 -19.554 1.00 94.25 172 ARG A O 1
ATOM 1358 N N . GLY A 1 173 ? 8.802 6.758 -19.228 1.00 92.62 173 GLY A N 1
ATOM 1359 C CA . GLY A 1 173 ? 9.863 7.714 -19.532 1.00 92.62 173 GLY A CA 1
ATOM 1360 C C . GLY A 1 173 ? 10.671 8.050 -18.280 1.00 92.62 173 GLY A C 1
ATOM 1361 O O . GLY A 1 173 ? 10.099 8.290 -17.216 1.00 92.62 173 GLY A O 1
ATOM 1362 N N . VAL A 1 174 ? 12.000 8.062 -18.374 1.00 91.06 174 VAL A N 1
ATOM 1363 C CA . VAL A 1 174 ? 12.885 8.366 -17.239 1.00 91.06 174 VAL A CA 1
ATOM 1364 C C . VAL A 1 174 ? 14.176 9.031 -17.704 1.00 91.06 174 VAL A C 1
ATOM 1366 O O . VAL A 1 174 ? 14.677 8.756 -18.790 1.00 91.06 174 VAL A O 1
ATOM 1369 N N . ASN A 1 175 ? 14.729 9.907 -16.868 1.00 87.94 175 ASN A N 1
ATOM 1370 C CA . ASN A 1 175 ? 16.068 10.445 -17.071 1.00 87.94 175 ASN A CA 1
ATOM 1371 C C . ASN A 1 175 ? 17.107 9.569 -16.360 1.00 87.94 175 ASN A C 1
ATOM 1373 O O . ASN A 1 175 ? 17.147 9.546 -15.129 1.00 87.94 175 ASN A O 1
ATOM 1377 N N . LEU A 1 176 ? 17.963 8.896 -17.129 1.00 88.69 176 LEU A N 1
ATOM 1378 C CA . LEU A 1 176 ? 19.117 8.145 -16.635 1.00 88.69 176 LEU A CA 1
ATOM 1379 C C . LEU A 1 176 ? 20.413 8.921 -16.907 1.00 88.69 176 LEU A C 1
ATOM 1381 O O . LEU A 1 176 ? 20.732 9.210 -18.058 1.00 88.69 176 LEU A O 1
ATOM 1385 N N . ARG A 1 177 ? 21.208 9.234 -15.879 1.00 86.06 177 ARG A N 1
ATOM 1386 C CA . ARG A 1 177 ? 22.602 9.697 -16.044 1.00 86.06 177 ARG A CA 1
ATOM 1387 C C . ARG A 1 177 ? 23.539 8.529 -16.345 1.00 86.06 177 ARG A C 1
ATOM 1389 O O . ARG A 1 177 ? 24.299 8.095 -15.486 1.00 86.06 177 ARG A O 1
ATOM 1396 N N . LEU A 1 178 ? 23.449 8.024 -17.564 1.00 88.81 178 LEU A N 1
ATOM 1397 C CA . LEU A 1 178 ? 24.407 7.090 -18.140 1.00 88.81 178 LEU A CA 1
ATOM 1398 C C . LEU A 1 178 ? 25.094 7.771 -19.320 1.00 88.81 178 LEU A C 1
ATOM 1400 O O . LEU A 1 178 ? 24.493 8.580 -20.027 1.00 88.81 178 LEU A O 1
ATOM 1404 N N . THR A 1 179 ? 26.356 7.436 -19.543 1.00 91.31 179 THR A N 1
ATOM 1405 C CA . THR A 1 179 ? 27.039 7.791 -20.788 1.00 91.31 179 THR A CA 1
ATOM 1406 C C . THR A 1 179 ? 26.449 6.990 -21.957 1.00 91.31 179 THR A C 1
ATOM 1408 O O . THR A 1 179 ? 25.917 5.895 -21.749 1.00 91.31 179 THR A O 1
ATOM 1411 N N . PRO A 1 180 ? 26.585 7.464 -23.206 1.00 91.50 180 PRO A N 1
ATOM 1412 C CA . PRO A 1 180 ? 26.167 6.711 -24.392 1.00 91.50 180 PRO A CA 1
ATOM 1413 C C . PRO A 1 180 ? 26.722 5.278 -24.440 1.00 91.50 180 PRO A C 1
ATOM 1415 O O . PRO A 1 180 ? 26.007 4.338 -24.782 1.00 91.50 180 PRO A O 1
ATOM 1418 N N . ALA A 1 181 ? 27.982 5.093 -24.032 1.00 90.81 181 ALA A N 1
ATOM 1419 C CA . ALA A 1 181 ? 28.614 3.778 -23.965 1.00 90.81 181 ALA A CA 1
ATOM 1420 C C . ALA A 1 181 ? 27.960 2.871 -22.910 1.00 90.81 181 ALA A C 1
ATOM 1422 O O . ALA A 1 181 ? 27.743 1.689 -23.159 1.00 90.81 181 ALA A O 1
ATOM 1423 N N . GLN A 1 182 ? 27.600 3.419 -21.746 1.00 92.12 182 GLN A N 1
ATOM 1424 C CA . GLN A 1 182 ? 26.904 2.659 -20.707 1.00 92.12 182 GLN A CA 1
ATOM 1425 C C . GLN A 1 182 ? 25.486 2.282 -21.116 1.00 92.12 182 GLN A C 1
ATOM 1427 O O . GLN A 1 182 ? 25.069 1.165 -20.830 1.00 92.12 182 GLN A O 1
ATOM 1432 N N . PHE A 1 183 ? 24.761 3.173 -21.801 1.00 93.12 183 PHE A N 1
ATOM 1433 C CA . PHE A 1 183 ? 23.459 2.834 -22.369 1.00 93.12 183 PHE A CA 1
ATOM 1434 C C . PHE A 1 183 ? 23.563 1.670 -23.353 1.00 93.12 183 PHE A C 1
ATOM 1436 O O . PHE A 1 183 ? 22.773 0.731 -23.260 1.00 93.12 183 PHE A O 1
ATOM 1443 N N . ALA A 1 184 ? 24.541 1.700 -24.260 1.00 89.75 184 ALA A N 1
ATOM 1444 C CA . ALA A 1 184 ? 24.790 0.597 -25.185 1.00 89.75 184 ALA A CA 1
ATOM 1445 C C . ALA A 1 184 ? 25.140 -0.713 -24.447 1.00 89.75 184 ALA A C 1
ATOM 1447 O O . ALA A 1 184 ? 24.699 -1.784 -24.858 1.00 89.75 184 ALA A O 1
ATOM 1448 N N . ASP A 1 185 ? 25.849 -0.632 -23.314 1.00 90.44 185 ASP A N 1
ATOM 1449 C CA . ASP A 1 185 ? 26.226 -1.790 -22.488 1.00 90.44 185 ASP A CA 1
ATOM 1450 C C . ASP A 1 185 ? 25.125 -2.287 -21.529 1.00 90.44 185 ASP A C 1
ATOM 1452 O O . ASP A 1 185 ? 25.343 -3.240 -20.782 1.00 90.44 185 ASP A O 1
ATOM 1456 N N . LEU A 1 186 ? 23.930 -1.681 -21.510 1.00 93.25 186 LEU A N 1
ATOM 1457 C CA . LEU A 1 186 ? 22.871 -2.102 -20.581 1.00 93.25 186 LEU A CA 1
ATOM 1458 C C . LEU A 1 186 ? 22.336 -3.510 -20.865 1.00 93.25 186 LEU A C 1
ATOM 1460 O O . LEU A 1 186 ? 21.750 -4.124 -19.974 1.00 93.25 186 LEU A O 1
ATOM 1464 N N . ARG A 1 187 ? 22.514 -4.050 -22.074 1.00 92.38 187 ARG A N 1
ATOM 1465 C CA . ARG A 1 187 ? 22.053 -5.404 -22.407 1.00 92.38 187 ARG A CA 1
ATOM 1466 C C . ARG A 1 187 ? 22.651 -6.439 -21.447 1.00 92.38 187 ARG A C 1
ATOM 1468 O O . ARG A 1 187 ? 23.863 -6.544 -21.284 1.00 92.38 187 ARG A O 1
ATOM 1475 N N . GLY A 1 188 ? 21.786 -7.246 -20.836 1.00 90.69 188 GLY A N 1
ATOM 1476 C CA . GLY A 1 188 ? 22.181 -8.261 -19.862 1.00 90.69 188 GLY A CA 1
ATOM 1477 C C . GLY A 1 188 ? 22.595 -7.700 -18.500 1.00 90.69 188 GLY A C 1
ATOM 1478 O O . GLY A 1 188 ? 23.095 -8.449 -17.659 1.00 90.69 188 GLY A O 1
ATOM 1479 N N . ARG A 1 189 ? 22.380 -6.402 -18.259 1.00 92.88 189 ARG A N 1
ATOM 1480 C CA . ARG A 1 189 ? 22.536 -5.746 -16.955 1.00 92.88 189 ARG A CA 1
ATOM 1481 C C . ARG A 1 189 ? 21.194 -5.637 -16.241 1.00 92.88 189 ARG A C 1
ATOM 1483 O O . ARG A 1 189 ? 20.132 -5.802 -16.846 1.00 92.88 189 ARG A O 1
ATOM 1490 N N . THR A 1 190 ? 21.256 -5.345 -14.948 1.00 91.75 190 THR A N 1
ATOM 1491 C CA . THR A 1 190 ? 20.073 -5.134 -14.114 1.00 91.75 190 THR A CA 1
ATOM 1492 C C . THR A 1 190 ? 20.042 -3.696 -13.606 1.00 91.75 190 THR A C 1
ATOM 1494 O O . THR A 1 190 ? 21.023 -3.213 -13.040 1.00 91.75 190 THR A O 1
ATOM 1497 N N . LEU A 1 191 ? 18.908 -3.025 -13.793 1.00 92.56 191 LEU A N 1
ATOM 1498 C CA . LEU A 1 191 ? 18.599 -1.724 -13.200 1.00 92.56 191 LEU A CA 1
ATOM 1499 C C . LEU A 1 191 ? 17.724 -1.936 -11.963 1.00 92.56 191 LEU A C 1
ATOM 1501 O O . LEU A 1 191 ? 16.811 -2.753 -12.005 1.00 92.56 191 LEU A O 1
ATOM 1505 N N . THR A 1 192 ? 17.949 -1.214 -10.870 1.00 89.38 192 THR A N 1
ATOM 1506 C CA . THR A 1 192 ? 17.132 -1.357 -9.650 1.00 89.38 192 THR A CA 1
ATOM 1507 C C . THR A 1 192 ? 16.642 -0.019 -9.123 1.00 89.38 192 THR A C 1
ATOM 1509 O O . THR A 1 192 ? 17.457 0.887 -8.999 1.00 89.38 192 THR A O 1
ATOM 1512 N N . ASP A 1 193 ? 15.370 0.086 -8.738 1.00 89.00 193 ASP A N 1
ATOM 1513 C CA . ASP A 1 193 ? 14.828 1.227 -7.980 1.00 89.00 193 ASP A CA 1
ATOM 1514 C C . ASP A 1 193 ? 14.598 0.800 -6.524 1.00 89.00 193 ASP A C 1
ATOM 1516 O O . ASP A 1 193 ? 14.086 -0.290 -6.252 1.00 89.00 193 ASP A O 1
ATOM 1520 N N . LYS A 1 194 ? 15.007 1.636 -5.566 1.00 88.12 194 LYS A N 1
ATOM 1521 C CA . LYS A 1 194 ? 14.745 1.409 -4.133 1.00 88.12 194 LYS A CA 1
ATOM 1522 C C . LYS A 1 194 ? 13.307 1.760 -3.761 1.00 88.12 194 LYS A C 1
ATOM 1524 O O . LYS A 1 194 ? 12.770 1.174 -2.825 1.00 88.12 194 LYS A O 1
ATOM 1529 N N . ALA A 1 195 ? 12.689 2.677 -4.497 1.00 91.62 195 ALA A N 1
ATOM 1530 C CA . ALA A 1 195 ? 11.348 3.183 -4.255 1.00 91.62 195 ALA A CA 1
ATOM 1531 C C . ALA A 1 195 ? 10.300 2.519 -5.160 1.00 91.62 195 ALA A C 1
ATOM 1533 O O . ALA A 1 195 ? 10.606 1.577 -5.893 1.00 91.62 195 ALA A O 1
ATOM 1534 N N . TYR A 1 196 ? 9.055 2.996 -5.087 1.00 92.69 196 TYR A N 1
ATOM 1535 C CA . TYR A 1 196 ? 7.974 2.533 -5.954 1.00 92.69 196 TYR A CA 1
ATOM 1536 C C . TYR A 1 196 ? 8.166 3.028 -7.387 1.00 92.69 196 TYR A C 1
ATOM 1538 O O . TYR A 1 196 ? 8.447 4.215 -7.611 1.00 92.69 196 TYR A O 1
ATOM 1546 N N . LEU A 1 197 ? 7.960 2.129 -8.350 1.00 91.75 197 LEU A N 1
ATOM 1547 C CA . LEU A 1 197 ? 8.157 2.410 -9.766 1.00 91.75 197 LEU A CA 1
ATOM 1548 C C . LEU A 1 197 ? 6.808 2.634 -10.456 1.00 91.75 197 LEU A C 1
ATOM 1550 O O . LEU A 1 197 ? 6.064 1.694 -10.716 1.00 91.75 197 LEU A O 1
ATOM 1554 N N . SER A 1 198 ? 6.523 3.896 -10.761 1.00 92.19 198 SER A N 1
ATOM 1555 C CA . SER A 1 198 ? 5.359 4.315 -11.546 1.00 92.19 198 SER A CA 1
ATOM 1556 C C . SER A 1 198 ? 5.538 3.937 -13.021 1.00 92.19 198 SER A C 1
ATOM 1558 O O . SER A 1 198 ? 6.585 4.213 -13.614 1.00 92.19 198 SER A O 1
ATOM 1560 N N . THR A 1 199 ? 4.551 3.295 -13.633 1.00 93.94 199 THR A N 1
ATOM 1561 C CA . THR A 1 199 ? 4.572 2.910 -15.055 1.00 93.94 199 THR A CA 1
ATOM 1562 C C . THR A 1 199 ? 3.187 3.101 -15.661 1.00 93.94 199 THR A C 1
ATOM 1564 O O . THR A 1 199 ? 2.235 3.274 -14.917 1.00 93.94 199 THR A O 1
ATOM 1567 N N . THR A 1 200 ? 3.039 3.060 -16.983 1.00 93.38 200 THR A N 1
ATOM 1568 C CA . THR A 1 200 ? 1.719 3.094 -17.639 1.00 93.38 200 THR A CA 1
ATOM 1569 C C . THR A 1 200 ? 1.465 1.818 -18.437 1.00 93.38 200 THR A C 1
ATOM 1571 O O . THR A 1 200 ? 2.400 1.254 -19.008 1.00 93.38 200 THR A O 1
ATOM 1574 N N . LEU A 1 201 ? 0.211 1.359 -18.498 1.00 93.81 201 LEU A N 1
ATOM 1575 C CA . LEU A 1 201 ? -0.205 0.242 -19.366 1.00 93.81 201 LEU A CA 1
ATOM 1576 C C . LEU A 1 201 ? -0.260 0.623 -20.856 1.00 93.81 201 LEU A C 1
ATOM 1578 O O . LEU A 1 201 ? -0.334 -0.262 -21.724 1.00 93.81 201 LEU A O 1
ATOM 1582 N N . SER A 1 202 ? -0.201 1.921 -21.150 1.00 92.69 202 SER A N 1
ATOM 1583 C CA . SER A 1 202 ? -0.116 2.454 -22.503 1.00 92.69 202 SER A CA 1
ATOM 1584 C C . SER A 1 202 ? 1.195 2.059 -23.208 1.00 92.69 202 SER A C 1
ATOM 1586 O O . SER A 1 202 ? 2.243 1.851 -22.589 1.00 92.69 202 SER A O 1
ATOM 1588 N N . ASP A 1 203 ? 1.143 1.939 -24.540 1.00 91.06 203 ASP A N 1
ATOM 1589 C CA . ASP A 1 203 ? 2.283 1.513 -25.380 1.00 91.06 203 ASP A CA 1
ATOM 1590 C C . ASP A 1 203 ? 3.432 2.537 -25.423 1.00 91.06 203 ASP A C 1
ATOM 1592 O O . ASP A 1 203 ? 4.546 2.224 -25.853 1.00 91.06 203 ASP A O 1
ATOM 1596 N N . ALA A 1 204 ? 3.156 3.765 -24.988 1.00 90.06 204 ALA A N 1
ATOM 1597 C CA . ALA A 1 204 ? 4.115 4.840 -24.819 1.00 90.06 204 ALA A CA 1
ATOM 1598 C C . ALA A 1 204 ? 3.829 5.574 -23.500 1.00 90.06 204 ALA A C 1
ATOM 1600 O O . ALA A 1 204 ? 2.676 5.626 -23.068 1.00 90.06 204 ALA A O 1
ATOM 1601 N N . PRO A 1 205 ? 4.854 6.150 -22.850 1.00 87.38 205 PRO A N 1
ATOM 1602 C CA . PRO A 1 205 ? 4.627 7.011 -21.698 1.00 87.38 205 PRO A CA 1
ATOM 1603 C C . PRO A 1 205 ? 3.881 8.300 -22.107 1.00 87.38 205 PRO A C 1
ATOM 1605 O O . PRO A 1 205 ? 3.985 8.707 -23.270 1.00 87.38 205 PRO A O 1
ATOM 1608 N N . PRO A 1 206 ? 3.201 8.987 -21.164 1.00 84.19 206 PRO A N 1
ATOM 1609 C CA . PRO A 1 206 ? 2.597 10.298 -21.415 1.00 84.19 206 PRO A CA 1
ATOM 1610 C C . PRO A 1 206 ? 3.597 11.296 -22.019 1.00 84.19 206 PRO A C 1
ATOM 1612 O O . PRO A 1 206 ? 4.803 11.197 -21.777 1.00 84.19 206 PRO A O 1
ATOM 1615 N N . GLU A 1 207 ? 3.117 12.286 -22.779 1.00 85.88 207 GLU A N 1
ATOM 1616 C CA . GLU A 1 207 ? 3.977 13.202 -23.556 1.00 85.88 207 GLU A CA 1
ATOM 1617 C C . GLU A 1 207 ? 5.012 13.959 -22.697 1.00 85.88 207 GLU A C 1
ATOM 1619 O O . GLU A 1 207 ? 6.134 14.229 -23.128 1.00 85.88 207 GLU A O 1
ATOM 1624 N N . GLU A 1 208 ? 4.669 14.283 -21.451 1.00 81.25 208 GLU A N 1
ATOM 1625 C CA . GLU A 1 208 ? 5.602 14.866 -20.480 1.00 81.25 208 GLU A CA 1
ATOM 1626 C C . GLU A 1 208 ? 6.825 13.966 -20.233 1.00 81.25 208 GLU A C 1
ATOM 1628 O O . GLU A 1 208 ? 7.967 14.436 -20.159 1.00 81.25 208 GLU A O 1
ATOM 1633 N N . PHE A 1 209 ? 6.596 12.660 -20.134 1.00 82.94 209 PHE A N 1
ATOM 1634 C CA . PHE A 1 209 ? 7.624 11.667 -19.851 1.00 82.94 209 PHE A CA 1
ATOM 1635 C C . PHE A 1 209 ? 8.282 11.131 -21.127 1.00 82.94 209 PHE A C 1
ATOM 1637 O O . PHE A 1 209 ? 9.408 10.640 -21.073 1.00 82.94 209 PHE A O 1
ATOM 1644 N N . SER A 1 210 ? 7.667 11.286 -22.300 1.00 84.38 210 SER A N 1
ATOM 1645 C CA . SER A 1 210 ? 8.297 10.916 -23.576 1.00 84.38 210 SER A CA 1
ATOM 1646 C C . SER A 1 210 ? 9.483 11.817 -23.948 1.00 84.38 210 SER A C 1
ATOM 1648 O O . SER A 1 210 ? 10.288 11.452 -24.799 1.00 84.38 210 SER A O 1
ATOM 1650 N N . LYS A 1 211 ? 9.646 12.969 -23.282 1.00 86.50 211 LYS A N 1
ATOM 1651 C CA . LYS A 1 211 ? 10.769 13.911 -23.473 1.00 86.50 211 LYS A CA 1
ATOM 1652 C C . LYS A 1 211 ? 12.023 13.553 -22.665 1.00 86.50 211 LYS A C 1
ATOM 1654 O O . LYS A 1 211 ? 13.025 14.261 -22.749 1.00 86.50 211 LYS A O 1
ATOM 1659 N N . GLN A 1 212 ? 11.968 12.493 -21.862 1.00 90.44 212 GLN A N 1
ATOM 1660 C CA . GLN A 1 212 ? 13.086 12.040 -21.035 1.00 90.44 212 GLN A CA 1
ATOM 1661 C C . GLN A 1 212 ? 14.134 11.304 -21.891 1.00 90.44 212 GLN A C 1
ATOM 1663 O O . GLN A 1 212 ? 13.812 10.770 -22.956 1.00 90.44 212 GLN A O 1
ATOM 1668 N N . ASN A 1 213 ? 15.389 11.253 -21.434 1.00 92.56 213 ASN A N 1
ATOM 1669 C CA . ASN A 1 213 ? 16.487 10.687 -22.230 1.00 92.56 213 ASN A CA 1
ATOM 1670 C C . ASN A 1 213 ? 16.448 9.152 -22.381 1.00 92.56 213 ASN A C 1
ATOM 1672 O O . ASN A 1 213 ? 17.207 8.604 -23.182 1.00 92.56 213 ASN A O 1
ATOM 1676 N N . ALA A 1 214 ? 15.568 8.462 -21.651 1.00 94.69 214 ALA A N 1
ATOM 1677 C CA . ALA A 1 214 ? 15.316 7.037 -21.794 1.00 94.69 214 ALA A CA 1
ATOM 1678 C C . ALA A 1 214 ? 13.814 6.712 -21.745 1.00 94.69 214 ALA A C 1
ATOM 1680 O O . ALA A 1 214 ? 13.053 7.295 -20.969 1.00 94.69 214 ALA A O 1
ATOM 1681 N N . SER A 1 215 ? 13.408 5.738 -22.556 1.00 95.62 215 SER A N 1
ATOM 1682 C CA . SER A 1 215 ? 12.075 5.139 -22.576 1.00 95.62 215 SER A CA 1
ATOM 1683 C C . SER A 1 215 ? 12.196 3.655 -22.251 1.00 95.62 215 SER A C 1
ATOM 1685 O O . SER A 1 215 ? 12.884 2.913 -22.951 1.00 95.62 215 SER A O 1
ATOM 1687 N N . LEU A 1 216 ? 11.573 3.231 -21.157 1.00 96.81 216 LEU A N 1
ATOM 1688 C CA . LEU A 1 216 ? 11.544 1.843 -20.718 1.00 96.81 216 LEU A CA 1
ATOM 1689 C C . LEU A 1 216 ? 10.268 1.181 -21.227 1.00 96.81 216 LEU A C 1
ATOM 1691 O O . LEU A 1 216 ? 9.182 1.731 -21.044 1.00 96.81 216 LEU A O 1
ATOM 1695 N N . ARG A 1 217 ? 10.407 -0.026 -21.775 1.00 97.44 217 ARG A N 1
ATOM 1696 C CA . ARG A 1 217 ? 9.313 -0.961 -22.052 1.00 97.44 217 ARG A CA 1
ATOM 1697 C C . ARG A 1 217 ? 9.575 -2.257 -21.309 1.00 97.44 217 ARG A C 1
ATOM 1699 O O . ARG A 1 217 ? 10.557 -2.948 -21.580 1.00 97.44 217 ARG A O 1
ATOM 1706 N N . LEU A 1 218 ? 8.737 -2.553 -20.328 1.00 97.50 218 LEU A N 1
ATOM 1707 C CA . LEU A 1 218 ? 9.001 -3.606 -19.359 1.00 97.50 218 LEU A CA 1
ATOM 1708 C C . LEU A 1 218 ? 7.910 -4.663 -19.406 1.00 97.50 218 LEU A C 1
ATOM 1710 O O . LEU A 1 218 ? 6.728 -4.328 -19.378 1.00 97.50 218 LEU A O 1
ATOM 1714 N N . ARG A 1 219 ? 8.307 -5.934 -19.382 1.00 97.50 219 ARG A N 1
ATOM 1715 C CA . ARG A 1 219 ? 7.408 -7.009 -18.965 1.00 97.50 219 ARG A CA 1
ATOM 1716 C C . ARG A 1 219 ? 7.318 -7.027 -17.447 1.00 97.50 219 ARG A C 1
ATOM 1718 O O . ARG A 1 219 ? 8.337 -7.113 -16.764 1.00 97.50 219 ARG A O 1
ATOM 1725 N N . VAL A 1 220 ? 6.100 -6.988 -16.929 1.00 96.81 220 VAL A N 1
ATOM 1726 C CA . VAL A 1 220 ? 5.765 -7.161 -15.516 1.00 96.81 220 VAL A CA 1
ATOM 1727 C C . VAL A 1 220 ? 5.148 -8.548 -15.363 1.00 96.81 220 VAL A C 1
ATOM 1729 O O . VAL A 1 220 ? 4.013 -8.736 -15.799 1.00 96.81 220 VAL A O 1
ATOM 1732 N N . PRO A 1 221 ? 5.860 -9.531 -14.786 1.00 96.25 221 PRO A N 1
ATOM 1733 C CA . PRO A 1 221 ? 5.322 -10.876 -14.631 1.00 96.25 221 PRO A CA 1
ATOM 1734 C C . PRO A 1 221 ? 4.113 -10.924 -13.692 1.00 96.25 221 PRO A C 1
ATOM 1736 O O . PRO A 1 221 ? 4.034 -10.175 -12.708 1.00 96.25 221 PRO A O 1
ATOM 1739 N N . ARG A 1 222 ? 3.220 -11.882 -13.932 1.00 95.62 222 ARG A N 1
ATOM 1740 C CA . ARG A 1 222 ? 2.146 -12.269 -13.016 1.00 95.62 222 ARG A CA 1
ATOM 1741 C C . ARG A 1 222 ? 2.688 -12.492 -11.604 1.00 95.62 222 ARG A C 1
ATOM 1743 O O . ARG A 1 222 ? 3.722 -13.123 -11.405 1.00 95.62 222 ARG A O 1
ATOM 1750 N N . GLY A 1 223 ? 1.946 -12.022 -10.608 1.00 94.81 223 GLY A N 1
ATOM 1751 C CA . GLY A 1 223 ? 2.302 -12.112 -9.195 1.00 94.81 223 GLY A CA 1
ATOM 1752 C C . GLY A 1 223 ? 3.171 -10.956 -8.698 1.00 94.81 223 GLY A C 1
ATOM 1753 O O . GLY A 1 223 ? 3.427 -10.883 -7.498 1.00 94.81 223 GLY A O 1
ATOM 1754 N N . THR A 1 224 ? 3.587 -10.029 -9.570 1.00 95.31 224 THR A N 1
ATOM 1755 C CA . THR A 1 224 ? 4.312 -8.821 -9.149 1.00 95.31 224 THR A CA 1
ATOM 1756 C C . THR A 1 224 ? 3.410 -7.943 -8.268 1.00 95.31 224 THR A C 1
ATOM 1758 O O . THR A 1 224 ? 2.317 -7.573 -8.720 1.00 95.31 224 THR A O 1
ATOM 1761 N N . PRO A 1 225 ? 3.835 -7.579 -7.038 1.00 95.31 225 PRO A N 1
ATOM 1762 C CA . PRO A 1 225 ? 3.124 -6.608 -6.208 1.00 95.31 225 PRO A CA 1
ATOM 1763 C C . PRO A 1 225 ? 2.936 -5.298 -6.968 1.00 95.31 225 PRO A C 1
ATOM 1765 O O . PRO A 1 225 ? 3.906 -4.664 -7.389 1.00 95.31 225 PRO A O 1
ATOM 1768 N N . SER A 1 226 ? 1.681 -4.938 -7.192 1.00 95.38 226 SER A N 1
ATOM 1769 C CA . SER A 1 226 ? 1.299 -3.800 -8.016 1.00 95.38 226 SER A CA 1
ATOM 1770 C C . SER A 1 226 ? -0.129 -3.367 -7.711 1.00 95.38 226 SER A C 1
ATOM 1772 O O . SER A 1 226 ? -0.944 -4.159 -7.238 1.00 95.38 226 SER A O 1
ATOM 1774 N N . ALA A 1 227 ? -0.430 -2.107 -7.995 1.00 93.81 227 ALA A N 1
ATOM 1775 C CA . ALA A 1 227 ? -1.792 -1.602 -8.037 1.00 93.81 227 ALA A CA 1
ATOM 1776 C C . ALA A 1 227 ? -1.969 -0.771 -9.296 1.00 93.81 227 ALA A C 1
ATOM 1778 O O . ALA A 1 227 ? -1.100 0.020 -9.666 1.00 93.81 227 ALA A O 1
ATOM 1779 N N . TYR A 1 228 ? -3.113 -0.961 -9.938 1.00 93.38 228 TYR A N 1
ATOM 1780 C CA . TYR A 1 228 ? -3.514 -0.137 -11.056 1.00 93.38 228 TYR A CA 1
ATOM 1781 C C . TYR A 1 228 ? -4.252 1.095 -10.533 1.00 93.38 228 TYR A C 1
ATOM 1783 O O . TYR A 1 228 ? -5.339 0.996 -9.958 1.00 93.38 228 TYR A O 1
ATOM 1791 N N . LEU A 1 229 ? -3.616 2.252 -10.677 1.00 89.06 229 LEU A N 1
ATOM 1792 C CA . LEU A 1 229 ? -4.119 3.544 -10.238 1.00 89.06 229 LEU A CA 1
ATOM 1793 C C . LEU A 1 229 ? -4.909 4.159 -11.394 1.00 89.06 229 LEU A C 1
ATOM 1795 O O . LEU A 1 229 ? -4.401 4.935 -12.201 1.00 89.06 229 LEU A O 1
ATOM 1799 N N . SER A 1 230 ? -6.174 3.759 -11.494 1.00 77.88 230 SER A N 1
ATOM 1800 C CA . SER A 1 230 ? -7.105 4.261 -12.501 1.00 77.88 230 SER A CA 1
ATOM 1801 C C . SER A 1 230 ? -7.956 5.418 -11.968 1.00 77.88 230 SER A C 1
ATOM 1803 O O . SER A 1 230 ? -8.038 5.698 -10.763 1.00 77.88 230 SER A O 1
ATOM 1805 N N . ARG A 1 231 ? -8.644 6.090 -12.894 1.00 67.25 231 ARG A N 1
ATOM 1806 C CA . ARG A 1 231 ? -9.700 7.054 -12.568 1.00 67.25 231 ARG A CA 1
ATOM 1807 C C . ARG A 1 231 ? -10.903 6.372 -11.910 1.00 67.25 231 ARG A C 1
ATOM 1809 O O . ARG A 1 231 ? -11.488 6.930 -10.988 1.00 67.25 231 ARG A O 1
ATOM 1816 N N . THR A 1 232 ? -11.265 5.173 -12.363 1.00 62.25 232 THR A N 1
ATOM 1817 C CA . THR A 1 232 ? -12.404 4.398 -11.843 1.00 62.25 232 THR A CA 1
ATOM 1818 C C . THR A 1 232 ? -12.166 3.897 -10.420 1.00 62.25 232 THR A C 1
ATOM 1820 O O . THR A 1 232 ? -13.103 3.853 -9.626 1.00 62.25 232 THR A O 1
ATOM 1823 N N . ALA A 1 233 ? -10.910 3.636 -10.057 1.00 54.81 233 ALA A N 1
ATOM 1824 C CA . ALA A 1 233 ? -10.475 3.373 -8.689 1.00 54.81 233 ALA A CA 1
ATOM 1825 C C . ALA A 1 233 ? -10.448 4.628 -7.793 1.00 54.81 233 ALA A C 1
ATOM 1827 O O . ALA A 1 233 ? -10.195 4.504 -6.594 1.00 54.81 233 ALA A O 1
ATOM 1828 N N . ALA A 1 234 ? -10.695 5.818 -8.360 1.00 56.31 234 ALA A N 1
ATOM 1829 C CA . ALA A 1 234 ? -10.577 7.111 -7.696 1.00 56.31 234 ALA A CA 1
ATOM 1830 C C . ALA A 1 234 ? -9.215 7.270 -7.000 1.00 56.31 234 ALA A C 1
ATOM 1832 O O . ALA A 1 234 ? -9.148 7.584 -5.816 1.00 56.31 234 ALA A O 1
ATOM 1833 N N . VAL A 1 235 ? -8.119 7.024 -7.723 1.00 61.84 235 VAL A N 1
ATOM 1834 C CA . VAL A 1 235 ? -6.761 7.282 -7.206 1.00 61.84 235 VAL A CA 1
ATOM 1835 C C . VAL A 1 235 ? -5.946 8.157 -8.157 1.00 61.84 235 VAL A C 1
ATOM 1837 O O . VAL A 1 235 ? -5.091 8.899 -7.692 1.00 61.84 235 VAL A O 1
ATOM 1840 N N . SER A 1 236 ? -6.241 8.157 -9.463 1.00 59.25 236 SER A N 1
ATOM 1841 C CA . SER A 1 236 ? -5.552 9.038 -10.417 1.00 59.25 236 SER A CA 1
ATOM 1842 C C . SER A 1 236 ? -6.192 10.430 -10.514 1.00 59.25 236 SER A C 1
ATOM 1844 O O . SER A 1 236 ? -7.388 10.554 -10.783 1.00 59.25 236 SER A O 1
ATOM 1846 N N . PHE A 1 237 ? -5.371 11.477 -10.363 1.00 55.38 237 PHE A N 1
ATOM 1847 C CA . PHE A 1 237 ? -5.729 12.877 -10.651 1.00 55.38 237 PHE A CA 1
ATOM 1848 C C . PHE A 1 237 ? -5.689 13.224 -12.134 1.00 55.38 237 PHE A C 1
ATOM 1850 O O . PHE A 1 237 ? -6.363 14.154 -12.574 1.00 55.38 237 PHE A O 1
ATOM 1857 N N . TYR A 1 238 ? -4.886 12.488 -12.890 1.00 57.72 238 TYR A N 1
ATOM 1858 C CA . TYR A 1 238 ? -4.652 12.739 -14.297 1.00 57.72 238 TYR A CA 1
ATOM 1859 C C . TYR A 1 238 ? -5.499 11.753 -15.098 1.00 57.72 238 TYR A C 1
ATOM 1861 O O . TYR A 1 238 ? -5.397 10.535 -14.915 1.00 57.72 238 TYR A O 1
ATOM 1869 N N . GLU A 1 239 ? -6.400 12.287 -15.926 1.00 51.97 239 GLU A N 1
ATOM 1870 C CA . GLU A 1 239 ? -7.402 11.506 -16.664 1.00 51.97 239 GLU A CA 1
ATOM 1871 C C . GLU A 1 239 ? -6.782 10.468 -17.619 1.00 51.97 239 GLU A C 1
ATOM 1873 O O . GLU A 1 239 ? -7.484 9.564 -18.064 1.00 51.97 239 GLU A O 1
ATOM 1878 N N . ASP A 1 240 ? -5.483 10.578 -17.893 1.00 59.62 240 ASP A N 1
ATOM 1879 C CA . ASP A 1 240 ? -4.733 9.892 -18.941 1.00 59.62 240 ASP A CA 1
ATOM 1880 C C . ASP A 1 240 ? -3.608 8.970 -18.440 1.00 59.62 240 ASP A C 1
ATOM 1882 O O . ASP A 1 240 ? -2.943 8.340 -19.259 1.00 59.62 240 ASP A O 1
ATOM 1886 N N . GLN A 1 241 ? -3.342 8.877 -17.129 1.00 65.75 241 GLN A N 1
ATOM 1887 C CA . GLN A 1 241 ? -2.084 8.247 -16.696 1.00 65.75 241 GLN A CA 1
ATOM 1888 C C . GLN A 1 241 ? -2.085 6.721 -16.605 1.00 65.75 241 GLN A C 1
ATOM 1890 O O . GLN A 1 241 ? -1.000 6.144 -16.711 1.00 65.75 241 GLN A O 1
ATOM 1895 N N . GLU A 1 242 ? -3.258 6.073 -16.515 1.00 84.88 242 GLU A N 1
ATOM 1896 C CA . GLU A 1 242 ? -3.415 4.606 -16.637 1.00 84.88 242 GLU A CA 1
ATOM 1897 C C . GLU A 1 242 ? -2.270 3.847 -15.946 1.00 84.88 242 GLU A C 1
ATOM 1899 O O . GLU A 1 242 ? -1.572 3.009 -16.535 1.00 84.88 242 GLU A O 1
ATOM 1904 N N . GLU A 1 243 ? -2.013 4.245 -14.700 1.00 90.88 243 GLU A N 1
ATOM 1905 C CA . GLU A 1 243 ? -0.746 3.976 -14.046 1.00 90.88 243 GLU A CA 1
ATOM 1906 C C . GLU A 1 243 ? -0.768 2.588 -13.409 1.00 90.88 243 GLU A C 1
ATOM 1908 O O . GLU A 1 243 ? -1.635 2.273 -12.597 1.00 90.88 243 GLU A O 1
ATOM 1913 N N . LEU A 1 244 ? 0.223 1.757 -13.723 1.00 93.94 244 LEU A N 1
ATOM 1914 C CA . LEU A 1 244 ? 0.526 0.562 -12.948 1.00 93.94 244 LEU A CA 1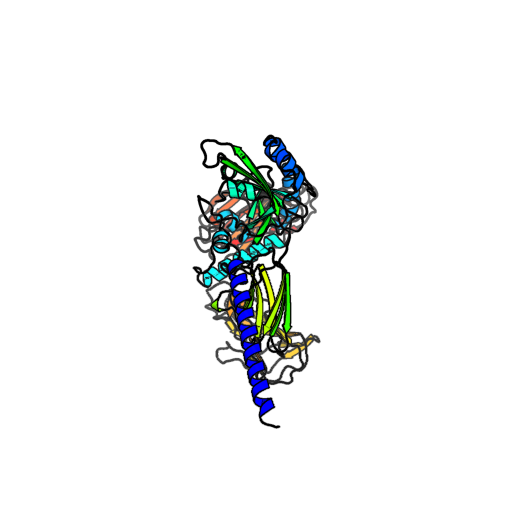
ATOM 1915 C C . LEU A 1 244 ? 1.692 0.877 -12.009 1.00 93.94 244 LEU A C 1
ATOM 1917 O O . LEU A 1 244 ? 2.852 0.951 -12.428 1.00 93.94 244 LEU A O 1
ATOM 1921 N N . LEU A 1 245 ? 1.381 1.066 -10.729 1.00 94.50 245 LEU A N 1
ATOM 1922 C CA . LEU A 1 245 ? 2.376 1.299 -9.693 1.00 94.50 245 LEU A CA 1
ATOM 1923 C C . LEU A 1 245 ? 2.983 -0.034 -9.259 1.00 94.50 245 LEU A C 1
ATOM 1925 O O . LEU A 1 245 ? 2.268 -0.917 -8.783 1.00 94.50 245 LEU A O 1
ATOM 1929 N N . LEU A 1 246 ? 4.298 -0.183 -9.399 1.00 94.75 246 LEU A N 1
ATOM 1930 C CA . LEU A 1 246 ? 5.024 -1.386 -8.995 1.00 94.75 246 LEU A CA 1
ATOM 1931 C C . LEU A 1 246 ? 5.616 -1.239 -7.590 1.00 94.75 246 LEU A C 1
ATOM 1933 O O . LEU A 1 246 ? 6.062 -0.158 -7.188 1.00 94.75 246 LEU A O 1
ATOM 1937 N N . GLY A 1 247 ? 5.656 -2.359 -6.863 1.00 92.81 247 GLY A N 1
ATOM 1938 C CA . GLY A 1 247 ? 6.263 -2.459 -5.537 1.00 92.81 247 GLY A CA 1
ATOM 1939 C C . GLY A 1 247 ? 7.703 -1.948 -5.486 1.00 92.81 247 GLY A C 1
ATOM 1940 O O . GLY A 1 247 ? 8.451 -1.983 -6.469 1.00 92.81 247 GLY A O 1
ATOM 1941 N N . ARG A 1 248 ? 8.112 -1.465 -4.313 1.00 91.56 248 ARG A N 1
ATOM 1942 C CA . ARG A 1 248 ? 9.464 -0.940 -4.119 1.00 91.56 248 ARG A CA 1
ATOM 1943 C C . ARG A 1 248 ? 10.535 -2.027 -4.173 1.00 91.56 248 ARG A C 1
ATOM 1945 O O . ARG A 1 248 ? 10.257 -3.210 -3.981 1.00 91.56 248 ARG A O 1
ATOM 1952 N N . GLY A 1 249 ? 11.780 -1.626 -4.419 1.00 87.50 249 GLY A N 1
ATOM 1953 C CA . GLY A 1 249 ? 12.878 -2.580 -4.594 1.00 87.50 249 GLY A CA 1
ATOM 1954 C C . GLY A 1 249 ? 12.821 -3.327 -5.931 1.00 87.50 249 GLY A C 1
ATOM 1955 O O . GLY A 1 249 ? 13.402 -4.412 -6.041 1.00 87.50 249 GLY A O 1
ATOM 1956 N N . THR A 1 250 ? 12.111 -2.775 -6.923 1.00 89.94 250 THR A N 1
ATOM 1957 C CA . THR A 1 250 ? 11.975 -3.352 -8.264 1.00 89.94 250 THR A CA 1
ATOM 1958 C C . THR A 1 250 ? 13.345 -3.480 -8.930 1.00 89.94 250 THR A C 1
ATOM 1960 O O . THR A 1 250 ? 14.159 -2.556 -8.905 1.00 89.94 250 THR A O 1
ATOM 1963 N N . ALA A 1 251 ? 13.591 -4.634 -9.549 1.00 91.38 251 ALA A N 1
ATOM 1964 C CA . ALA A 1 251 ? 14.762 -4.902 -10.371 1.00 91.38 251 ALA A CA 1
ATOM 1965 C C . ALA A 1 251 ? 14.316 -5.215 -11.804 1.00 91.38 251 ALA A C 1
ATOM 1967 O O . ALA A 1 251 ? 13.372 -5.974 -12.003 1.00 91.38 251 ALA A O 1
ATOM 1968 N N . VAL A 1 252 ? 14.994 -4.636 -12.788 1.00 94.38 252 VAL A N 1
ATOM 1969 C CA . VAL A 1 252 ? 14.709 -4.763 -14.217 1.00 94.38 252 VAL A CA 1
ATOM 1970 C C . VAL A 1 252 ? 15.906 -5.400 -14.898 1.00 94.38 252 VAL A C 1
ATOM 1972 O O . VAL A 1 252 ? 16.976 -4.801 -14.985 1.00 94.38 252 VAL A O 1
ATOM 1975 N N . ASN A 1 253 ? 15.709 -6.604 -15.410 1.00 94.56 253 ASN A N 1
ATOM 1976 C CA . ASN A 1 253 ? 16.668 -7.326 -16.227 1.00 94.56 253 ASN A CA 1
ATOM 1977 C C . ASN A 1 253 ? 16.563 -6.834 -17.672 1.00 94.56 253 ASN A C 1
ATOM 1979 O O . ASN A 1 253 ? 15.592 -7.130 -18.365 1.00 94.56 253 ASN A O 1
ATOM 1983 N N . VAL A 1 254 ? 17.544 -6.050 -18.119 1.00 95.88 254 VAL A N 1
ATOM 1984 C CA . VAL A 1 254 ? 17.529 -5.418 -19.444 1.00 95.88 254 VAL A CA 1
ATOM 1985 C C . VAL A 1 254 ? 17.862 -6.444 -20.525 1.00 95.88 254 VAL A C 1
ATOM 1987 O O . VAL A 1 254 ? 18.948 -7.028 -20.528 1.00 95.88 254 VAL A O 1
ATOM 1990 N N . THR A 1 255 ? 16.944 -6.635 -21.469 1.00 95.31 255 THR A N 1
ATOM 1991 C CA . THR A 1 255 ? 17.094 -7.536 -22.620 1.00 95.31 255 THR A CA 1
ATOM 1992 C C . THR A 1 255 ? 17.688 -6.814 -23.824 1.00 95.31 255 THR A C 1
ATOM 1994 O O . THR A 1 255 ? 18.526 -7.389 -24.524 1.00 95.31 255 THR A O 1
ATOM 1997 N N . ARG A 1 256 ? 17.316 -5.548 -24.062 1.00 95.50 256 ARG A N 1
ATOM 1998 C CA . ARG A 1 256 ? 17.850 -4.704 -25.146 1.00 95.50 256 ARG A CA 1
ATOM 1999 C C . ARG A 1 256 ? 17.958 -3.242 -24.720 1.00 95.50 256 ARG A C 1
ATOM 2001 O O . ARG A 1 256 ? 17.142 -2.751 -23.949 1.00 95.50 256 ARG A O 1
ATOM 2008 N N . SER A 1 257 ? 18.957 -2.552 -25.262 1.00 95.94 257 SER A N 1
ATOM 2009 C CA . SER A 1 257 ? 19.128 -1.104 -25.140 1.00 95.94 257 SER A CA 1
ATOM 2010 C C . SER A 1 257 ? 19.735 -0.561 -26.429 1.00 95.94 257 SER A C 1
ATOM 2012 O O . SER A 1 257 ? 20.694 -1.137 -26.942 1.00 95.94 257 SER A O 1
ATOM 2014 N N . PHE A 1 258 ? 19.154 0.492 -26.999 1.00 95.81 258 PHE A N 1
ATOM 2015 C CA . PHE A 1 258 ? 19.643 1.107 -28.236 1.00 95.81 258 PHE A CA 1
ATOM 2016 C C . PHE A 1 258 ? 19.128 2.539 -28.393 1.00 95.81 258 PHE A C 1
ATOM 2018 O O . PHE A 1 258 ? 18.162 2.943 -27.746 1.00 95.81 258 PHE A O 1
ATOM 2025 N N . CYS A 1 259 ? 19.759 3.314 -29.276 1.00 96.38 259 CYS A N 1
ATOM 2026 C CA . CYS A 1 259 ? 19.271 4.650 -29.587 1.00 96.38 259 CYS A CA 1
ATOM 2027 C C . CYS A 1 259 ? 17.973 4.584 -30.406 1.00 96.38 259 CYS A C 1
ATOM 2029 O O . CYS A 1 259 ? 17.986 4.136 -31.554 1.00 96.38 259 CYS A O 1
ATOM 2031 N N . GLY A 1 260 ? 16.862 5.030 -29.818 1.00 95.06 260 GLY A N 1
ATOM 2032 C CA . GLY A 1 260 ? 15.546 5.053 -30.464 1.00 95.06 260 GLY A CA 1
ATOM 2033 C C . GLY A 1 260 ? 15.271 6.330 -31.249 1.00 95.06 260 GLY A C 1
ATOM 2034 O O . GLY A 1 260 ? 14.516 6.309 -32.220 1.00 95.06 260 GLY A O 1
ATOM 2035 N N . THR A 1 261 ? 15.892 7.437 -30.840 1.00 95.50 261 THR A N 1
ATOM 2036 C CA . THR A 1 261 ? 15.769 8.737 -31.511 1.00 95.50 261 THR A CA 1
ATOM 2037 C C . THR A 1 261 ? 17.159 9.348 -31.695 1.00 95.50 261 THR A C 1
ATOM 2039 O O . THR A 1 261 ? 17.647 10.026 -30.785 1.00 95.50 261 THR A O 1
ATOM 2042 N N . PRO A 1 262 ? 17.827 9.090 -32.834 1.00 94.12 262 PRO A N 1
ATOM 2043 C CA . PRO A 1 262 ? 19.113 9.697 -33.149 1.00 94.12 262 PRO A CA 1
ATOM 2044 C C . PRO A 1 262 ? 18.988 11.213 -33.276 1.00 94.12 262 PRO A C 1
ATOM 2046 O O . PRO A 1 262 ? 18.029 11.721 -33.855 1.00 94.12 262 PRO A O 1
ATOM 2049 N N . ASP A 1 263 ? 19.970 11.931 -32.749 1.00 94.50 263 ASP A N 1
ATOM 2050 C CA . ASP A 1 263 ? 20.060 13.383 -32.856 1.00 94.50 263 ASP A CA 1
ATOM 2051 C C . ASP A 1 263 ? 21.528 13.796 -32.776 1.00 94.50 263 ASP A C 1
ATOM 2053 O O . ASP A 1 263 ? 22.150 13.736 -31.716 1.00 94.50 263 ASP A O 1
ATOM 2057 N N . ALA A 1 264 ? 22.090 14.206 -33.915 1.00 92.94 264 ALA A N 1
ATOM 2058 C CA . ALA A 1 264 ? 23.494 14.590 -34.020 1.00 92.94 264 ALA A CA 1
ATOM 2059 C C . ALA A 1 264 ? 23.841 15.863 -33.223 1.00 92.94 264 ALA A C 1
ATOM 2061 O O . ALA A 1 264 ? 25.021 16.144 -33.026 1.00 92.94 264 ALA A O 1
ATOM 2062 N N . SER A 1 265 ? 22.842 16.633 -32.774 1.00 92.00 265 SER A N 1
ATOM 2063 C CA . SER A 1 265 ? 23.056 17.816 -31.932 1.00 92.00 265 SER A CA 1
ATOM 2064 C C . SER A 1 265 ? 23.238 17.485 -30.446 1.00 92.00 265 SER A C 1
ATOM 2066 O O . SER A 1 265 ? 23.669 18.345 -29.678 1.00 92.00 265 SER A O 1
ATOM 2068 N N . VAL A 1 266 ? 22.936 16.249 -30.036 1.00 89.25 266 VAL A N 1
ATOM 2069 C CA . VAL A 1 266 ? 23.065 15.775 -28.653 1.00 89.25 266 VAL A CA 1
ATOM 2070 C C . VAL A 1 266 ? 24.380 15.013 -28.487 1.00 89.25 266 VAL A C 1
ATOM 2072 O O . VAL A 1 266 ? 24.786 14.246 -29.361 1.00 89.25 266 VAL A O 1
ATOM 2075 N N . GLU A 1 267 ? 25.052 15.198 -27.349 1.00 81.50 267 GLU A N 1
ATOM 2076 C CA . GLU A 1 267 ? 26.252 14.430 -27.002 1.00 81.50 267 GLU A CA 1
ATOM 2077 C C . GLU A 1 267 ? 25.964 12.918 -27.057 1.00 81.50 267 GLU A C 1
ATOM 2079 O O . GLU A 1 267 ? 25.003 12.425 -26.466 1.00 81.50 267 GLU A O 1
ATOM 2084 N N . GLY A 1 268 ? 26.780 12.173 -27.808 1.00 85.88 268 GLY A N 1
ATOM 2085 C CA . GLY A 1 268 ? 26.544 10.749 -28.065 1.00 85.88 268 GLY A CA 1
ATOM 2086 C C . GLY A 1 268 ? 25.568 10.438 -29.200 1.00 85.88 268 GLY A C 1
ATOM 2087 O O . GLY A 1 268 ? 25.295 9.264 -29.443 1.00 85.88 268 GLY A O 1
ATOM 2088 N N . GLY A 1 269 ? 25.046 11.450 -29.898 1.00 92.38 269 GLY A N 1
ATOM 2089 C CA . GLY A 1 269 ? 24.232 11.285 -31.105 1.00 92.38 269 GLY A CA 1
ATOM 2090 C C . GLY A 1 269 ? 22.833 10.718 -30.861 1.00 92.38 269 GLY A C 1
ATOM 2091 O O . GLY A 1 269 ? 22.177 10.294 -31.813 1.00 92.38 269 GLY A O 1
ATOM 2092 N N . CYS A 1 270 ? 22.377 10.670 -29.606 1.00 94.69 270 CYS A N 1
ATOM 2093 C CA . CYS A 1 270 ? 21.105 10.066 -29.239 1.00 94.69 270 CYS A CA 1
ATOM 2094 C C . CYS A 1 270 ? 20.296 10.957 -28.300 1.00 94.69 270 CYS A C 1
ATOM 2096 O O . CYS A 1 270 ? 20.701 11.206 -27.166 1.00 94.69 270 CYS A O 1
ATOM 2098 N N . LYS A 1 271 ? 19.112 11.378 -28.746 1.00 93.88 271 LYS A N 1
ATOM 2099 C CA . LYS A 1 271 ? 18.168 12.151 -27.934 1.00 93.88 271 LYS A CA 1
ATOM 2100 C C . LYS A 1 271 ? 17.423 11.281 -26.925 1.00 93.88 271 LYS A C 1
ATOM 2102 O O . LYS A 1 271 ? 17.161 11.731 -25.813 1.00 93.88 271 LYS A O 1
ATOM 2107 N N . GLN A 1 272 ? 17.071 10.056 -27.316 1.00 94.75 272 GLN A N 1
ATOM 2108 C CA . GLN A 1 272 ? 16.356 9.122 -26.451 1.00 94.75 272 GLN A CA 1
ATOM 2109 C C . GLN A 1 272 ? 16.775 7.673 -26.697 1.00 94.75 272 GLN A C 1
ATOM 2111 O O . GLN A 1 272 ? 16.718 7.172 -27.826 1.00 94.75 272 GLN A O 1
ATOM 2116 N N . TRP A 1 273 ? 17.135 7.000 -25.610 1.00 96.44 273 TRP A N 1
ATOM 2117 C CA . TRP A 1 273 ? 17.432 5.573 -25.564 1.00 96.44 273 TRP A CA 1
ATOM 2118 C C . TRP A 1 273 ? 16.163 4.758 -25.319 1.00 96.44 273 TRP A C 1
ATOM 2120 O O . TRP A 1 273 ? 15.339 5.125 -24.487 1.00 96.44 273 TRP A O 1
ATOM 2130 N N . GLU A 1 274 ? 16.006 3.641 -26.021 1.00 97.12 274 GLU A N 1
ATOM 2131 C CA . GLU A 1 274 ? 14.939 2.666 -25.777 1.00 97.12 274 GLU A CA 1
ATOM 2132 C C . GLU A 1 274 ? 15.526 1.494 -24.995 1.00 97.12 274 GLU A C 1
ATOM 2134 O O . GLU A 1 274 ? 16.505 0.884 -25.431 1.00 97.12 274 GLU A O 1
ATOM 2139 N N . ILE A 1 275 ? 14.934 1.184 -23.844 1.00 97.44 275 ILE A N 1
ATOM 2140 C CA . ILE A 1 275 ? 15.373 0.125 -22.937 1.00 97.44 275 ILE A CA 1
ATOM 2141 C C . ILE A 1 275 ? 14.231 -0.873 -22.789 1.00 97.44 275 ILE A C 1
ATOM 2143 O O . ILE A 1 275 ? 13.153 -0.536 -22.307 1.00 97.44 275 ILE A O 1
ATOM 2147 N N . PHE A 1 276 ? 14.483 -2.117 -23.169 1.00 97.75 276 PHE A N 1
ATOM 2148 C CA . PHE A 1 276 ? 13.545 -3.221 -23.016 1.00 97.75 276 PHE A CA 1
ATOM 2149 C C . PHE A 1 276 ? 14.043 -4.154 -21.924 1.00 97.75 276 PHE A C 1
ATOM 2151 O O . PHE A 1 276 ? 15.246 -4.411 -21.817 1.00 97.75 276 PHE A O 1
ATOM 2158 N N . GLY A 1 277 ? 13.134 -4.675 -21.111 1.00 96.88 277 GLY A N 1
ATOM 2159 C CA . GLY A 1 277 ? 13.515 -5.596 -20.053 1.00 96.88 277 GLY A CA 1
ATOM 2160 C C . GLY A 1 277 ? 12.345 -6.259 -19.358 1.00 96.88 277 GLY A C 1
ATOM 2161 O O . GLY A 1 277 ? 11.184 -6.061 -19.709 1.00 96.88 277 GLY A O 1
ATOM 2162 N N . GLU A 1 278 ? 12.670 -7.043 -18.343 1.00 96.31 278 GLU A N 1
ATOM 2163 C CA . GLU A 1 278 ? 11.692 -7.755 -17.529 1.00 96.31 278 GLU A CA 1
ATOM 2164 C C . GLU A 1 278 ? 11.884 -7.421 -16.055 1.00 96.31 278 GLU A C 1
ATOM 2166 O O . GLU A 1 278 ? 13.010 -7.408 -15.547 1.00 96.31 278 GLU A O 1
ATOM 2171 N N . VAL A 1 279 ? 10.782 -7.174 -15.354 1.00 95.00 279 VAL A N 1
ATOM 2172 C CA . VAL A 1 279 ? 10.786 -7.050 -13.899 1.00 95.00 279 VAL A CA 1
ATOM 2173 C C . VAL A 1 279 ? 11.117 -8.412 -13.296 1.00 95.00 279 VAL A C 1
ATOM 2175 O O . VAL A 1 279 ? 10.443 -9.409 -13.550 1.00 95.00 279 VAL A O 1
ATOM 2178 N N . ALA A 1 280 ? 12.164 -8.465 -12.479 1.00 90.19 280 ALA A N 1
ATOM 2179 C CA . ALA A 1 280 ? 12.561 -9.677 -11.787 1.00 90.19 280 ALA A CA 1
ATOM 2180 C C . ALA A 1 280 ? 11.582 -9.968 -10.639 1.00 90.19 280 ALA A C 1
ATOM 2182 O O . ALA A 1 280 ? 11.576 -9.284 -9.614 1.00 90.19 280 ALA A O 1
ATOM 2183 N N . LEU A 1 281 ? 10.768 -11.014 -10.796 1.00 79.19 281 LEU A N 1
ATOM 2184 C CA . LEU A 1 281 ? 9.837 -11.452 -9.762 1.00 79.19 281 LEU A CA 1
ATOM 2185 C C . LEU A 1 281 ? 10.583 -12.220 -8.665 1.00 79.19 281 LEU A C 1
ATOM 2187 O O . LEU A 1 281 ? 10.854 -13.416 -8.784 1.00 79.19 281 LEU A O 1
ATOM 2191 N N . ARG A 1 282 ? 10.914 -11.532 -7.575 1.00 77.75 282 ARG A N 1
ATOM 2192 C CA . ARG A 1 282 ? 11.427 -12.151 -6.349 1.00 77.75 282 ARG A CA 1
ATOM 2193 C C . ARG A 1 282 ? 10.790 -11.473 -5.145 1.00 77.75 282 ARG A C 1
ATOM 2195 O O . ARG A 1 282 ? 11.233 -10.417 -4.702 1.00 77.75 282 ARG A O 1
ATOM 2202 N N . SER A 1 283 ? 9.721 -12.075 -4.633 1.00 79.81 283 SER A N 1
ATOM 2203 C CA . SER A 1 283 ? 9.091 -11.605 -3.402 1.00 79.81 283 SER A CA 1
ATOM 2204 C C . SER A 1 283 ? 10.047 -11.817 -2.225 1.00 79.81 283 SER A C 1
ATOM 2206 O O . SER A 1 283 ? 10.596 -12.914 -2.088 1.00 79.81 283 SER A O 1
ATOM 2208 N N . PRO A 1 284 ? 10.238 -10.809 -1.362 1.00 88.38 284 PRO A N 1
ATOM 2209 C CA . PRO A 1 284 ? 11.009 -10.974 -0.142 1.00 88.38 284 PRO A CA 1
ATOM 2210 C C . PRO A 1 284 ? 10.420 -12.090 0.726 1.00 88.38 284 PRO A C 1
ATOM 2212 O O . PRO A 1 284 ? 9.202 -12.197 0.875 1.00 88.38 284 PRO A O 1
ATOM 2215 N N . GLN A 1 285 ? 11.279 -12.926 1.303 1.00 93.25 285 GLN A N 1
ATOM 2216 C CA . GLN A 1 285 ? 10.870 -13.987 2.225 1.00 93.25 285 GLN A CA 1
ATOM 2217 C C . GLN A 1 285 ? 11.691 -13.900 3.503 1.00 93.25 285 GLN A C 1
ATOM 2219 O O . GLN A 1 285 ? 12.869 -13.549 3.471 1.00 93.25 285 GLN A O 1
ATOM 2224 N N . LEU A 1 286 ? 11.064 -14.247 4.624 1.00 96.38 286 LEU A N 1
ATOM 2225 C CA . LEU A 1 286 ? 11.721 -14.324 5.919 1.00 96.38 286 LEU A CA 1
ATOM 2226 C C . LEU A 1 286 ? 11.139 -15.480 6.724 1.00 96.38 286 LEU A C 1
ATOM 2228 O O . LEU A 1 286 ? 9.946 -15.485 7.046 1.00 96.38 286 LEU A O 1
ATOM 2232 N N . THR A 1 287 ? 12.005 -16.421 7.081 1.00 96.94 287 THR A N 1
ATOM 2233 C CA . THR A 1 287 ? 11.760 -17.411 8.130 1.00 96.94 287 THR A CA 1
ATOM 2234 C C . THR A 1 287 ? 12.699 -17.119 9.285 1.00 96.94 287 THR A C 1
ATOM 2236 O O . THR A 1 287 ? 13.892 -16.913 9.067 1.00 96.94 287 THR A O 1
ATOM 2239 N N . VAL A 1 288 ? 12.175 -17.110 10.503 1.00 96.62 288 VAL A N 1
ATOM 2240 C CA . VAL A 1 288 ? 12.951 -16.880 11.720 1.00 96.62 288 VAL A CA 1
ATOM 2241 C C . VAL A 1 288 ? 12.480 -17.846 12.793 1.00 96.62 288 VAL A C 1
ATOM 2243 O O . VAL A 1 288 ? 11.278 -18.056 12.956 1.00 96.62 288 VAL A O 1
ATOM 2246 N N . GLU A 1 289 ? 13.426 -18.428 13.515 1.00 94.06 289 GLU A N 1
ATOM 2247 C CA . GLU A 1 289 ? 13.159 -19.260 14.678 1.00 94.06 289 GLU A CA 1
ATOM 2248 C C . GLU A 1 289 ? 14.172 -18.988 15.798 1.00 94.06 289 GLU A C 1
ATOM 2250 O O . GLU A 1 289 ? 15.295 -18.541 15.528 1.00 94.06 289 GLU A O 1
ATOM 2255 N N . PRO A 1 290 ? 13.797 -19.243 17.063 1.00 91.56 290 PRO A N 1
ATOM 2256 C CA . PRO A 1 290 ? 14.728 -19.163 18.176 1.00 91.56 290 PRO A CA 1
ATOM 2257 C C . PRO A 1 290 ? 15.887 -20.149 18.008 1.00 91.56 290 PRO A C 1
ATOM 2259 O O . PRO A 1 290 ? 15.701 -21.300 17.608 1.00 91.56 290 PRO A O 1
ATOM 2262 N N . LEU A 1 291 ? 17.089 -19.705 18.360 1.00 91.62 291 LEU A N 1
ATOM 2263 C CA . LEU A 1 291 ? 18.280 -20.534 18.477 1.00 91.62 291 LEU A CA 1
ATOM 2264 C C . LEU A 1 291 ? 18.658 -20.645 19.956 1.00 91.62 291 LEU A C 1
ATOM 2266 O O . LEU A 1 291 ? 19.421 -19.838 20.484 1.00 91.62 291 LEU A O 1
ATOM 2270 N N . GLY A 1 292 ? 18.097 -21.651 20.628 1.00 86.69 292 GLY A N 1
ATOM 2271 C CA . GLY A 1 292 ? 18.265 -21.822 22.072 1.00 86.69 292 GLY A CA 1
ATOM 2272 C C . GLY A 1 292 ? 17.627 -20.682 22.871 1.00 86.69 292 GLY A C 1
ATOM 2273 O O . GLY A 1 292 ? 16.601 -20.131 22.474 1.00 86.69 292 GLY A O 1
ATOM 2274 N N . GLU A 1 293 ? 18.230 -20.343 24.010 1.00 83.12 293 GLU A N 1
ATOM 2275 C CA . GLU A 1 293 ? 17.716 -19.304 24.912 1.00 83.12 293 GLU A CA 1
ATOM 2276 C C . GLU A 1 293 ? 18.222 -17.892 24.591 1.00 83.12 293 GLU A C 1
ATOM 2278 O O . GLU A 1 293 ? 17.643 -16.918 25.061 1.00 83.12 293 GLU A O 1
ATOM 2283 N N . THR A 1 294 ? 19.287 -17.769 23.797 1.00 88.88 294 THR A N 1
ATOM 2284 C CA . THR A 1 294 ? 20.018 -16.503 23.612 1.00 88.88 294 THR A CA 1
ATOM 2285 C C . THR A 1 294 ? 20.267 -16.162 22.149 1.00 88.88 294 THR A C 1
ATOM 2287 O O . THR A 1 294 ? 21.164 -15.388 21.829 1.00 88.88 294 THR A O 1
ATOM 2290 N N . GLY A 1 295 ? 19.520 -16.747 21.216 1.00 93.00 295 GLY A N 1
ATOM 2291 C CA . GLY A 1 295 ? 19.771 -16.508 19.804 1.00 93.00 295 GLY A CA 1
ATOM 2292 C C . GLY A 1 295 ? 18.561 -16.652 18.907 1.00 93.00 295 GLY A C 1
ATOM 2293 O O . GLY A 1 295 ? 17.484 -17.090 19.310 1.00 93.00 295 GLY A O 1
ATOM 2294 N N . LEU A 1 296 ? 18.783 -16.294 17.649 1.00 96.31 296 LEU A N 1
ATOM 2295 C CA . LEU A 1 296 ? 17.863 -16.440 16.532 1.00 96.31 296 LEU A CA 1
ATOM 2296 C C . LEU A 1 296 ? 18.624 -17.011 15.345 1.00 96.31 296 LEU A C 1
ATOM 2298 O O . LEU A 1 296 ? 19.788 -16.677 15.124 1.00 96.31 296 LEU A O 1
ATOM 2302 N N . LYS A 1 297 ? 17.949 -17.805 14.526 1.00 97.81 297 LYS A N 1
ATOM 2303 C CA . LYS A 1 297 ? 18.437 -18.151 13.192 1.00 97.81 297 LYS A CA 1
ATOM 2304 C C . LYS A 1 297 ? 17.301 -18.104 12.189 1.00 97.81 297 LYS A C 1
ATOM 2306 O O . LYS A 1 297 ? 16.123 -18.144 12.549 1.00 97.81 297 LYS A O 1
ATOM 2311 N N . GLY A 1 298 ? 17.648 -18.016 10.920 1.00 97.69 298 GLY A N 1
ATOM 2312 C CA . GLY A 1 298 ? 16.641 -17.928 9.886 1.00 97.69 298 GLY A CA 1
ATOM 2313 C C . GLY A 1 298 ? 17.211 -17.905 8.488 1.00 97.69 298 GLY A C 1
ATOM 2314 O O . GLY A 1 298 ? 18.407 -18.089 8.272 1.00 97.69 298 GLY A O 1
ATOM 2315 N N . ARG A 1 299 ? 16.313 -17.657 7.541 1.00 97.69 299 ARG A N 1
ATOM 2316 C CA . ARG A 1 299 ? 16.616 -17.527 6.121 1.00 97.69 299 ARG A CA 1
ATOM 2317 C C . ARG A 1 299 ? 15.885 -16.318 5.575 1.00 97.69 299 ARG A C 1
ATOM 2319 O O . ARG A 1 299 ? 14.695 -16.135 5.840 1.00 97.69 299 ARG A O 1
ATOM 2326 N N . ALA A 1 300 ? 16.603 -15.506 4.814 1.00 96.75 300 ALA A N 1
ATOM 2327 C CA . ALA A 1 300 ? 16.062 -14.348 4.125 1.00 96.75 300 ALA A CA 1
ATOM 2328 C C . ALA A 1 300 ? 16.205 -14.519 2.611 1.00 96.75 300 ALA A C 1
ATOM 2330 O O . ALA A 1 300 ? 17.211 -15.039 2.120 1.00 96.75 300 ALA A O 1
ATOM 2331 N N . ALA A 1 301 ? 15.195 -14.059 1.878 1.00 92.75 301 ALA A N 1
ATOM 2332 C CA . ALA A 1 301 ? 15.248 -13.860 0.438 1.00 92.75 301 ALA A CA 1
ATOM 2333 C C . ALA A 1 301 ? 14.907 -12.403 0.110 1.00 92.75 301 ALA A C 1
ATOM 2335 O O . ALA A 1 301 ? 14.000 -11.821 0.704 1.00 92.75 301 ALA A O 1
ATOM 2336 N N . PHE A 1 302 ? 15.625 -11.843 -0.853 1.00 89.56 302 PHE A N 1
ATOM 2337 C CA . PHE A 1 302 ? 15.538 -10.470 -1.333 1.00 89.56 302 PHE A CA 1
ATOM 2338 C C . PHE A 1 302 ? 15.111 -10.461 -2.801 1.00 89.56 302 PHE A C 1
ATOM 2340 O O . PHE A 1 302 ? 15.290 -11.444 -3.529 1.00 89.56 302 PHE A O 1
ATOM 2347 N N . SER A 1 303 ? 14.621 -9.313 -3.272 1.00 81.56 303 SER A N 1
ATOM 2348 C CA . SER A 1 303 ? 14.254 -9.152 -4.681 1.00 81.56 303 SER A CA 1
ATOM 2349 C C . SER A 1 303 ? 15.460 -9.166 -5.631 1.00 81.56 303 SER A C 1
ATOM 2351 O O . SER A 1 303 ? 15.320 -9.455 -6.819 1.00 81.56 303 SER A O 1
ATOM 2353 N N . ARG A 1 304 ? 16.667 -8.898 -5.114 1.00 83.19 304 ARG A N 1
ATOM 2354 C CA . ARG A 1 304 ? 17.897 -8.713 -5.897 1.00 83.19 304 ARG A CA 1
ATOM 2355 C C . ARG A 1 304 ? 19.146 -9.207 -5.175 1.00 83.19 304 ARG A C 1
ATOM 2357 O O . ARG A 1 304 ? 19.171 -9.301 -3.952 1.00 83.19 304 ARG A O 1
ATOM 2364 N N . THR A 1 305 ? 20.195 -9.464 -5.950 1.00 84.56 305 THR A N 1
ATOM 2365 C CA . THR A 1 305 ? 21.580 -9.553 -5.465 1.00 84.56 305 THR A CA 1
ATOM 2366 C C . THR A 1 305 ? 22.092 -8.126 -5.269 1.00 84.56 305 THR A C 1
ATOM 2368 O O . THR A 1 305 ? 22.042 -7.328 -6.202 1.00 84.56 305 THR A O 1
ATOM 2371 N N . SER A 1 306 ? 22.514 -7.777 -4.058 1.00 84.75 306 SER A N 1
ATOM 2372 C CA . SER A 1 306 ? 23.034 -6.452 -3.709 1.00 84.75 306 SER A CA 1
ATOM 2373 C C . SER A 1 306 ? 23.796 -6.560 -2.394 1.00 84.75 306 SER A C 1
ATOM 2375 O O . SER A 1 306 ? 23.381 -7.313 -1.522 1.00 84.75 306 SER A O 1
ATOM 2377 N N . ASP A 1 307 ? 24.887 -5.814 -2.255 1.00 88.12 307 ASP A N 1
ATOM 2378 C CA . ASP A 1 307 ? 25.676 -5.647 -1.026 1.00 88.12 307 ASP A CA 1
ATOM 2379 C C . ASP A 1 307 ? 25.036 -4.683 -0.009 1.00 88.12 307 ASP A C 1
ATOM 2381 O O . ASP A 1 307 ? 25.495 -4.561 1.136 1.00 88.12 307 ASP A O 1
ATOM 2385 N N . GLU A 1 308 ? 23.957 -4.015 -0.414 1.00 89.50 308 GLU A N 1
ATOM 2386 C CA . GLU A 1 308 ? 23.128 -3.193 0.459 1.00 89.50 308 GLU A CA 1
ATOM 2387 C C . GLU A 1 308 ? 22.061 -4.010 1.199 1.00 89.50 308 GLU A C 1
ATOM 2389 O O . GLU A 1 308 ? 21.488 -3.500 2.157 1.00 89.50 308 GLU A O 1
ATOM 2394 N N . ASN A 1 309 ? 21.805 -5.262 0.802 1.00 92.12 309 ASN A N 1
ATOM 2395 C CA . ASN A 1 309 ? 20.836 -6.138 1.459 1.00 92.12 309 ASN A CA 1
ATOM 2396 C C . ASN A 1 309 ? 21.291 -6.493 2.882 1.00 92.12 309 ASN A C 1
ATOM 2398 O O . ASN A 1 309 ? 22.451 -6.855 3.105 1.00 92.12 309 ASN A O 1
ATOM 2402 N N . TRP A 1 310 ? 20.374 -6.477 3.849 1.00 96.38 310 TRP A N 1
ATOM 2403 C CA . TRP A 1 310 ? 20.676 -6.926 5.210 1.00 96.38 310 TRP A CA 1
ATOM 2404 C C . TRP A 1 310 ? 19.432 -7.372 5.983 1.00 96.38 310 TRP A C 1
ATOM 2406 O O . TRP A 1 310 ? 18.295 -7.059 5.624 1.00 96.38 310 TRP A O 1
ATOM 2416 N N . VAL A 1 311 ? 19.662 -8.131 7.051 1.00 97.62 311 VAL A N 1
ATOM 2417 C CA . VAL A 1 311 ? 18.659 -8.489 8.060 1.00 97.62 311 VAL A CA 1
ATOM 2418 C C . VAL A 1 311 ? 19.025 -7.808 9.367 1.00 97.62 311 VAL A C 1
ATOM 2420 O O . VAL A 1 311 ? 20.190 -7.852 9.764 1.00 97.62 311 VAL A O 1
ATOM 2423 N N . GLY A 1 312 ? 18.039 -7.215 10.037 1.00 97.19 312 GLY A N 1
ATOM 2424 C CA . GLY A 1 312 ? 18.201 -6.559 11.334 1.00 97.19 312 GLY A CA 1
ATOM 2425 C C . GLY A 1 312 ? 17.233 -7.086 12.383 1.00 97.19 312 GLY A C 1
ATOM 2426 O O . GLY A 1 312 ? 16.095 -7.431 12.066 1.00 97.19 312 GLY A O 1
ATOM 2427 N N . VAL A 1 313 ? 17.679 -7.115 13.637 1.00 97.50 313 VAL A N 1
ATOM 2428 C CA . VAL A 1 313 ? 16.882 -7.492 14.810 1.00 97.50 313 VAL A CA 1
ATOM 2429 C C . VAL A 1 313 ? 16.624 -6.252 15.653 1.00 97.50 313 VAL A C 1
ATOM 2431 O O . VAL A 1 313 ? 17.569 -5.597 16.096 1.00 97.50 313 VAL A O 1
ATOM 2434 N N . VAL A 1 314 ? 15.355 -5.939 15.889 1.00 96.25 314 VAL A N 1
ATOM 2435 C CA . VAL A 1 314 ? 14.909 -4.755 16.638 1.00 96.25 314 VAL A CA 1
ATOM 2436 C C . VAL A 1 314 ? 14.002 -5.222 17.780 1.00 96.25 314 VAL A C 1
ATOM 2438 O O . VAL A 1 314 ? 13.222 -6.150 17.569 1.00 96.25 314 VAL A O 1
ATOM 2441 N N . PRO A 1 315 ? 14.080 -4.656 18.999 1.00 93.94 315 PRO A N 1
ATOM 2442 C CA . PRO A 1 315 ? 13.129 -4.982 20.056 1.00 93.94 315 PRO A CA 1
ATOM 2443 C C . PRO A 1 315 ? 11.708 -4.672 19.588 1.00 93.94 315 PRO A C 1
ATOM 2445 O O . PRO A 1 315 ? 11.459 -3.617 18.998 1.00 93.94 315 PRO A O 1
ATOM 2448 N N . LYS A 1 316 ? 10.770 -5.584 19.828 1.00 89.69 316 LYS A N 1
ATOM 2449 C CA . LYS A 1 316 ? 9.407 -5.434 19.321 1.00 89.69 316 LYS A CA 1
ATOM 2450 C C . LYS A 1 316 ? 8.768 -4.142 19.837 1.00 89.69 316 LYS A C 1
ATOM 2452 O O . LYS A 1 316 ? 8.891 -3.791 21.008 1.00 89.69 316 LYS A O 1
ATOM 2457 N N . GLY A 1 317 ? 8.072 -3.441 18.945 1.00 83.81 317 GLY A N 1
ATOM 2458 C CA . GLY A 1 317 ? 7.416 -2.163 19.236 1.00 83.81 317 GLY A CA 1
ATOM 2459 C C . GLY A 1 317 ? 8.322 -0.938 19.095 1.00 83.81 317 GLY A C 1
ATOM 2460 O O . GLY A 1 317 ? 7.803 0.173 19.040 1.00 83.81 317 GLY A O 1
ATOM 2461 N N . GLN A 1 318 ? 9.641 -1.112 18.972 1.00 90.19 318 GLN A N 1
ATOM 2462 C CA . GLN A 1 318 ? 10.546 -0.012 18.645 1.00 90.19 318 GLN A CA 1
ATOM 2463 C C . GLN A 1 318 ? 10.604 0.230 17.136 1.00 90.19 318 GLN A C 1
ATOM 2465 O O . GLN A 1 318 ? 10.415 -0.683 16.329 1.00 90.19 318 GLN A O 1
ATOM 2470 N N . LEU A 1 319 ? 10.891 1.475 16.746 1.00 90.44 319 LEU A N 1
ATOM 2471 C CA . LEU A 1 319 ? 11.102 1.800 15.340 1.00 90.44 319 LEU A CA 1
ATOM 2472 C C . LEU A 1 319 ? 12.405 1.161 14.828 1.00 90.44 319 LEU A C 1
ATOM 2474 O O . LEU A 1 319 ? 13.402 1.177 15.554 1.00 90.44 319 LEU A O 1
ATOM 2478 N N . PRO A 1 320 ? 12.433 0.671 13.577 1.00 91.62 320 PRO A N 1
ATOM 2479 C CA . PRO A 1 320 ? 13.588 0.029 12.952 1.00 91.62 320 PRO A CA 1
ATOM 2480 C C . PRO A 1 320 ? 14.713 1.000 12.551 1.00 91.62 320 PRO A C 1
ATOM 2482 O O . PRO A 1 320 ? 15.262 0.899 11.466 1.00 91.62 320 PRO A O 1
ATOM 2485 N N . ILE A 1 321 ? 15.071 1.956 13.406 1.00 91.12 321 ILE A N 1
ATOM 2486 C CA . ILE A 1 321 ? 16.165 2.910 13.171 1.00 91.12 321 ILE A CA 1
ATOM 2487 C C . ILE A 1 321 ? 17.493 2.382 13.719 1.00 91.12 321 ILE A C 1
ATOM 2489 O O . ILE A 1 321 ? 17.493 1.552 14.627 1.00 91.12 321 ILE A O 1
ATOM 2493 N N . GLU A 1 322 ? 18.617 2.908 13.223 1.00 88.69 322 GLU A N 1
ATOM 2494 C CA . GLU A 1 322 ? 19.978 2.460 13.572 1.00 88.69 322 GLU A CA 1
ATOM 2495 C C . GLU A 1 322 ? 20.196 2.255 15.081 1.00 88.69 322 GLU A C 1
ATOM 2497 O O . GLU A 1 322 ? 20.655 1.198 15.504 1.00 88.69 322 GLU A O 1
ATOM 2502 N N . GLY A 1 323 ? 19.777 3.220 15.910 1.00 89.69 323 GLY A N 1
ATOM 2503 C CA . GLY A 1 323 ? 19.948 3.161 17.368 1.00 89.69 323 GLY A CA 1
ATOM 2504 C C . GLY A 1 323 ? 19.183 2.032 18.077 1.00 89.69 323 GLY A C 1
ATOM 2505 O O . GLY A 1 323 ? 19.519 1.677 19.210 1.00 89.69 323 GLY A O 1
ATOM 2506 N N . ASN A 1 324 ? 18.183 1.438 17.423 1.00 92.88 324 ASN A N 1
ATOM 2507 C CA . ASN A 1 324 ? 17.365 0.361 17.982 1.00 92.88 324 ASN A CA 1
ATOM 2508 C C . ASN A 1 324 ? 17.771 -1.031 17.473 1.00 92.88 324 ASN A C 1
ATOM 2510 O O . ASN A 1 324 ? 17.341 -2.033 18.049 1.00 92.88 324 ASN A O 1
ATOM 2514 N N . VAL A 1 325 ? 18.615 -1.124 16.441 1.00 95.44 325 VAL A N 1
ATOM 2515 C CA . VAL A 1 325 ? 19.092 -2.404 15.900 1.00 95.44 325 VAL A CA 1
ATOM 2516 C C . VAL A 1 325 ? 20.039 -3.069 16.903 1.00 95.44 325 VAL A C 1
ATOM 2518 O O . VAL A 1 325 ? 21.076 -2.518 17.261 1.00 95.44 325 VAL A O 1
ATOM 2521 N N . LYS A 1 326 ? 19.692 -4.270 17.378 1.00 96.31 326 LYS A N 1
ATOM 2522 C CA . LYS A 1 326 ? 20.509 -5.043 18.337 1.00 96.31 326 LYS A CA 1
ATOM 2523 C C . LYS A 1 326 ? 21.505 -5.968 17.662 1.00 96.31 326 LYS A C 1
ATOM 2525 O O . LYS A 1 326 ? 22.578 -6.207 18.202 1.00 96.31 326 LYS A O 1
ATOM 2530 N N . ALA A 1 327 ? 21.146 -6.480 16.493 1.00 97.00 327 ALA A N 1
ATOM 2531 C CA . ALA A 1 327 ? 22.009 -7.316 15.679 1.00 97.00 327 ALA A CA 1
ATOM 2532 C C . ALA A 1 327 ? 21.667 -7.125 14.203 1.00 97.00 327 ALA A C 1
ATOM 2534 O O . ALA A 1 327 ? 20.512 -6.861 13.859 1.00 97.00 327 ALA A O 1
ATOM 2535 N N . GLN A 1 328 ? 22.667 -7.266 13.334 1.00 97.19 328 GLN A N 1
ATOM 2536 C CA . GLN A 1 328 ? 22.477 -7.190 11.891 1.00 97.19 328 GLN A CA 1
ATOM 2537 C C . GLN A 1 328 ? 23.447 -8.090 11.130 1.00 97.19 328 GLN A C 1
ATOM 2539 O O . GLN A 1 328 ? 24.573 -8.317 11.573 1.00 97.19 328 GLN A O 1
ATOM 2544 N N . GLN A 1 329 ? 23.019 -8.575 9.966 1.00 97.56 329 GLN A N 1
ATOM 2545 C CA . GLN A 1 329 ? 23.846 -9.350 9.044 1.00 97.56 329 GLN A CA 1
ATOM 2546 C C . GLN A 1 329 ? 23.608 -8.871 7.610 1.00 97.56 329 GLN A C 1
ATOM 2548 O O . GLN A 1 329 ? 22.472 -8.842 7.139 1.00 97.56 329 GLN A O 1
ATOM 2553 N N . GLY A 1 330 ? 24.686 -8.503 6.913 1.00 96.69 330 GLY A N 1
ATOM 2554 C CA . GLY A 1 330 ? 24.645 -8.141 5.497 1.00 96.69 330 GLY A CA 1
ATOM 2555 C C . GLY A 1 330 ? 24.619 -9.366 4.585 1.00 96.69 330 GLY A C 1
ATOM 2556 O O . GLY A 1 330 ? 25.204 -10.403 4.900 1.00 96.69 330 GLY A O 1
ATOM 2557 N N . PHE A 1 331 ? 23.984 -9.226 3.427 1.00 93.94 331 PHE A N 1
ATOM 2558 C CA . PHE 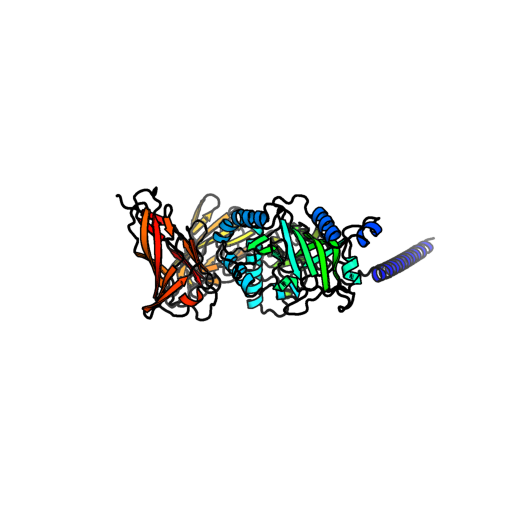A 1 331 ? 23.932 -10.236 2.376 1.00 93.94 331 PHE A CA 1
ATOM 2559 C C . PHE A 1 331 ? 24.499 -9.648 1.094 1.00 93.94 331 PHE A C 1
ATOM 2561 O O . PHE A 1 331 ? 24.282 -8.481 0.805 1.00 93.94 331 PHE A O 1
ATOM 2568 N N . LYS A 1 332 ? 25.228 -10.459 0.324 1.00 90.38 332 LYS A N 1
ATOM 2569 C CA . LYS A 1 332 ? 25.623 -10.113 -1.053 1.00 90.38 332 LYS A CA 1
ATOM 2570 C C . LYS A 1 332 ? 24.730 -10.802 -2.079 1.00 90.38 332 LYS A C 1
ATOM 2572 O O . LYS A 1 332 ? 24.554 -10.306 -3.181 1.00 90.38 332 LYS A O 1
ATOM 2577 N N . THR A 1 333 ? 24.160 -11.947 -1.714 1.00 88.50 333 THR A N 1
ATOM 2578 C CA . THR A 1 333 ? 23.275 -12.759 -2.547 1.00 88.50 333 THR A CA 1
ATOM 2579 C C . THR A 1 333 ? 21.811 -12.399 -2.311 1.00 88.50 333 THR A C 1
ATOM 2581 O O . THR A 1 333 ? 21.443 -11.831 -1.285 1.00 88.50 333 THR A O 1
ATOM 2584 N N . ALA A 1 334 ? 20.946 -12.778 -3.254 1.00 86.88 334 ALA A N 1
ATOM 2585 C CA . ALA A 1 334 ? 19.502 -12.614 -3.100 1.00 86.88 334 ALA A CA 1
ATOM 2586 C C . ALA A 1 334 ? 18.877 -13.566 -2.065 1.00 86.88 334 ALA A C 1
ATOM 2588 O O . ALA A 1 334 ? 17.718 -13.396 -1.719 1.00 86.88 334 ALA A O 1
ATOM 2589 N N . VAL A 1 335 ? 19.597 -14.587 -1.597 1.00 93.12 335 VAL A N 1
ATOM 2590 C CA . VAL A 1 335 ? 19.121 -15.531 -0.577 1.00 93.12 335 VAL A CA 1
ATOM 2591 C C . VAL A 1 335 ? 20.284 -15.897 0.329 1.00 93.12 335 VAL A C 1
ATOM 2593 O O . VAL A 1 335 ? 21.394 -16.121 -0.163 1.00 93.12 335 VAL A O 1
ATOM 2596 N N . GLY A 1 336 ? 20.031 -16.010 1.627 1.00 95.75 336 GLY A N 1
ATOM 2597 C CA . GLY A 1 336 ? 20.999 -16.571 2.558 1.00 95.75 336 GLY A CA 1
ATOM 2598 C C . GLY A 1 336 ? 20.413 -16.850 3.935 1.00 95.75 336 GLY A C 1
ATOM 2599 O O . GLY A 1 336 ? 19.329 -16.376 4.282 1.00 95.75 336 GLY A O 1
ATOM 2600 N N . ASP A 1 337 ? 21.163 -17.624 4.708 1.00 97.94 337 ASP A N 1
ATOM 2601 C CA . ASP A 1 337 ? 20.849 -17.941 6.095 1.00 97.94 337 ASP A CA 1
ATOM 2602 C C . ASP A 1 337 ? 21.544 -16.937 7.035 1.00 97.94 337 ASP A C 1
ATOM 2604 O O . ASP A 1 337 ? 22.602 -16.387 6.708 1.00 97.94 337 ASP A O 1
ATOM 2608 N N . PHE A 1 338 ? 20.943 -16.670 8.193 1.00 98.12 338 PHE A N 1
ATOM 2609 C CA . PHE A 1 338 ? 21.524 -15.828 9.241 1.00 98.12 338 PHE A CA 1
ATOM 2610 C C . PHE A 1 338 ? 21.432 -16.485 10.608 1.00 98.12 338 PHE A C 1
ATOM 2612 O O . PHE A 1 338 ? 20.537 -17.290 10.875 1.00 98.12 338 PHE A O 1
ATOM 2619 N N . GLU A 1 339 ? 22.345 -16.077 11.482 1.00 98.00 339 GLU A N 1
ATOM 2620 C CA . GLU A 1 339 ? 22.405 -16.508 12.870 1.00 98.00 339 GLU A CA 1
ATOM 2621 C C . GLU A 1 339 ? 22.848 -15.338 13.751 1.00 98.00 339 GLU A C 1
ATOM 2623 O O . GLU A 1 339 ? 23.894 -14.730 13.525 1.00 98.00 339 GLU A O 1
ATOM 2628 N N . PHE A 1 340 ? 22.051 -15.034 14.770 1.00 97.50 340 PHE A N 1
ATOM 2629 C CA . PHE A 1 340 ? 22.361 -14.046 15.795 1.00 97.50 340 PHE A CA 1
ATOM 2630 C C . PHE A 1 340 ? 22.453 -14.757 17.139 1.00 97.50 340 PHE A C 1
ATOM 2632 O O . PHE A 1 340 ? 21.485 -15.375 17.580 1.00 97.50 340 PHE A O 1
ATOM 2639 N N . LYS A 1 341 ? 23.619 -14.677 17.778 1.00 95.75 341 LYS A N 1
ATOM 2640 C CA . LYS A 1 341 ? 23.871 -15.193 19.129 1.00 95.75 341 LYS A CA 1
ATOM 2641 C C . LYS A 1 341 ? 23.880 -14.048 20.130 1.00 95.75 341 LYS A C 1
ATOM 2643 O O . LYS A 1 341 ? 23.976 -12.887 19.739 1.00 95.75 341 LYS A O 1
ATOM 2648 N N . ASP A 1 342 ? 23.811 -14.405 21.405 1.00 94.38 342 ASP A N 1
ATOM 2649 C CA . ASP A 1 342 ? 23.945 -13.491 22.539 1.00 94.38 342 ASP A CA 1
ATOM 2650 C C . ASP A 1 342 ? 22.899 -12.362 22.549 1.00 94.38 342 ASP A C 1
ATOM 2652 O O . ASP A 1 342 ? 23.125 -11.271 23.072 1.00 94.38 342 ASP A O 1
ATOM 2656 N N . LEU A 1 343 ? 21.721 -12.638 21.985 1.00 92.94 343 LEU A N 1
ATOM 2657 C CA . LEU A 1 343 ? 20.545 -11.797 22.142 1.00 92.94 343 LEU A CA 1
ATOM 2658 C C . LEU A 1 343 ? 19.962 -12.028 23.543 1.00 92.94 343 LEU A C 1
ATOM 2660 O O . LEU A 1 343 ? 19.686 -13.177 23.901 1.00 92.94 343 LEU A O 1
ATOM 2664 N N . PRO A 1 344 ? 19.756 -10.966 24.343 1.00 89.25 344 PRO A N 1
ATOM 2665 C CA . PRO A 1 344 ? 19.044 -11.083 25.608 1.00 89.25 344 PRO A CA 1
ATOM 2666 C C . PRO A 1 344 ? 17.658 -11.721 25.414 1.00 89.25 344 PRO A C 1
ATOM 2668 O O . PRO A 1 344 ? 17.045 -11.527 24.362 1.00 89.25 344 PRO A O 1
ATOM 2671 N N . PRO A 1 345 ? 17.120 -12.444 26.411 1.00 82.94 345 PRO A N 1
ATOM 2672 C CA . PRO A 1 345 ? 15.738 -12.899 26.352 1.00 82.94 345 PRO A CA 1
ATOM 2673 C C . PRO A 1 345 ? 14.784 -11.708 26.174 1.00 82.94 345 PRO A C 1
ATOM 2675 O O . PRO A 1 345 ? 14.905 -10.699 26.872 1.00 82.94 345 PRO A O 1
ATOM 2678 N N . GLY A 1 346 ? 13.854 -11.799 25.225 1.00 84.69 346 GLY A N 1
ATOM 2679 C CA . GLY A 1 346 ? 13.001 -10.667 24.858 1.00 84.69 346 GLY A CA 1
ATOM 2680 C C . GLY A 1 346 ? 12.278 -10.843 23.525 1.00 84.69 346 GLY A C 1
ATOM 2681 O O . GLY A 1 346 ? 12.635 -11.705 22.715 1.00 84.69 346 GLY A O 1
ATOM 2682 N N . GLU A 1 347 ? 11.191 -10.088 23.335 1.00 87.38 347 GLU A N 1
ATOM 2683 C CA . GLU A 1 347 ? 10.435 -10.081 22.079 1.00 87.38 347 GLU A CA 1
ATOM 2684 C C . GLU A 1 347 ? 11.132 -9.164 21.073 1.00 87.38 347 GLU A C 1
ATOM 2686 O O . GLU A 1 347 ? 11.402 -7.992 21.347 1.00 87.38 347 GLU A O 1
ATOM 2691 N N . TYR A 1 348 ? 11.390 -9.696 19.885 1.00 94.06 348 TYR A N 1
ATOM 2692 C CA . TYR A 1 348 ? 12.049 -8.988 18.801 1.00 94.06 348 TYR A CA 1
ATOM 2693 C C . TYR A 1 348 ? 11.202 -9.036 17.538 1.00 94.06 348 TYR A C 1
ATOM 2695 O O . TYR A 1 348 ? 10.457 -9.987 17.304 1.00 94.06 348 TYR A O 1
ATOM 2703 N N . THR A 1 349 ? 11.380 -8.039 16.685 1.00 96.00 349 THR A N 1
ATOM 2704 C CA . THR A 1 349 ? 10.969 -8.078 15.289 1.00 96.00 349 THR A CA 1
ATOM 2705 C C . THR A 1 349 ? 12.225 -8.191 14.431 1.00 96.00 349 THR A C 1
ATOM 2707 O O . THR A 1 349 ? 13.148 -7.377 14.516 1.00 96.00 349 THR A O 1
ATOM 2710 N N . VAL A 1 350 ? 12.282 -9.239 13.612 1.00 97.62 350 VAL A N 1
ATOM 2711 C CA . VAL A 1 350 ? 13.320 -9.425 12.599 1.00 97.62 350 VAL A CA 1
ATOM 2712 C C . VAL A 1 350 ? 12.828 -8.849 11.287 1.00 97.62 350 VAL A C 1
ATOM 2714 O O . VAL A 1 350 ? 11.716 -9.137 10.844 1.00 97.62 350 VAL A O 1
ATOM 2717 N N . HIS A 1 351 ? 13.671 -8.042 10.666 1.00 97.12 351 HIS A N 1
ATOM 2718 C CA . HIS A 1 351 ? 13.358 -7.256 9.488 1.00 97.12 351 HIS A CA 1
ATOM 2719 C C . HIS A 1 351 ? 14.313 -7.603 8.345 1.00 97.12 351 HIS A C 1
ATOM 2721 O O . HIS A 1 351 ? 15.517 -7.733 8.565 1.00 97.12 351 HIS A O 1
ATOM 2727 N N . VAL A 1 352 ? 13.790 -7.706 7.123 1.00 95.38 352 VAL A N 1
ATOM 2728 C CA . VAL A 1 352 ? 14.593 -7.768 5.888 1.00 95.38 352 VAL A CA 1
ATOM 2729 C C . VAL A 1 352 ? 14.602 -6.387 5.250 1.00 95.38 352 VAL A C 1
ATOM 2731 O O . VAL A 1 352 ? 13.532 -5.838 4.989 1.00 95.38 352 VAL A O 1
ATOM 2734 N N . TYR A 1 353 ? 15.777 -5.849 4.943 1.00 93.50 353 TYR A N 1
ATOM 2735 C CA . TYR A 1 353 ? 15.928 -4.521 4.352 1.00 93.50 353 TYR A CA 1
ATOM 2736 C C . TYR A 1 353 ? 16.538 -4.589 2.948 1.00 93.50 353 TYR A C 1
ATOM 2738 O O . TYR A 1 353 ? 17.459 -5.378 2.719 1.00 93.50 353 TYR A O 1
ATOM 2746 N N . PRO A 1 354 ? 16.062 -3.754 2.006 1.00 89.50 354 PRO A N 1
ATOM 2747 C CA . PRO A 1 354 ? 16.616 -3.697 0.655 1.00 89.50 354 PRO A CA 1
ATOM 2748 C C . PRO A 1 354 ? 17.893 -2.850 0.568 1.00 89.50 354 PRO A C 1
ATOM 2750 O O . PRO A 1 354 ? 18.592 -2.904 -0.444 1.00 89.50 354 PRO A O 1
ATOM 2753 N N . ASP A 1 355 ? 18.140 -2.017 1.579 1.00 87.88 355 ASP A N 1
ATOM 2754 C CA . ASP A 1 355 ? 19.225 -1.049 1.634 1.00 87.88 355 ASP A CA 1
ATOM 2755 C C . ASP A 1 355 ? 19.517 -0.628 3.084 1.00 87.88 355 ASP A C 1
ATOM 2757 O O . ASP A 1 355 ? 18.743 -0.916 3.998 1.00 87.88 355 ASP A O 1
ATOM 2761 N N . LYS A 1 356 ? 20.635 0.073 3.292 1.00 86.69 356 LYS A N 1
ATOM 2762 C CA . LYS A 1 356 ? 21.109 0.534 4.610 1.00 86.69 356 LYS A CA 1
ATOM 2763 C C . LYS A 1 356 ? 20.727 1.979 4.948 1.00 86.69 356 LYS A C 1
ATOM 2765 O O . LYS A 1 356 ? 21.220 2.506 5.937 1.00 86.69 356 LYS A O 1
ATOM 2770 N N . VAL A 1 357 ? 19.916 2.640 4.120 1.00 86.12 357 VAL A N 1
ATOM 2771 C CA . VAL A 1 357 ? 19.693 4.093 4.216 1.00 86.12 357 VAL A CA 1
ATOM 2772 C C . VAL A 1 357 ? 18.253 4.458 4.560 1.00 86.12 357 VAL A C 1
ATOM 2774 O O . VAL A 1 357 ? 18.036 5.426 5.282 1.00 86.12 357 VAL A O 1
ATOM 2777 N N . SER A 1 358 ? 17.270 3.700 4.073 1.00 84.94 358 SER A N 1
ATOM 2778 C CA . SER A 1 358 ? 15.843 3.983 4.250 1.00 84.94 358 SER A CA 1
ATOM 2779 C C . SER A 1 358 ? 15.264 3.395 5.533 1.00 84.94 358 SER A C 1
ATOM 2781 O O . SER A 1 358 ? 14.201 3.822 5.971 1.00 84.94 358 SER A O 1
ATOM 2783 N N . TYR A 1 359 ? 15.902 2.365 6.104 1.00 88.56 359 TYR A N 1
ATOM 2784 C CA . TYR A 1 359 ? 15.390 1.636 7.272 1.00 88.56 359 TYR A CA 1
ATOM 2785 C C . TYR A 1 359 ? 13.918 1.178 7.129 1.00 88.56 359 TYR A C 1
ATOM 2787 O O . TYR A 1 359 ? 13.232 0.907 8.114 1.00 88.56 359 TYR A O 1
ATOM 2795 N N . ALA A 1 360 ? 13.425 1.053 5.891 1.00 92.69 360 ALA A N 1
ATOM 2796 C CA . ALA A 1 360 ? 12.078 0.600 5.578 1.00 92.69 360 ALA A CA 1
ATOM 2797 C C . ALA A 1 360 ? 12.104 -0.914 5.306 1.00 92.69 360 ALA A C 1
ATOM 2799 O O . ALA A 1 360 ? 12.548 -1.339 4.232 1.00 92.69 360 ALA A O 1
ATOM 2800 N N . PRO A 1 361 ? 11.633 -1.764 6.233 1.00 93.50 361 PRO A N 1
ATOM 2801 C CA . PRO A 1 361 ? 11.735 -3.211 6.079 1.00 93.50 361 PRO A CA 1
ATOM 2802 C C . PRO A 1 361 ? 10.798 -3.713 4.980 1.00 93.50 361 PRO A C 1
ATOM 2804 O O . PRO A 1 361 ? 9.627 -3.349 4.965 1.00 93.50 361 PRO A O 1
ATOM 2807 N N . LEU A 1 362 ? 11.286 -4.546 4.060 1.00 91.12 362 LEU A N 1
ATOM 2808 C CA . LEU A 1 362 ? 10.485 -5.209 3.019 1.00 91.12 362 LEU A CA 1
ATOM 2809 C C . LEU A 1 362 ? 9.491 -6.218 3.607 1.00 91.12 362 LEU A C 1
ATOM 2811 O O . LEU A 1 362 ? 8.375 -6.368 3.119 1.00 91.12 362 LEU A O 1
ATOM 2815 N N . ILE A 1 363 ? 9.919 -6.941 4.640 1.00 93.06 363 ILE A N 1
ATOM 2816 C CA . ILE A 1 363 ? 9.104 -7.895 5.394 1.00 93.06 363 ILE A CA 1
ATOM 2817 C C . ILE A 1 363 ? 9.635 -7.978 6.824 1.00 93.06 363 ILE A C 1
ATOM 2819 O O . ILE A 1 363 ? 10.834 -7.811 7.066 1.00 93.06 363 ILE A O 1
ATOM 2823 N N . SER A 1 364 ? 8.730 -8.245 7.762 1.00 95.06 364 SER A N 1
ATOM 2824 C CA . SER A 1 364 ? 9.020 -8.306 9.193 1.00 95.06 364 SER A CA 1
ATOM 2825 C C . SER A 1 364 ? 8.401 -9.561 9.804 1.00 95.06 364 SER A C 1
ATOM 2827 O O . SER A 1 364 ? 7.317 -9.987 9.392 1.00 95.06 364 SER A O 1
ATOM 2829 N N . ARG A 1 365 ? 9.069 -10.158 10.791 1.00 95.69 365 ARG A N 1
ATOM 2830 C CA . ARG A 1 365 ? 8.564 -11.292 11.574 1.00 95.69 365 ARG A CA 1
ATOM 2831 C C . ARG A 1 365 ? 8.905 -11.109 13.043 1.00 95.69 365 ARG A C 1
ATOM 2833 O O . ARG A 1 365 ? 10.071 -10.952 13.388 1.00 95.69 365 ARG A O 1
ATOM 2840 N N . ASP A 1 366 ? 7.888 -11.181 13.890 1.00 93.38 366 ASP A N 1
ATOM 2841 C CA . ASP A 1 366 ? 8.082 -11.197 15.335 1.00 93.38 366 ASP A CA 1
ATOM 2842 C C . ASP A 1 366 ? 8.587 -12.569 15.791 1.00 93.38 366 ASP A C 1
ATOM 2844 O O . ASP A 1 366 ? 8.162 -13.607 15.273 1.00 93.38 366 ASP A O 1
ATOM 2848 N N . VAL A 1 367 ? 9.485 -12.574 16.770 1.00 92.31 367 VAL A N 1
ATOM 2849 C CA . VAL A 1 367 ? 10.071 -13.775 17.363 1.00 92.31 367 VAL A CA 1
ATOM 2850 C C . VAL A 1 367 ? 10.425 -13.531 18.829 1.00 92.31 367 VAL A C 1
ATOM 2852 O O . VAL A 1 367 ? 10.778 -12.427 19.235 1.00 92.31 367 VAL A O 1
ATOM 2855 N N . MET A 1 368 ? 10.328 -14.586 19.631 1.00 87.62 368 MET A N 1
ATOM 2856 C CA . MET A 1 368 ? 10.680 -14.587 21.048 1.00 87.62 368 MET A CA 1
ATOM 2857 C C . MET A 1 368 ? 12.045 -15.258 21.227 1.00 87.62 368 MET A C 1
ATOM 2859 O O . MET A 1 368 ? 12.200 -16.411 20.829 1.00 87.62 368 MET A O 1
ATOM 2863 N N . VAL A 1 369 ? 13.016 -14.569 21.829 1.00 88.25 369 VAL A N 1
ATOM 2864 C CA . VAL A 1 369 ? 14.290 -15.170 22.268 1.00 88.25 369 VAL A CA 1
ATOM 2865 C C . VAL A 1 369 ? 14.174 -15.558 23.741 1.00 88.25 369 VAL A C 1
ATOM 2867 O O . VAL A 1 369 ? 13.728 -14.742 24.547 1.00 88.25 369 VAL A O 1
ATOM 2870 N N . GLY A 1 370 ? 14.577 -16.781 24.098 1.00 81.00 370 GLY A N 1
ATOM 2871 C CA . GLY A 1 370 ? 14.524 -17.286 25.476 1.00 81.00 370 GLY A CA 1
ATOM 2872 C C . GLY A 1 370 ? 13.316 -18.171 25.797 1.00 81.00 370 GLY A C 1
ATOM 2873 O O . GLY A 1 370 ? 12.311 -18.197 25.085 1.00 81.00 370 GLY A O 1
ATOM 2874 N N . THR A 1 371 ? 13.407 -18.907 26.907 1.00 65.88 371 THR A N 1
ATOM 2875 C CA . THR A 1 371 ? 12.300 -19.675 27.496 1.00 65.88 371 THR A CA 1
ATOM 2876 C C . THR A 1 371 ? 11.472 -18.782 28.413 1.00 65.88 371 THR A C 1
ATOM 2878 O O . THR A 1 371 ? 11.519 -18.910 29.636 1.00 65.88 371 THR A O 1
ATOM 2881 N N . SER A 1 372 ? 10.710 -17.852 27.843 1.00 59.56 372 SER A N 1
ATOM 2882 C CA . SER A 1 372 ? 9.729 -17.135 28.654 1.00 59.56 372 SER A CA 1
ATOM 2883 C C . SER A 1 372 ? 8.536 -18.053 28.947 1.00 59.56 372 SER A C 1
ATOM 2885 O O . SER A 1 372 ? 7.968 -18.650 28.026 1.00 59.56 372 SER A O 1
ATOM 2887 N N . VAL A 1 373 ? 8.144 -18.194 30.221 1.00 67.88 373 VAL A N 1
ATOM 2888 C CA . VAL A 1 373 ? 6.903 -18.906 30.604 1.00 67.88 373 VAL A CA 1
ATOM 2889 C C . VAL A 1 373 ? 5.717 -18.225 29.924 1.00 67.88 373 VAL A C 1
ATOM 2891 O O . VAL A 1 373 ? 4.808 -18.895 29.428 1.00 67.88 373 VAL A O 1
ATOM 2894 N N . LEU A 1 374 ? 5.784 -16.898 29.823 1.00 72.12 374 LEU A N 1
ATOM 2895 C CA . LEU A 1 374 ? 4.837 -16.047 29.128 1.00 72.12 374 LEU A CA 1
ATOM 2896 C C . LEU A 1 374 ? 5.389 -15.658 27.747 1.00 72.12 374 LEU A C 1
ATOM 2898 O O . LEU A 1 374 ? 6.380 -14.951 27.643 1.00 72.12 374 LEU A O 1
ATOM 2902 N N . ARG A 1 375 ? 4.764 -16.107 26.663 1.00 71.44 375 ARG A N 1
ATOM 2903 C CA . ARG A 1 375 ? 5.243 -15.850 25.295 1.00 71.44 375 ARG A CA 1
ATOM 2904 C C . ARG A 1 375 ? 4.796 -14.532 24.706 1.00 71.44 375 ARG A C 1
ATOM 2906 O O . ARG A 1 375 ? 5.472 -14.034 23.821 1.00 71.44 375 ARG A O 1
ATOM 2913 N N . SER A 1 376 ? 3.607 -14.066 25.077 1.00 79.19 376 SER A N 1
ATOM 2914 C CA . SER A 1 376 ? 3.099 -12.789 24.589 1.00 79.19 376 SER A CA 1
ATOM 2915 C C . SER A 1 376 ? 2.021 -12.219 25.493 1.00 79.19 376 SER A C 1
ATOM 2917 O O . SER A 1 376 ? 1.224 -12.955 26.084 1.00 79.19 376 SER A O 1
ATOM 2919 N N . VAL A 1 377 ? 1.964 -10.892 25.529 1.00 84.25 377 V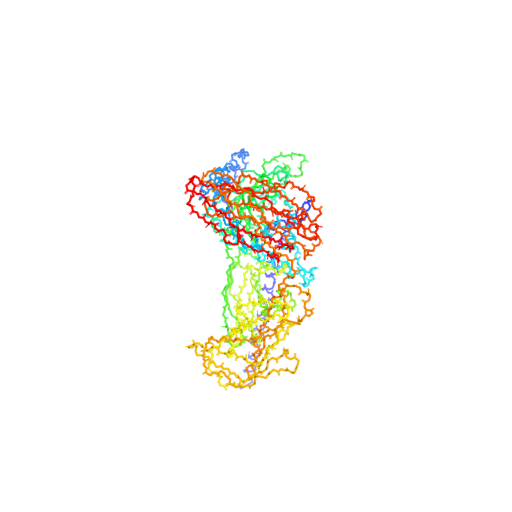AL A N 1
ATOM 2920 C CA . VAL A 1 377 ? 0.822 -10.127 26.017 1.00 84.25 377 VAL A CA 1
ATOM 2921 C C . VAL A 1 377 ? 0.347 -9.193 24.914 1.00 84.25 377 VAL A C 1
ATOM 2923 O O . VAL A 1 377 ? 1.132 -8.474 24.302 1.00 84.25 377 VAL A O 1
ATOM 2926 N N . ARG A 1 378 ? -0.953 -9.203 24.627 1.00 85.88 378 ARG A N 1
ATOM 2927 C CA . ARG A 1 378 ? -1.546 -8.272 23.665 1.00 85.88 378 ARG A CA 1
ATOM 2928 C C . ARG A 1 378 ? -2.949 -7.886 24.072 1.00 85.88 378 ARG A C 1
ATOM 2930 O O . ARG A 1 378 ? -3.727 -8.719 24.524 1.00 85.88 378 ARG A O 1
ATOM 2937 N N . GLN A 1 379 ? -3.307 -6.638 23.840 1.00 89.88 379 GLN A N 1
ATOM 2938 C CA . GLN A 1 379 ? -4.701 -6.241 23.861 1.00 89.88 379 GLN A CA 1
ATOM 2939 C C . GLN A 1 379 ? -5.429 -6.822 22.643 1.00 89.88 379 GLN A C 1
ATOM 2941 O O . GLN A 1 379 ? -4.901 -6.811 21.532 1.00 89.88 379 GLN A O 1
ATOM 2946 N N . ARG A 1 380 ? -6.629 -7.366 22.856 1.00 88.12 380 ARG A N 1
ATOM 2947 C CA . ARG A 1 380 ? -7.436 -7.979 21.793 1.00 88.12 380 ARG A CA 1
ATOM 2948 C C . ARG A 1 380 ? -8.229 -6.946 21.001 1.00 88.12 380 ARG A C 1
ATOM 2950 O O . ARG A 1 380 ? -8.307 -7.044 19.785 1.00 88.12 380 ARG A O 1
ATOM 2957 N N . GLU A 1 381 ? -8.821 -5.992 21.708 1.00 85.06 381 GLU A N 1
ATOM 2958 C CA . GLU A 1 381 ? -9.756 -5.002 21.174 1.00 85.06 381 GLU A CA 1
ATOM 2959 C C . GLU A 1 381 ? -9.492 -3.663 21.847 1.00 85.06 381 GLU A C 1
ATOM 2961 O O . GLU A 1 381 ? -9.250 -3.634 23.054 1.00 85.06 381 GLU A O 1
ATOM 2966 N N . VAL A 1 382 ? -9.541 -2.573 21.081 1.00 86.88 382 VAL A N 1
ATOM 2967 C CA . VAL A 1 382 ? -9.444 -1.202 21.595 1.00 86.88 382 VAL A CA 1
ATOM 2968 C C . VAL A 1 382 ? -10.850 -0.732 21.962 1.00 86.88 382 VAL A C 1
ATOM 2970 O O . VAL A 1 382 ? -11.641 -0.502 21.048 1.00 86.88 382 VAL A O 1
ATOM 2973 N N . PRO A 1 383 ? -11.201 -0.619 23.258 1.00 89.31 383 PRO A N 1
ATOM 2974 C CA . PRO A 1 383 ? -12.521 -0.146 23.632 1.00 89.31 383 PRO A CA 1
ATOM 2975 C C . PRO A 1 383 ? -12.642 1.350 23.343 1.00 89.31 383 PRO A C 1
ATOM 2977 O O . PRO A 1 383 ? -11.713 2.120 23.606 1.00 89.31 383 PRO A O 1
ATOM 2980 N N . GLU A 1 384 ? -13.814 1.738 22.853 1.00 85.12 384 GLU A N 1
ATOM 2981 C CA . GLU A 1 384 ? -14.206 3.130 22.680 1.00 85.12 384 GLU A CA 1
ATOM 2982 C C . GLU A 1 384 ? -14.997 3.598 23.904 1.00 85.12 384 GLU A C 1
ATOM 2984 O O . GLU A 1 384 ? -15.997 2.990 24.285 1.00 85.12 384 GLU A O 1
ATOM 2989 N N . ILE A 1 385 ? -14.504 4.644 24.566 1.00 86.44 385 ILE A N 1
ATOM 2990 C CA . ILE A 1 385 ? -14.966 5.092 25.880 1.00 86.44 385 ILE A CA 1
ATOM 2991 C C . ILE A 1 385 ? -15.212 6.599 25.833 1.00 86.44 385 ILE A C 1
ATOM 2993 O O . ILE A 1 385 ? -14.272 7.394 25.797 1.00 86.44 385 ILE A O 1
ATOM 2997 N N . SER A 1 386 ? -16.483 7.001 25.834 1.00 83.00 386 SER A N 1
ATOM 2998 C CA . SER A 1 386 ? -16.882 8.408 25.985 1.00 83.00 386 SER A CA 1
ATOM 2999 C C . SER A 1 386 ? -16.341 9.007 27.291 1.00 83.00 386 SER A C 1
ATOM 3001 O O . SER A 1 386 ? -16.118 8.253 28.237 1.00 83.00 386 SER A O 1
ATOM 3003 N N . PRO A 1 387 ? -16.172 10.338 27.404 1.00 82.75 387 PRO A N 1
ATOM 3004 C CA . PRO A 1 387 ? -15.908 10.981 28.696 1.00 82.75 387 PRO A CA 1
ATOM 3005 C C . PRO A 1 387 ? -16.955 10.557 29.741 1.00 82.75 387 PRO A C 1
ATOM 3007 O O . PRO A 1 387 ? -18.139 10.493 29.410 1.00 82.75 387 PRO A O 1
ATOM 3010 N N . ASP A 1 388 ? -16.518 10.207 30.957 1.00 86.19 388 ASP A N 1
ATOM 3011 C CA . ASP A 1 388 ? -17.313 9.546 32.020 1.00 86.19 388 ASP A CA 1
ATOM 3012 C C . ASP A 1 388 ? -17.875 8.145 31.678 1.00 86.19 388 ASP A C 1
ATOM 3014 O O . ASP A 1 388 ? -18.487 7.484 32.521 1.00 86.19 388 ASP A O 1
ATOM 3018 N N . GLY A 1 389 ? -17.673 7.662 30.453 1.00 90.50 389 GLY A N 1
ATOM 3019 C CA . GLY A 1 389 ? -18.091 6.343 29.998 1.00 90.50 389 GLY A CA 1
ATOM 3020 C C . GLY A 1 389 ? -17.217 5.228 30.565 1.00 90.50 389 GLY A C 1
ATOM 3021 O O . GLY A 1 389 ? -16.059 5.436 30.929 1.00 90.50 389 GLY A O 1
ATOM 3022 N N . ILE A 1 390 ? -17.772 4.016 30.602 1.00 94.81 390 ILE A N 1
ATOM 3023 C CA . ILE A 1 390 ? -17.069 2.800 31.020 1.00 94.81 390 ILE A CA 1
ATOM 3024 C C . ILE A 1 390 ? -16.908 1.887 29.804 1.00 94.81 390 ILE A C 1
ATOM 3026 O O . ILE A 1 390 ? -17.884 1.579 29.123 1.00 94.81 390 ILE A O 1
ATOM 3030 N N . GLY A 1 391 ? -15.685 1.427 29.559 1.00 93.94 391 GLY A N 1
ATOM 3031 C CA . GLY A 1 391 ? -15.364 0.382 28.591 1.00 93.94 391 GLY A CA 1
ATOM 3032 C C . GLY A 1 391 ? -14.768 -0.852 29.259 1.00 93.94 391 GLY A C 1
ATOM 3033 O O . GLY A 1 391 ? -14.404 -0.836 30.435 1.00 93.94 391 GLY A O 1
ATOM 3034 N N . THR A 1 392 ? -14.645 -1.935 28.492 1.00 96.06 392 THR A N 1
ATOM 3035 C CA . THR A 1 392 ? -13.951 -3.154 28.932 1.00 96.06 392 THR A CA 1
ATOM 3036 C C . THR A 1 392 ? -12.652 -3.310 28.160 1.00 96.06 392 THR A C 1
ATOM 3038 O O . THR A 1 392 ? -12.657 -3.437 26.938 1.00 96.06 392 THR A O 1
ATOM 3041 N N . LEU A 1 393 ? -11.533 -3.332 28.875 1.00 94.31 393 LEU A N 1
ATOM 3042 C CA . LEU A 1 393 ? -10.242 -3.688 28.314 1.00 94.31 393 LEU A CA 1
ATOM 3043 C C . LEU A 1 393 ? -10.109 -5.215 28.285 1.00 94.31 393 LEU A C 1
ATOM 3045 O O . LEU A 1 393 ? -10.235 -5.871 29.320 1.00 94.31 393 LEU A O 1
ATOM 3049 N N . THR A 1 394 ? -9.821 -5.762 27.101 1.00 94.75 394 THR A N 1
ATOM 3050 C CA . THR A 1 394 ? -9.621 -7.202 26.892 1.00 94.75 394 THR A CA 1
ATOM 3051 C C . THR A 1 394 ? -8.160 -7.482 26.556 1.00 94.75 394 THR A C 1
ATOM 3053 O O . THR A 1 394 ? -7.688 -7.125 25.475 1.00 94.75 394 THR A O 1
ATOM 3056 N N . VAL A 1 395 ? -7.441 -8.148 27.458 1.00 92.62 395 VAL A N 1
ATOM 3057 C CA . VAL A 1 395 ? -6.024 -8.508 27.295 1.00 92.62 395 VAL A CA 1
ATOM 3058 C C . VAL A 1 395 ? -5.893 -10.012 27.122 1.00 92.62 395 VAL A C 1
ATOM 3060 O O . VAL A 1 395 ? -6.449 -10.788 27.888 1.00 92.62 395 VAL A O 1
ATOM 3063 N N . VAL A 1 396 ? -5.144 -10.439 26.118 1.00 90.75 396 VAL A N 1
ATOM 3064 C CA . VAL A 1 396 ? -4.829 -11.837 25.852 1.00 90.75 396 VAL A CA 1
ATOM 3065 C C . VAL A 1 396 ? -3.385 -12.093 26.233 1.00 90.75 396 VAL A C 1
ATOM 3067 O O . VAL A 1 396 ? -2.478 -11.372 25.817 1.00 90.75 396 VAL A O 1
ATOM 3070 N N . LEU A 1 397 ? -3.188 -13.155 26.997 1.00 89.00 397 LEU A N 1
ATOM 3071 C CA . LEU A 1 397 ? -1.881 -13.643 27.379 1.00 89.00 397 LEU A CA 1
ATOM 3072 C C . LEU A 1 397 ? -1.686 -15.052 26.839 1.00 89.00 397 LEU A C 1
ATOM 3074 O O . LEU A 1 397 ? -2.585 -15.881 26.957 1.00 89.00 397 LEU A O 1
ATOM 3078 N N . ASP A 1 398 ? -0.518 -15.333 26.282 1.00 85.69 398 ASP A N 1
ATOM 3079 C CA . ASP A 1 398 ? -0.143 -16.673 25.835 1.00 85.69 398 ASP A CA 1
ATOM 3080 C C . ASP A 1 398 ? 1.061 -17.153 26.634 1.00 85.69 398 ASP A C 1
ATOM 3082 O O . ASP A 1 398 ? 2.070 -16.455 26.706 1.00 85.69 398 ASP A O 1
ATOM 3086 N N . ALA A 1 399 ? 0.958 -18.336 27.228 1.00 81.75 399 ALA A N 1
ATOM 3087 C CA . ALA A 1 399 ? 2.023 -18.946 28.007 1.00 81.75 399 ALA A CA 1
ATOM 3088 C C . ALA A 1 399 ? 2.359 -20.333 27.477 1.00 81.75 399 ALA A C 1
ATOM 3090 O O . ALA A 1 399 ? 1.474 -21.150 27.198 1.00 81.75 399 ALA A O 1
ATOM 3091 N N . SER A 1 400 ? 3.655 -20.624 27.389 1.00 76.00 400 SER A N 1
ATOM 3092 C CA . SER A 1 400 ? 4.137 -21.910 26.890 1.00 76.00 400 SER A CA 1
ATOM 3093 C C . SER A 1 400 ? 4.324 -22.989 27.920 1.00 76.00 400 SER A C 1
ATOM 3095 O O . SER A 1 400 ? 4.490 -24.146 27.520 1.00 76.00 400 SER A O 1
ATOM 3097 N N . ASP A 1 401 ? 4.271 -22.625 29.193 1.00 73.94 401 ASP A N 1
ATOM 3098 C CA . ASP A 1 401 ? 4.503 -23.557 30.278 1.00 73.94 401 ASP A CA 1
ATOM 3099 C C . ASP A 1 401 ? 3.523 -23.361 31.437 1.00 73.94 401 ASP A C 1
ATOM 3101 O O . ASP A 1 401 ? 2.821 -22.351 31.533 1.00 73.94 401 ASP A O 1
ATOM 3105 N N . ASN A 1 402 ? 3.441 -24.366 32.302 1.00 66.88 402 ASN A N 1
ATOM 3106 C CA . ASN A 1 402 ? 2.618 -24.374 33.505 1.00 66.88 402 ASN A CA 1
ATOM 3107 C C . ASN A 1 402 ? 3.409 -23.838 34.709 1.00 66.88 402 ASN A C 1
ATOM 3109 O O . ASN A 1 402 ? 3.690 -24.545 35.673 1.00 66.88 402 ASN A O 1
ATOM 3113 N N . GLY A 1 403 ? 3.762 -22.556 34.677 1.00 56.69 403 GLY A N 1
ATOM 3114 C CA . GLY A 1 403 ? 4.517 -21.951 35.769 1.00 56.69 403 GLY A CA 1
ATOM 3115 C C . GLY A 1 403 ? 3.656 -21.693 37.006 1.00 56.69 403 GLY A C 1
ATOM 3116 O O . GLY A 1 403 ? 3.040 -20.642 37.089 1.00 56.69 403 GLY A O 1
ATOM 3117 N N . ARG A 1 404 ? 3.731 -22.543 38.043 1.00 63.88 404 ARG A N 1
ATOM 3118 C CA . ARG A 1 404 ? 3.342 -22.178 39.435 1.00 63.88 404 ARG A CA 1
ATOM 3119 C C . ARG A 1 404 ? 4.237 -21.077 40.044 1.00 63.88 404 ARG A C 1
ATOM 3121 O O . ARG A 1 404 ? 4.324 -20.940 41.262 1.00 63.88 404 ARG A O 1
ATOM 3128 N N . GLN A 1 405 ? 4.950 -20.347 39.204 1.00 67.12 405 GLN A N 1
ATOM 3129 C CA . GLN A 1 405 ? 5.929 -19.350 39.580 1.00 67.12 405 GLN A CA 1
ATOM 3130 C C . GLN A 1 405 ? 5.229 -18.070 40.023 1.00 67.12 405 GLN A C 1
ATOM 3132 O O . GLN A 1 405 ? 4.159 -17.701 39.518 1.00 67.12 405 GLN A O 1
ATOM 3137 N N . SER A 1 406 ? 5.821 -17.419 41.019 1.00 72.75 406 SER A N 1
ATOM 3138 C CA . SER A 1 406 ? 5.448 -16.062 41.376 1.00 72.75 406 SER A CA 1
ATOM 3139 C C . SER A 1 406 ? 5.803 -15.122 40.225 1.00 72.75 406 SER A C 1
ATOM 3141 O O . SER A 1 406 ? 6.619 -15.406 39.353 1.00 72.75 406 SER A O 1
ATOM 3143 N N . GLY A 1 407 ? 5.125 -13.991 40.165 1.00 80.31 407 GLY A N 1
ATOM 3144 C CA . GLY A 1 407 ? 5.390 -12.998 39.140 1.00 80.31 407 GLY A CA 1
ATOM 3145 C C . GLY A 1 407 ? 4.870 -11.655 39.587 1.00 80.31 407 GLY A C 1
ATOM 3146 O O . GLY A 1 407 ? 4.031 -11.580 40.483 1.00 80.31 407 GLY A O 1
ATOM 3147 N N . LYS A 1 408 ? 5.375 -10.591 38.976 1.00 86.75 408 LYS A N 1
ATOM 3148 C CA . LYS A 1 408 ? 4.852 -9.242 39.152 1.00 86.75 408 LYS A CA 1
ATOM 3149 C C . LYS A 1 408 ? 4.151 -8.839 37.866 1.00 86.75 408 LYS A C 1
ATOM 3151 O O . LYS A 1 408 ? 4.786 -8.609 36.840 1.00 86.75 408 LYS A O 1
ATOM 3156 N N . TYR A 1 409 ? 2.835 -8.726 37.951 1.00 88.25 409 TYR A N 1
ATOM 3157 C CA . TYR A 1 409 ? 1.977 -8.344 36.840 1.00 88.25 409 TYR A CA 1
ATOM 3158 C C . TYR A 1 409 ? 1.443 -6.946 37.100 1.00 88.25 409 TYR A C 1
ATOM 3160 O O . TYR A 1 409 ? 0.836 -6.707 38.142 1.00 88.25 409 TYR A O 1
ATOM 3168 N N . VAL A 1 410 ? 1.693 -6.027 36.177 1.00 90.38 410 VAL A N 1
ATOM 3169 C CA . VAL A 1 410 ? 1.322 -4.618 36.271 1.00 90.38 410 VAL A CA 1
ATOM 3170 C C . VAL A 1 410 ? 0.560 -4.234 35.014 1.00 90.38 410 VAL A C 1
ATOM 3172 O O . VAL A 1 410 ? 1.008 -4.490 33.896 1.00 90.38 410 VAL A O 1
ATOM 3175 N N . ILE A 1 411 ? -0.601 -3.619 35.209 1.00 92.06 411 ILE A N 1
ATOM 3176 C CA . ILE A 1 411 ? -1.420 -3.069 34.135 1.00 92.06 411 ILE A CA 1
ATOM 3177 C C . ILE A 1 411 ? -1.707 -1.609 34.468 1.00 92.06 411 ILE A C 1
ATOM 3179 O O . ILE A 1 411 ? -2.229 -1.304 35.541 1.00 92.06 411 ILE A O 1
ATOM 3183 N N . THR A 1 412 ? -1.396 -0.731 33.525 1.00 93.06 412 THR A N 1
ATOM 3184 C CA . THR A 1 412 ? -1.586 0.715 33.597 1.00 93.06 412 THR A CA 1
ATOM 3185 C C . THR A 1 412 ? -2.349 1.158 32.347 1.00 93.06 412 THR A C 1
ATOM 3187 O O . THR A 1 412 ? -1.902 0.881 31.229 1.00 93.06 412 THR A O 1
ATOM 3190 N N . PRO A 1 413 ? -3.507 1.824 32.485 1.00 91.75 413 PRO A N 1
ATOM 3191 C CA . PRO A 1 413 ? -4.245 2.337 31.355 1.00 91.75 413 PRO A CA 1
ATOM 3192 C C . PRO A 1 413 ? -3.585 3.639 30.859 1.00 91.75 413 PRO A C 1
ATOM 3194 O O . PRO A 1 413 ? -2.719 4.209 31.530 1.00 91.75 413 PRO A O 1
ATOM 3197 N N . PRO A 1 414 ? -3.991 4.152 29.691 1.00 90.25 414 PRO A N 1
ATOM 3198 C CA . PRO A 1 414 ? -3.469 5.405 29.155 1.00 90.25 414 PRO A CA 1
ATOM 3199 C C . PRO A 1 414 ? -3.751 6.604 30.061 1.00 90.25 414 PRO A C 1
ATOM 3201 O O . PRO A 1 414 ? -4.681 6.600 30.875 1.00 90.25 414 PRO A O 1
ATOM 3204 N N . GLN A 1 415 ? -2.949 7.662 29.903 1.00 90.50 415 GLN A N 1
ATOM 3205 C CA . GLN A 1 415 ? -3.181 8.915 30.616 1.00 90.50 415 GLN A CA 1
ATOM 3206 C C . GLN A 1 415 ? -4.616 9.396 30.367 1.00 90.50 415 GLN A C 1
ATOM 3208 O O . GLN A 1 415 ? -5.108 9.380 29.242 1.00 90.50 415 GLN A O 1
ATOM 3213 N N . GLY A 1 416 ? -5.278 9.810 31.444 1.00 88.88 416 GLY A N 1
ATOM 3214 C CA . GLY A 1 416 ? -6.674 10.235 31.429 1.00 88.88 416 GLY A CA 1
ATOM 3215 C C . GLY A 1 416 ? -7.736 9.115 31.506 1.00 88.88 416 GLY A C 1
ATOM 3216 O O . GLY A 1 416 ? -8.920 9.385 31.356 1.00 88.88 416 GLY A O 1
ATOM 3217 N N . PHE A 1 417 ? -7.333 7.868 31.787 1.00 94.06 417 PHE A N 1
ATOM 3218 C CA . PHE A 1 417 ? -8.234 6.754 32.118 1.00 94.06 417 PHE A CA 1
ATOM 3219 C C . PHE A 1 417 ? -7.893 6.084 33.450 1.00 94.06 417 PHE A C 1
ATOM 3221 O O . PHE A 1 417 ? -6.721 5.960 33.796 1.00 94.06 417 PHE A O 1
ATOM 3228 N N . ALA A 1 418 ? -8.891 5.584 34.169 1.00 96.00 418 ALA A N 1
ATOM 3229 C CA . ALA A 1 418 ? -8.720 4.842 35.417 1.00 96.00 418 ALA A CA 1
ATOM 3230 C C . ALA A 1 418 ? -9.432 3.486 35.354 1.00 96.00 418 ALA A C 1
ATOM 3232 O O . ALA A 1 418 ? -10.371 3.308 34.584 1.00 96.00 418 ALA A O 1
ATOM 3233 N N . PHE A 1 419 ? -9.022 2.519 36.171 1.00 97.12 419 PHE A N 1
ATOM 3234 C CA . PHE A 1 419 ? -9.787 1.285 36.336 1.00 97.12 419 PHE A CA 1
ATOM 3235 C C . PHE A 1 419 ? -11.018 1.531 37.206 1.00 97.12 419 PHE A C 1
ATOM 3237 O O . PHE A 1 419 ? -10.986 2.306 38.167 1.00 97.12 419 PHE A O 1
ATOM 3244 N N . THR A 1 420 ? -12.115 0.844 36.895 1.00 96.25 420 THR A N 1
ATOM 3245 C CA . THR A 1 420 ? -13.359 0.970 37.665 1.00 96.25 420 THR A CA 1
ATOM 3246 C C . THR A 1 420 ? -13.227 0.365 39.061 1.00 96.25 420 THR A C 1
ATOM 3248 O O . THR A 1 420 ? -13.748 0.922 40.029 1.00 96.25 420 THR A O 1
ATOM 3251 N N . ASN A 1 421 ? -12.527 -0.767 39.172 1.00 95.75 421 ASN A N 1
ATOM 3252 C CA . ASN A 1 421 ? -12.312 -1.532 40.400 1.00 95.75 421 ASN A CA 1
ATOM 3253 C C . ASN A 1 421 ? -11.109 -2.491 40.245 1.00 95.75 421 ASN A C 1
ATOM 3255 O O . ASN A 1 421 ? -10.399 -2.460 39.240 1.00 95.75 421 ASN A O 1
ATOM 3259 N N . SER A 1 422 ? -10.860 -3.318 41.263 1.00 95.56 422 SER A N 1
ATOM 3260 C CA . SER A 1 422 ? -9.825 -4.362 41.267 1.00 95.56 422 SER A CA 1
ATOM 3261 C C . SER A 1 422 ? -10.272 -5.688 40.635 1.00 95.56 422 SER A C 1
ATOM 3263 O O . SER A 1 422 ? -9.533 -6.673 40.694 1.00 95.56 422 SER A O 1
ATOM 3265 N N . ASP A 1 423 ? -11.477 -5.752 40.064 1.00 93.38 423 ASP A N 1
ATOM 3266 C CA . ASP A 1 423 ? -12.046 -6.996 39.555 1.00 93.38 423 ASP A CA 1
ATOM 3267 C C . ASP A 1 423 ? -11.520 -7.272 38.147 1.00 93.38 423 ASP A C 1
ATOM 3269 O O . ASP A 1 423 ? -12.020 -6.758 37.146 1.00 93.38 423 ASP A O 1
ATOM 3273 N N . VAL A 1 424 ? -10.496 -8.118 38.071 1.00 93.62 424 VAL A N 1
ATOM 3274 C CA . VAL A 1 424 ? -10.009 -8.668 36.805 1.00 93.62 424 VAL A CA 1
ATOM 3275 C C . VAL A 1 424 ? -10.600 -10.056 36.620 1.00 93.62 424 VAL A C 1
ATOM 3277 O O . VAL A 1 424 ? -10.298 -10.980 37.382 1.00 93.62 424 VAL A O 1
ATOM 3280 N N . VAL A 1 425 ? -11.433 -10.216 35.593 1.00 94.00 425 VAL A N 1
ATOM 3281 C CA . VAL A 1 425 ? -11.977 -11.522 35.207 1.00 94.00 425 VAL A CA 1
ATOM 3282 C C . VAL A 1 425 ? -10.969 -12.210 34.302 1.00 94.00 425 VAL A C 1
ATOM 3284 O O . VAL A 1 425 ? -10.639 -11.705 33.233 1.00 94.00 425 VAL A O 1
ATOM 3287 N N . ILE A 1 426 ? -10.491 -13.377 34.713 1.00 92.06 426 ILE A N 1
ATOM 3288 C CA . ILE A 1 426 ? -9.531 -14.184 33.965 1.00 92.06 426 ILE A CA 1
ATOM 3289 C C . ILE A 1 426 ? -10.269 -15.390 33.402 1.00 92.06 426 ILE A C 1
ATOM 3291 O O . ILE A 1 426 ? -10.815 -16.195 34.153 1.00 92.06 426 ILE A O 1
ATOM 3295 N N . ARG A 1 427 ? -10.252 -15.545 32.081 1.00 93.06 427 ARG A N 1
ATOM 3296 C CA . ARG A 1 427 ? -10.780 -16.713 31.379 1.00 93.06 427 ARG A CA 1
ATOM 3297 C C . ARG A 1 427 ? -9.633 -17.621 30.956 1.00 93.06 427 ARG A C 1
ATOM 3299 O O . ARG A 1 427 ? -8.728 -17.184 30.241 1.00 93.06 427 ARG A O 1
ATOM 3306 N N . ARG A 1 428 ? -9.670 -18.863 31.428 1.00 89.94 428 ARG A N 1
ATOM 3307 C CA . ARG A 1 428 ? -8.694 -19.919 31.138 1.00 89.94 428 ARG A CA 1
ATOM 3308 C C . ARG A 1 428 ? -8.896 -20.514 29.733 1.00 89.94 428 ARG A C 1
ATOM 3310 O O . ARG A 1 428 ? -9.961 -20.312 29.142 1.00 89.94 428 ARG A O 1
ATOM 3317 N N . PRO A 1 429 ? -7.915 -21.281 29.213 1.00 87.31 429 PRO A N 1
ATOM 3318 C CA . PRO A 1 429 ? -8.034 -21.955 27.916 1.00 87.31 429 PRO A CA 1
ATOM 3319 C C . PRO A 1 429 ? -9.228 -22.916 27.818 1.00 87.31 429 PRO A C 1
ATOM 3321 O O . PRO A 1 429 ? -9.809 -23.063 26.749 1.00 87.31 429 PRO A O 1
ATOM 3324 N N . ASP A 1 430 ? -9.617 -23.542 28.933 1.00 90.00 430 ASP A N 1
ATOM 3325 C CA . ASP A 1 430 ? -10.785 -24.432 29.034 1.00 90.00 430 ASP A CA 1
ATOM 3326 C C . ASP A 1 430 ? -12.130 -23.677 29.111 1.00 90.00 430 ASP A C 1
ATOM 3328 O O . ASP A 1 430 ? -13.192 -24.285 29.225 1.00 90.00 430 ASP A O 1
ATOM 3332 N N . GLY A 1 431 ? -12.092 -22.343 29.058 1.00 89.81 431 GLY A N 1
ATOM 3333 C CA . GLY A 1 431 ? -13.255 -21.470 29.126 1.00 89.81 431 GLY A CA 1
ATOM 3334 C C . GLY A 1 431 ? -13.714 -21.121 30.542 1.00 89.81 431 GLY A C 1
ATOM 3335 O O . GLY A 1 431 ? -14.576 -20.244 30.661 1.00 89.81 431 GLY A O 1
ATOM 3336 N N . THR A 1 432 ? -13.145 -21.731 31.589 1.00 89.69 432 THR A N 1
ATOM 3337 C CA . THR A 1 432 ? -13.488 -21.429 32.988 1.00 89.69 432 THR A CA 1
ATOM 3338 C C . THR A 1 432 ? -13.019 -20.029 33.384 1.00 89.69 432 THR A C 1
ATOM 3340 O O . THR A 1 432 ? -11.987 -19.538 32.920 1.00 89.69 432 THR A O 1
ATOM 3343 N N . GLY A 1 433 ? -13.819 -19.349 34.207 1.00 85.25 433 GLY A N 1
ATOM 3344 C CA . GLY A 1 433 ? -13.551 -17.993 34.679 1.00 85.25 433 GLY A CA 1
ATOM 3345 C C . GLY A 1 433 ? -13.158 -17.978 36.151 1.00 85.25 433 GLY A C 1
ATOM 3346 O O . GLY A 1 433 ? -13.781 -18.656 36.964 1.00 85.25 433 GLY A O 1
ATOM 3347 N N . THR A 1 434 ? -12.162 -17.176 36.505 1.00 86.94 434 THR A N 1
ATOM 3348 C CA . THR A 1 434 ? -11.813 -16.859 37.896 1.00 86.94 434 THR A CA 1
ATOM 3349 C C . THR A 1 434 ? -11.637 -15.354 38.043 1.00 86.94 434 THR A C 1
ATOM 3351 O O . THR A 1 434 ? -11.118 -14.709 37.134 1.00 86.94 434 THR A O 1
ATOM 3354 N N . SER A 1 435 ? -12.018 -14.794 39.185 1.00 84.50 435 SER A N 1
ATOM 3355 C CA . SER A 1 435 ? -11.768 -13.394 39.541 1.00 84.50 435 SER A CA 1
ATOM 3356 C C . SER A 1 435 ? -10.967 -13.323 40.840 1.00 84.50 435 SER A C 1
ATOM 3358 O O . SER A 1 435 ? -11.218 -14.109 41.752 1.00 84.50 435 SER A O 1
ATOM 3360 N N . GLY A 1 436 ? -10.029 -12.380 40.942 1.00 78.56 436 GLY A N 1
ATOM 3361 C CA . GLY A 1 436 ? -9.337 -12.063 42.199 1.00 78.56 436 GLY A CA 1
ATOM 3362 C C . GLY A 1 436 ? -7.811 -11.987 42.105 1.00 78.56 436 GLY A C 1
ATOM 3363 O O . GLY A 1 436 ? -7.209 -12.282 41.075 1.00 78.56 436 GLY A O 1
ATOM 3364 N N . GLY A 1 437 ? -7.185 -11.556 43.205 1.00 86.88 437 GLY A N 1
ATOM 3365 C CA . GLY A 1 437 ? -5.724 -11.466 43.358 1.00 86.88 437 GLY A CA 1
ATOM 3366 C C . GLY A 1 437 ? -5.076 -10.176 42.841 1.00 86.88 437 GLY A C 1
ATOM 3367 O O . GLY A 1 437 ? -3.857 -10.045 42.921 1.00 86.88 437 GLY A O 1
ATOM 3368 N N . TRP A 1 438 ? -5.865 -9.227 42.329 1.00 94.00 438 TRP A N 1
ATOM 3369 C CA . TRP A 1 438 ? -5.373 -7.934 41.856 1.00 94.00 438 TRP A CA 1
ATOM 3370 C C . TRP A 1 438 ? -5.607 -6.840 42.898 1.00 94.00 438 TRP A C 1
ATOM 3372 O O . TRP A 1 438 ? -6.688 -6.727 43.470 1.00 94.00 438 TRP A O 1
ATOM 3382 N N . THR A 1 439 ? -4.592 -6.014 43.108 1.00 96.25 439 THR A N 1
ATOM 3383 C CA . THR A 1 439 ? -4.635 -4.820 43.949 1.00 96.25 439 THR A CA 1
ATOM 3384 C C . THR A 1 439 ? -4.700 -3.600 43.045 1.00 96.25 439 THR A C 1
ATOM 3386 O O . THR A 1 439 ? -3.839 -3.423 42.182 1.00 96.25 439 THR A O 1
ATOM 3389 N N . LEU A 1 440 ? -5.708 -2.755 43.248 1.00 97.06 440 LEU A N 1
ATOM 3390 C CA . LEU A 1 440 ? -5.831 -1.473 42.564 1.00 97.06 440 LEU A CA 1
ATOM 3391 C C . LEU A 1 440 ? -5.138 -0.378 43.386 1.00 97.06 440 LEU A C 1
ATOM 3393 O O . LEU A 1 440 ? -5.364 -0.273 44.592 1.00 97.06 440 LEU A O 1
ATOM 3397 N N . SER A 1 441 ? -4.300 0.434 42.744 1.00 96.88 441 SER A N 1
ATOM 3398 C CA . SER A 1 441 ? -3.683 1.609 43.366 1.00 96.88 441 SER A CA 1
ATOM 3399 C C . SER A 1 441 ? -4.729 2.636 43.818 1.00 96.88 441 SER A C 1
ATOM 3401 O O . SER A 1 441 ? -5.850 2.680 43.312 1.00 96.88 441 SER A O 1
ATOM 3403 N N . SER A 1 442 ? -4.366 3.502 44.766 1.00 95.50 442 SER A N 1
ATOM 3404 C CA . SER A 1 442 ? -5.279 4.511 45.328 1.00 95.50 442 SER A CA 1
ATOM 3405 C C . SER A 1 442 ? -5.785 5.530 44.299 1.00 95.50 442 SER A C 1
ATOM 3407 O O . SER A 1 442 ? -6.928 5.969 44.388 1.00 95.50 442 SER A O 1
ATOM 3409 N N . ASP A 1 443 ? -4.968 5.868 43.301 1.00 94.06 443 ASP A N 1
ATOM 3410 C CA . ASP A 1 443 ? -5.334 6.722 42.160 1.00 94.06 443 ASP A CA 1
ATOM 3411 C C . ASP A 1 443 ? -6.140 5.983 41.076 1.00 94.06 443 ASP A C 1
ATOM 3413 O O . ASP A 1 443 ? -6.525 6.576 40.068 1.00 94.06 443 ASP A O 1
ATOM 3417 N N . LYS A 1 444 ? -6.392 4.684 41.280 1.00 96.31 444 LYS A N 1
ATOM 3418 C CA . LYS A 1 444 ? -7.060 3.771 40.350 1.00 96.31 444 LYS A CA 1
ATOM 3419 C C . LYS A 1 444 ? -6.365 3.626 38.989 1.00 96.31 444 LYS A C 1
ATOM 3421 O O . LYS A 1 444 ? -6.998 3.202 38.024 1.00 96.31 444 LYS A O 1
ATOM 3426 N N . ARG A 1 445 ? -5.074 3.953 38.879 1.00 93.81 445 ARG A N 1
ATOM 3427 C CA . ARG A 1 445 ? -4.309 3.893 37.617 1.00 93.81 445 ARG A CA 1
ATOM 3428 C C . ARG A 1 445 ? -3.484 2.632 37.439 1.00 93.81 445 ARG A C 1
ATOM 3430 O O . ARG A 1 445 ? -2.993 2.403 36.348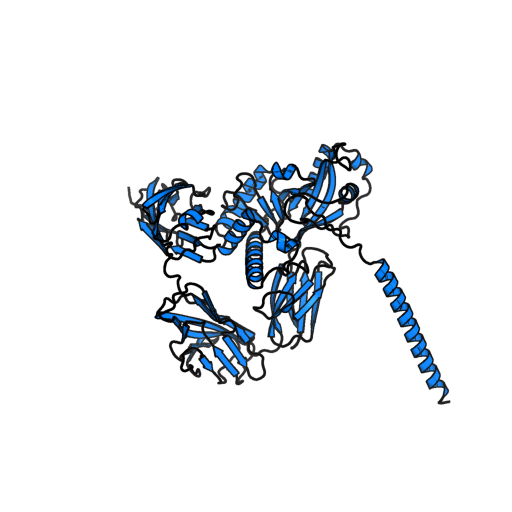 1.00 93.81 445 ARG A O 1
ATOM 3437 N N . THR A 1 446 ? -3.303 1.817 38.468 1.00 94.38 446 THR A N 1
ATOM 3438 C CA . THR A 1 446 ? -2.421 0.652 38.383 1.00 94.38 446 THR A CA 1
ATOM 3439 C C . THR A 1 446 ? -3.086 -0.557 39.014 1.00 94.38 446 THR A C 1
ATOM 3441 O O . THR A 1 446 ? -3.399 -0.548 40.204 1.00 94.38 446 THR A O 1
ATOM 3444 N N . LEU A 1 447 ? -3.262 -1.619 38.232 1.00 95.69 447 LEU A N 1
ATOM 3445 C CA . LEU A 1 447 ? -3.604 -2.947 38.732 1.00 95.69 447 LEU A CA 1
ATOM 3446 C C . LEU A 1 447 ? -2.316 -3.750 38.892 1.00 95.69 447 LEU A C 1
ATOM 3448 O O . LEU A 1 447 ? -1.544 -3.881 37.945 1.00 95.69 447 LEU A O 1
ATOM 3452 N N . THR A 1 448 ? -2.082 -4.288 40.087 1.00 94.31 448 THR A N 1
ATOM 3453 C CA . THR A 1 448 ? -0.921 -5.138 40.383 1.00 94.31 448 THR A CA 1
ATOM 3454 C C . THR A 1 448 ? -1.361 -6.499 40.901 1.00 94.31 448 THR A C 1
ATOM 3456 O O . THR A 1 448 ? -2.218 -6.573 41.775 1.00 94.31 448 THR A O 1
ATOM 3459 N N . ASN A 1 449 ? -0.746 -7.575 40.423 1.00 92.12 449 ASN A N 1
ATOM 3460 C CA . ASN A 1 449 ? -0.895 -8.915 40.987 1.00 92.12 449 ASN A CA 1
ATOM 3461 C C . ASN A 1 449 ? 0.499 -9.507 41.230 1.00 92.12 449 ASN A C 1
ATOM 3463 O O . ASN A 1 449 ? 1.374 -9.400 40.372 1.00 92.12 449 ASN A O 1
ATOM 3467 N N . THR A 1 450 ? 0.715 -10.081 42.414 1.00 86.88 450 THR A N 1
ATOM 3468 C CA . THR A 1 450 ? 1.986 -10.715 42.815 1.00 86.88 450 THR A CA 1
ATOM 3469 C C . THR A 1 450 ? 1.860 -12.218 43.079 1.00 86.88 450 THR A C 1
ATOM 3471 O O . THR A 1 450 ? 2.811 -12.870 43.504 1.00 86.88 450 THR A O 1
ATOM 3474 N N . SER A 1 451 ? 0.669 -12.778 42.875 1.00 81.38 451 SER A N 1
ATOM 3475 C CA . SER A 1 451 ? 0.363 -14.170 43.199 1.00 81.38 451 SER A CA 1
ATOM 3476 C C . SER A 1 451 ? 0.770 -15.108 42.062 1.00 81.38 451 SER A C 1
ATOM 3478 O O . SER A 1 451 ? 0.779 -14.727 40.893 1.00 81.38 451 SER A O 1
ATOM 3480 N N . ALA A 1 452 ? 1.030 -16.374 42.383 1.00 69.81 452 ALA A N 1
ATOM 3481 C CA . ALA A 1 452 ? 1.117 -17.430 41.379 1.00 69.81 452 ALA A CA 1
ATOM 3482 C C . ALA A 1 452 ? -0.303 -17.811 40.921 1.00 69.81 452 ALA A C 1
ATOM 3484 O O . ALA A 1 452 ? -0.962 -18.644 41.540 1.00 69.81 452 ALA A O 1
ATOM 3485 N N . TRP A 1 453 ? -0.812 -17.164 39.871 1.00 72.19 453 TRP A N 1
ATOM 3486 C CA . TRP A 1 453 ? -2.143 -17.458 39.305 1.00 72.19 453 TRP A CA 1
ATOM 3487 C C . TRP A 1 453 ? -2.084 -18.192 37.954 1.00 72.19 453 TRP A C 1
ATOM 3489 O O . TRP A 1 453 ? -3.125 -18.502 37.359 1.00 72.19 453 TRP A O 1
ATOM 3499 N N . TRP A 1 454 ? -0.877 -18.526 37.485 1.00 72.06 454 TRP A N 1
ATOM 3500 C CA . TRP A 1 454 ? -0.666 -19.407 36.341 1.00 72.06 454 TRP A CA 1
ATOM 3501 C C . TRP A 1 454 ? -0.607 -20.867 36.791 1.00 72.06 454 TRP A C 1
ATOM 3503 O O . TRP A 1 454 ? 0.301 -21.296 37.489 1.00 72.06 454 TRP A O 1
ATOM 3513 N N . ASP A 1 455 ? -1.599 -21.655 36.400 1.00 71.81 455 ASP A N 1
ATOM 3514 C CA . ASP A 1 455 ? -1.694 -23.079 36.754 1.00 71.81 455 ASP A CA 1
ATOM 3515 C C . ASP A 1 455 ? -1.747 -24.002 35.530 1.00 71.81 455 ASP A C 1
ATOM 3517 O O . ASP A 1 455 ? -1.630 -25.218 35.658 1.00 71.81 455 ASP A O 1
ATOM 3521 N N . THR A 1 456 ? -1.903 -23.433 34.335 1.00 76.50 456 THR A N 1
ATOM 3522 C CA . THR A 1 456 ? -2.104 -24.168 33.082 1.00 76.50 456 THR A CA 1
ATOM 3523 C C . THR A 1 456 ? -1.508 -23.412 31.899 1.00 76.50 456 THR A C 1
ATOM 3525 O O . THR A 1 456 ? -1.611 -22.183 31.818 1.00 76.50 456 THR A O 1
ATOM 3528 N N . LYS A 1 457 ? -0.902 -24.172 30.980 1.00 83.19 457 LYS A N 1
ATOM 3529 C CA . LYS A 1 457 ? -0.394 -23.710 29.682 1.00 83.19 457 LYS A CA 1
ATOM 3530 C C . LYS A 1 457 ? -1.542 -23.251 28.776 1.00 83.19 457 LYS A C 1
ATOM 3532 O O . LYS A 1 457 ? -2.621 -23.839 28.812 1.00 83.19 457 LYS A O 1
ATOM 3537 N N . GLY A 1 458 ? -1.277 -22.271 27.913 1.00 85.38 458 GLY A N 1
ATOM 3538 C CA . GLY A 1 458 ? -2.194 -21.828 26.863 1.00 85.38 458 GLY A CA 1
ATOM 3539 C C . GLY A 1 458 ? -2.655 -20.380 27.010 1.00 85.38 458 GLY A C 1
ATOM 3540 O O . GLY A 1 458 ? -2.124 -19.608 27.809 1.00 85.38 458 GLY A O 1
ATOM 3541 N N . VAL A 1 459 ? -3.660 -20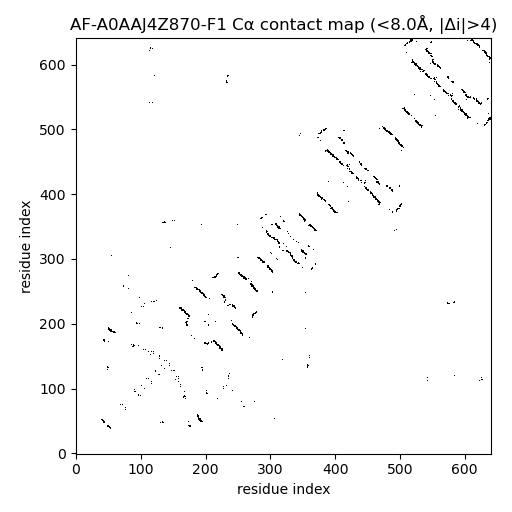.025 26.208 1.00 88.06 459 VAL A N 1
ATOM 3542 C CA . VAL A 1 459 ? -4.151 -18.653 26.067 1.00 88.06 459 VAL A CA 1
ATOM 3543 C C . VAL A 1 459 ? -5.142 -18.295 27.175 1.00 88.06 459 VAL A C 1
ATOM 3545 O O . VAL A 1 459 ? -6.182 -18.936 27.323 1.00 88.06 459 VAL A O 1
ATOM 3548 N N . ARG A 1 460 ? -4.854 -17.225 27.916 1.00 89.81 460 ARG A N 1
ATOM 3549 C CA . ARG A 1 460 ? -5.754 -16.619 28.905 1.00 89.81 460 ARG A CA 1
ATOM 3550 C C . ARG A 1 460 ? -6.277 -15.287 28.399 1.00 89.81 460 ARG A C 1
ATOM 3552 O O . ARG A 1 460 ? -5.573 -14.568 27.698 1.00 89.81 460 ARG A O 1
ATOM 3559 N N . THR A 1 461 ? -7.507 -14.944 28.766 1.00 93.44 461 THR A N 1
ATOM 3560 C CA . THR A 1 461 ? -8.090 -13.627 28.467 1.00 93.44 461 THR A CA 1
ATOM 3561 C C . THR A 1 461 ? -8.479 -12.921 29.756 1.00 93.44 461 THR A C 1
ATOM 3563 O O . THR A 1 461 ? -9.208 -13.487 30.563 1.00 93.44 461 THR A O 1
ATOM 3566 N N . LEU A 1 462 ? -7.991 -11.705 29.951 1.00 94.12 462 LEU A N 1
ATOM 3567 C CA . LEU A 1 462 ? -8.284 -10.834 31.078 1.00 94.12 462 LEU A CA 1
ATOM 3568 C C . LEU A 1 462 ? -9.284 -9.775 30.622 1.00 94.12 462 LEU A C 1
ATOM 3570 O O . LEU A 1 462 ? -9.079 -9.151 29.582 1.00 94.12 462 LEU A O 1
ATOM 3574 N N . TYR A 1 463 ? -10.319 -9.552 31.422 1.00 95.44 463 TYR A N 1
ATOM 3575 C CA . TYR A 1 463 ? -11.299 -8.488 31.236 1.00 95.44 463 TYR A CA 1
ATOM 3576 C C . TYR A 1 463 ? -11.254 -7.565 32.448 1.00 95.44 463 TYR A C 1
ATOM 3578 O O . TYR A 1 463 ? -11.280 -8.039 33.587 1.00 95.44 463 TYR A O 1
ATOM 3586 N N . MET A 1 464 ? -11.183 -6.262 32.205 1.00 96.00 464 MET A N 1
ATOM 3587 C CA . MET A 1 464 ? -11.144 -5.243 33.255 1.00 96.00 464 MET A CA 1
ATOM 3588 C C . MET A 1 464 ? -11.892 -3.987 32.818 1.00 96.00 464 MET A C 1
ATOM 3590 O O . MET A 1 464 ? -11.794 -3.568 31.665 1.00 96.00 464 MET A O 1
ATOM 3594 N N . GLY A 1 465 ? -12.653 -3.397 33.738 1.00 96.19 465 GLY A N 1
ATOM 3595 C CA . GLY A 1 465 ? -13.381 -2.159 33.481 1.00 96.19 465 GLY A CA 1
ATOM 3596 C C . GLY A 1 465 ? -12.454 -0.946 33.525 1.00 96.19 465 GLY A C 1
ATOM 3597 O O . GLY A 1 465 ? -11.637 -0.808 34.439 1.00 96.19 465 GLY A O 1
ATOM 3598 N N . VAL A 1 466 ? -12.589 -0.059 32.544 1.00 95.94 466 VAL A N 1
ATOM 3599 C CA . VAL A 1 466 ? -11.831 1.194 32.435 1.00 95.94 466 VAL A CA 1
ATOM 3600 C C . VAL A 1 466 ? -12.816 2.343 32.237 1.00 95.94 466 VAL A C 1
ATOM 3602 O O . VAL A 1 466 ? -13.771 2.210 31.479 1.00 95.94 466 VAL A O 1
ATOM 3605 N N . VAL A 1 467 ? -12.593 3.463 32.915 1.00 95.62 467 VAL A N 1
ATOM 3606 C CA . VAL A 1 467 ? -13.386 4.693 32.817 1.00 95.62 467 VAL A CA 1
ATOM 3607 C C . VAL A 1 467 ? -12.511 5.829 32.290 1.00 95.62 467 VAL A C 1
ATOM 3609 O O . VAL A 1 467 ? -11.346 5.943 32.679 1.00 95.62 467 VAL A O 1
ATOM 3612 N N . ALA A 1 468 ? -13.050 6.646 31.387 1.00 90.75 468 ALA A N 1
ATOM 3613 C CA . ALA A 1 468 ? -12.387 7.867 30.932 1.00 90.75 468 ALA A CA 1
ATOM 3614 C C . ALA A 1 468 ? -12.626 9.004 31.934 1.00 90.75 468 ALA A C 1
ATOM 3616 O O . ALA A 1 468 ? -13.745 9.174 32.418 1.00 90.75 468 ALA A O 1
ATOM 3617 N N . ASP A 1 469 ? -11.598 9.803 32.219 1.00 88.75 469 ASP A N 1
ATOM 3618 C CA . ASP A 1 469 ? -11.747 10.996 33.051 1.00 88.75 469 ASP A CA 1
ATOM 3619 C C . ASP A 1 469 ? -12.788 11.946 32.442 1.00 88.75 469 ASP A C 1
ATOM 3621 O O . ASP A 1 469 ? -12.842 12.145 31.226 1.00 88.75 469 ASP A O 1
ATOM 3625 N N . ARG A 1 470 ? -13.575 12.593 33.303 1.00 82.50 470 ARG A N 1
ATOM 3626 C CA . ARG A 1 470 ? -14.602 13.564 32.908 1.00 82.50 470 ARG A CA 1
ATOM 3627 C C . ARG A 1 470 ? -14.087 14.672 31.998 1.00 82.50 470 ARG A C 1
ATOM 3629 O O . ARG A 1 470 ? -14.744 15.064 31.037 1.00 82.50 470 ARG A O 1
ATOM 3636 N N . ASP A 1 471 ? -12.885 15.150 32.300 1.00 79.12 471 ASP A N 1
ATOM 3637 C CA . ASP A 1 471 ? -12.246 16.271 31.612 1.00 79.12 471 ASP A CA 1
ATOM 3638 C C . ASP A 1 471 ? -11.462 15.824 30.368 1.00 79.12 471 ASP A C 1
ATOM 3640 O O . ASP A 1 471 ? -10.671 16.587 29.800 1.00 79.12 471 ASP A O 1
ATOM 3644 N N . MET A 1 472 ? -11.665 14.579 29.923 1.00 78.62 472 MET A N 1
ATOM 3645 C CA . MET A 1 472 ? -11.063 14.050 28.709 1.00 78.62 472 MET A CA 1
ATOM 3646 C C . MET A 1 472 ? -11.637 14.749 27.473 1.00 78.62 472 MET A C 1
ATOM 3648 O O . MET A 1 472 ? -12.577 14.304 26.822 1.00 78.62 472 MET A O 1
ATOM 3652 N N . THR A 1 473 ? -11.020 15.868 27.120 1.00 69.75 473 THR A N 1
ATOM 3653 C CA . THR A 1 473 ? -11.369 16.679 25.945 1.00 69.75 473 THR A CA 1
ATOM 3654 C C . THR A 1 473 ? -10.610 16.248 24.692 1.00 69.75 473 THR A C 1
ATOM 3656 O O . THR A 1 473 ? -10.993 16.583 23.568 1.00 69.75 473 THR A O 1
ATOM 3659 N N . LYS A 1 474 ? -9.516 15.496 24.860 1.00 69.44 474 LYS A N 1
ATOM 3660 C CA . LYS A 1 474 ? -8.682 15.038 23.754 1.00 69.44 474 LYS A CA 1
ATOM 3661 C C . LYS A 1 474 ? -9.223 13.725 23.204 1.00 69.44 474 LYS A C 1
ATOM 3663 O O . LYS A 1 474 ? -8.973 12.645 23.714 1.00 69.44 474 LYS A O 1
ATOM 3668 N N . ALA A 1 475 ? -9.931 13.856 22.104 1.00 68.50 475 ALA A N 1
ATOM 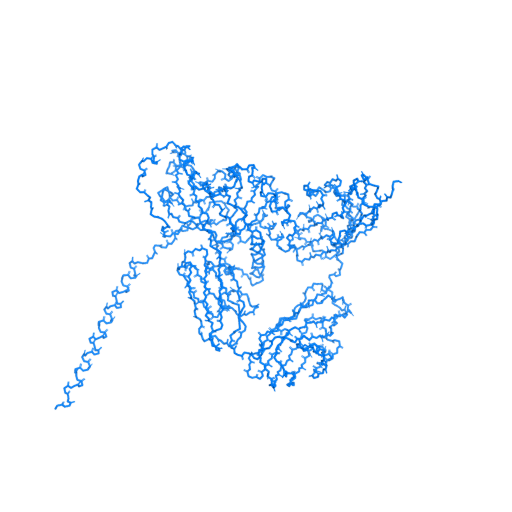3669 C CA . ALA A 1 475 ? -10.348 12.779 21.235 1.00 68.50 475 ALA A CA 1
ATOM 3670 C C . ALA A 1 475 ? -9.207 11.917 20.657 1.00 68.50 475 ALA A C 1
ATOM 3672 O O . ALA A 1 475 ? -8.132 12.443 20.339 1.00 68.50 475 ALA A O 1
ATOM 3673 N N . GLY A 1 476 ? -9.506 10.650 20.360 1.00 71.88 476 GLY A N 1
ATOM 3674 C CA . GLY A 1 476 ? -8.652 9.736 19.597 1.00 71.88 476 GLY A CA 1
ATOM 3675 C C . GLY A 1 476 ? -8.109 8.572 20.420 1.00 71.88 476 GLY A C 1
ATOM 3676 O O . GLY A 1 476 ? -8.574 8.301 21.525 1.00 71.88 476 GLY A O 1
ATOM 3677 N N . PHE A 1 477 ? -7.125 7.872 19.856 1.00 78.94 477 PHE A N 1
ATOM 3678 C CA . PHE A 1 477 ? -6.419 6.805 20.556 1.00 78.94 477 PHE A CA 1
ATOM 3679 C C . PHE A 1 477 ? -5.487 7.387 21.612 1.00 78.94 477 PHE A C 1
ATOM 3681 O O . PHE A 1 477 ? -4.665 8.263 21.332 1.00 78.94 477 PHE A O 1
ATOM 3688 N N . HIS A 1 478 ? -5.593 6.846 22.813 1.00 82.75 478 HIS A N 1
ATOM 3689 C CA . HIS A 1 478 ? -4.662 7.064 23.902 1.00 82.75 478 HIS A CA 1
ATOM 3690 C C . HIS A 1 478 ? -3.979 5.739 24.167 1.00 82.75 478 HIS A C 1
ATOM 3692 O O . HIS A 1 478 ? -4.659 4.730 24.331 1.00 82.75 478 HIS A O 1
ATOM 3698 N N . THR A 1 479 ? -2.652 5.740 24.193 1.00 84.50 479 THR A N 1
ATOM 3699 C CA . THR A 1 479 ? -1.855 4.529 24.384 1.00 84.50 479 THR A CA 1
ATOM 3700 C C . THR A 1 479 ? -0.916 4.717 25.567 1.00 84.50 479 THR A C 1
ATOM 3702 O O . THR A 1 479 ? -0.214 5.721 25.645 1.00 84.50 479 THR A O 1
ATOM 3705 N N . ALA A 1 480 ? -0.904 3.752 26.483 1.00 85.25 480 ALA A N 1
ATOM 3706 C CA . ALA A 1 480 ? 0.136 3.565 27.480 1.00 85.25 480 ALA A CA 1
ATOM 3707 C C . ALA A 1 480 ? 1.146 2.579 26.895 1.00 85.25 480 ALA A C 1
ATOM 3709 O O . ALA A 1 480 ? 0.886 1.372 26.839 1.00 85.25 480 ALA A O 1
ATOM 3710 N N . GLU A 1 481 ? 2.275 3.103 26.423 1.00 73.69 481 GLU A N 1
ATOM 3711 C CA . GLU A 1 481 ? 3.395 2.274 25.983 1.00 73.69 481 GLU A CA 1
ATOM 3712 C C . GLU A 1 481 ? 3.945 1.483 27.170 1.00 73.69 481 GLU A C 1
ATOM 3714 O O . GLU A 1 481 ? 4.217 2.047 28.230 1.00 73.69 481 GLU A O 1
ATOM 3719 N N . GLY A 1 482 ? 4.027 0.158 27.027 1.00 75.19 482 GLY A N 1
ATOM 3720 C CA . GLY A 1 482 ? 4.358 -0.724 28.152 1.00 75.19 482 GLY A CA 1
ATOM 3721 C C . GLY A 1 482 ? 3.313 -0.721 29.276 1.00 75.19 482 GLY A C 1
ATOM 3722 O O . GLY A 1 482 ? 3.617 -1.129 30.396 1.00 75.19 482 GLY A O 1
ATOM 3723 N N . GLY A 1 483 ? 2.081 -0.275 28.995 1.00 79.50 483 GLY A N 1
ATOM 3724 C CA . GLY A 1 483 ? 0.962 -0.307 29.941 1.00 79.50 483 GLY A CA 1
ATOM 3725 C C . GLY A 1 483 ? 0.572 -1.722 30.375 1.00 79.50 483 GLY A C 1
ATOM 3726 O O . GLY A 1 483 ? -0.135 -1.894 31.356 1.00 79.50 483 GLY A O 1
ATOM 3727 N N . LEU A 1 484 ? 1.039 -2.748 29.670 1.00 85.44 484 LEU A N 1
ATOM 3728 C CA . LEU A 1 484 ? 1.020 -4.142 30.091 1.00 85.44 484 LEU A CA 1
ATOM 3729 C C . LEU A 1 484 ? 2.457 -4.530 30.426 1.00 85.44 484 LEU A C 1
ATOM 3731 O O . LEU A 1 484 ? 3.330 -4.395 29.573 1.00 85.44 484 LEU A O 1
ATOM 3735 N N . SER A 1 485 ? 2.705 -5.023 31.635 1.00 85.62 485 SER A N 1
ATOM 3736 C CA . SER A 1 485 ? 4.017 -5.521 32.048 1.00 85.62 485 SER A CA 1
ATOM 3737 C C . SER A 1 485 ? 3.847 -6.754 32.923 1.00 85.62 485 SER A C 1
ATOM 3739 O O . SER A 1 485 ? 3.341 -6.681 34.042 1.00 85.62 485 SER A O 1
ATOM 3741 N N . PHE A 1 486 ? 4.225 -7.910 32.390 1.00 81.31 486 PHE A N 1
ATOM 3742 C CA . PHE A 1 486 ? 4.036 -9.202 33.034 1.00 81.31 486 PHE A CA 1
ATOM 3743 C C . PHE A 1 486 ? 5.402 -9.865 33.207 1.00 81.31 486 PHE A C 1
ATOM 3745 O O . PHE A 1 486 ? 5.937 -10.435 32.259 1.00 81.31 486 PHE A O 1
ATOM 3752 N N . ALA A 1 487 ? 5.974 -9.772 34.408 1.00 80.62 487 ALA A N 1
ATOM 3753 C CA . ALA A 1 487 ? 7.219 -10.447 34.767 1.00 80.62 487 ALA A CA 1
ATOM 3754 C C . ALA A 1 487 ? 6.920 -11.723 35.556 1.00 80.62 487 ALA A C 1
ATOM 3756 O O . ALA A 1 487 ? 6.124 -11.696 36.497 1.00 80.62 487 ALA A O 1
ATOM 3757 N N . VAL A 1 488 ? 7.581 -12.820 35.196 1.00 78.75 488 VAL A N 1
ATOM 3758 C CA . VAL A 1 488 ? 7.569 -14.079 35.952 1.00 78.75 488 VAL A CA 1
ATOM 3759 C C . VAL A 1 488 ? 8.965 -14.255 36.545 1.00 78.75 488 VAL A C 1
ATOM 3761 O O . VAL A 1 488 ? 9.918 -14.396 35.787 1.00 78.75 488 VAL A O 1
ATOM 3764 N N . ASP A 1 489 ? 9.084 -14.199 37.874 1.00 79.56 489 ASP A N 1
ATOM 3765 C CA . ASP A 1 489 ? 10.353 -14.267 38.624 1.00 79.56 489 ASP A CA 1
ATOM 3766 C C . ASP A 1 489 ? 11.539 -13.530 37.936 1.00 79.56 489 ASP A C 1
ATOM 3768 O O . ASP A 1 489 ? 11.417 -12.348 37.612 1.00 79.56 489 ASP A O 1
ATOM 3772 N N . ASP A 1 490 ? 12.677 -14.204 37.708 1.00 71.88 490 ASP A N 1
ATOM 3773 C CA . ASP A 1 490 ? 13.908 -13.654 37.105 1.00 71.88 490 ASP A CA 1
ATOM 3774 C C . ASP A 1 490 ? 13.821 -13.430 35.577 1.00 71.88 490 ASP A C 1
ATOM 3776 O O . ASP A 1 490 ? 14.831 -13.162 34.918 1.00 71.88 490 ASP A O 1
ATOM 3780 N N . GLN A 1 491 ? 12.633 -13.561 34.976 1.00 72.00 491 GLN A N 1
ATOM 3781 C CA . GLN A 1 491 ? 12.440 -13.339 33.545 1.00 72.00 491 GLN A CA 1
ATOM 3782 C C . GLN A 1 491 ? 12.168 -11.859 33.245 1.00 72.00 491 GLN A C 1
ATOM 3784 O O . GLN A 1 491 ? 11.458 -11.183 33.999 1.00 72.00 491 GLN A O 1
ATOM 3789 N N . PRO A 1 492 ? 12.673 -11.336 32.112 1.00 69.38 492 PRO A N 1
ATOM 3790 C CA . PRO A 1 492 ? 12.285 -10.016 31.639 1.00 69.38 492 PRO A CA 1
ATOM 3791 C C . PRO A 1 492 ? 10.758 -9.908 31.514 1.00 69.38 492 PRO A C 1
ATOM 3793 O O . PRO A 1 492 ? 10.115 -10.869 31.080 1.00 69.38 492 PRO A O 1
ATOM 3796 N N . PRO A 1 493 ? 10.154 -8.758 31.867 1.00 79.75 493 PRO A N 1
ATOM 3797 C CA . PRO A 1 493 ? 8.724 -8.574 31.695 1.00 79.75 493 PRO A CA 1
ATOM 3798 C C . PRO A 1 493 ? 8.356 -8.690 30.220 1.00 79.75 493 PRO A C 1
ATOM 3800 O O . PRO A 1 493 ? 8.941 -8.019 29.368 1.00 79.75 493 PRO A O 1
ATOM 3803 N N . VAL A 1 494 ? 7.327 -9.478 29.925 1.00 77.56 494 VAL A N 1
ATOM 3804 C CA . VAL A 1 494 ? 6.649 -9.384 28.635 1.00 77.56 494 VAL A CA 1
ATOM 3805 C C . VAL A 1 494 ? 5.785 -8.139 28.689 1.00 77.56 494 VAL A C 1
ATOM 3807 O O . VAL A 1 494 ? 4.903 -8.018 29.549 1.00 77.56 494 VAL A O 1
ATOM 3810 N N . THR A 1 495 ? 6.066 -7.195 27.798 1.00 81.94 495 THR A N 1
ATOM 3811 C CA . THR A 1 495 ? 5.358 -5.923 27.756 1.00 81.94 495 THR A CA 1
ATOM 3812 C C . THR A 1 495 ? 4.426 -5.836 26.561 1.00 81.94 495 THR A C 1
ATOM 3814 O O . THR A 1 495 ? 4.603 -6.482 25.530 1.00 81.94 495 THR A O 1
ATOM 3817 N N . GLY A 1 496 ? 3.388 -5.031 26.716 1.00 80.81 496 GLY A N 1
ATOM 3818 C CA . GLY A 1 496 ? 2.445 -4.713 25.660 1.00 80.81 496 GLY A CA 1
ATOM 3819 C C . GLY A 1 496 ? 1.842 -3.341 25.899 1.00 80.81 496 GLY A C 1
ATOM 3820 O O . GLY A 1 496 ? 1.952 -2.767 26.982 1.00 80.81 496 GLY A O 1
ATOM 3821 N N . ASN A 1 497 ? 1.194 -2.810 24.875 1.00 85.06 497 ASN A N 1
ATOM 3822 C CA . ASN A 1 497 ? 0.533 -1.521 24.976 1.00 85.06 497 ASN A CA 1
ATOM 3823 C C . ASN A 1 497 ? -0.912 -1.707 25.438 1.00 85.06 497 ASN A C 1
ATOM 3825 O O . ASN A 1 497 ? -1.574 -2.673 25.049 1.00 85.06 497 ASN A O 1
ATOM 3829 N N . VAL A 1 498 ? -1.399 -0.759 26.238 1.00 85.81 498 VAL A N 1
ATOM 3830 C CA . VAL A 1 498 ? -2.836 -0.569 26.457 1.00 85.81 498 VAL A CA 1
ATOM 3831 C C . VAL A 1 498 ? -3.260 0.627 25.630 1.00 85.81 498 VAL A C 1
ATOM 3833 O O . VAL A 1 498 ? -2.727 1.714 25.818 1.00 85.81 498 VAL A O 1
ATOM 3836 N N . THR A 1 499 ? -4.220 0.447 24.741 1.00 85.25 499 THR A N 1
ATOM 3837 C CA . THR A 1 499 ? -4.814 1.497 23.925 1.00 85.25 499 THR A CA 1
ATOM 3838 C C . THR A 1 499 ? -6.305 1.565 24.200 1.00 85.25 499 THR A C 1
ATOM 3840 O O . THR A 1 499 ? -7.005 0.561 24.185 1.00 85.25 499 THR A O 1
ATOM 3843 N N . VAL A 1 500 ? -6.823 2.758 24.415 1.00 85.94 500 VAL A N 1
ATOM 3844 C CA . VAL A 1 500 ? -8.264 3.016 24.480 1.00 85.94 500 VAL A CA 1
ATOM 3845 C C . VAL A 1 500 ? -8.562 4.177 23.544 1.00 85.94 500 VAL A C 1
ATOM 3847 O O . VAL A 1 500 ? -7.718 5.059 23.362 1.00 85.94 500 VAL A O 1
ATOM 3850 N N . SER A 1 501 ? -9.725 4.185 22.907 1.00 83.50 501 SER A N 1
ATOM 3851 C CA . SER A 1 501 ? -10.162 5.337 22.123 1.00 83.50 501 SER A CA 1
ATOM 3852 C C . SER A 1 501 ? -11.153 6.151 22.941 1.00 83.50 501 SER A C 1
ATOM 3854 O O . SER A 1 501 ? -12.107 5.616 23.492 1.00 83.50 501 SER A O 1
ATOM 3856 N N . VAL A 1 502 ? -10.939 7.462 23.018 1.00 78.12 502 VAL A N 1
ATOM 3857 C CA . VAL A 1 502 ? -12.035 8.382 23.337 1.00 78.12 502 VAL A CA 1
ATOM 3858 C C . VAL A 1 502 ? -12.674 8.765 22.013 1.00 78.12 502 VAL A C 1
ATOM 3860 O O . VAL A 1 502 ? -11.940 9.267 21.144 1.00 78.12 502 VAL A O 1
ATOM 3863 N N . PRO A 1 503 ? -13.994 8.545 21.837 1.00 68.81 503 PRO A N 1
ATOM 3864 C CA . PRO A 1 503 ? -14.706 9.029 20.671 1.00 68.81 503 PRO A CA 1
ATOM 3865 C C . PRO A 1 503 ? -14.340 10.487 20.472 1.00 68.81 503 PRO A C 1
ATOM 3867 O O . PRO A 1 503 ? -14.349 11.284 21.416 1.00 68.81 503 PRO A O 1
ATOM 3870 N N . VAL A 1 504 ? -13.986 10.855 19.245 1.00 57.12 504 VAL A N 1
ATOM 3871 C CA . VAL A 1 504 ? -13.843 12.269 18.941 1.00 57.12 504 VAL A CA 1
ATOM 3872 C C . VAL A 1 504 ? -15.199 12.894 19.191 1.00 57.12 504 VAL A C 1
ATOM 3874 O O . VAL A 1 504 ? -16.146 12.556 18.490 1.00 57.12 504 VAL A O 1
ATOM 3877 N N . LEU A 1 505 ? -15.301 13.773 20.195 1.00 52.66 505 LEU A N 1
ATOM 3878 C CA . LEU A 1 505 ? -16.463 14.634 20.331 1.00 52.66 505 LEU A CA 1
ATOM 3879 C C . LEU A 1 505 ? -16.588 15.422 19.022 1.00 52.66 505 LEU A C 1
ATOM 3881 O O . LEU A 1 505 ? -15.884 16.398 18.768 1.00 52.66 505 LEU A O 1
ATOM 3885 N N . MET A 1 506 ? -17.495 14.887 18.211 1.00 57.25 506 MET A N 1
ATOM 3886 C CA . MET A 1 506 ? -18.191 15.441 17.068 1.00 57.25 506 MET A CA 1
ATOM 3887 C C . MET A 1 506 ? -17.401 15.581 15.772 1.00 57.25 506 MET A C 1
ATOM 3889 O O . MET A 1 506 ? -16.992 16.658 15.337 1.00 57.25 506 MET A O 1
ATOM 3893 N N . TRP A 1 507 ? -17.299 14.434 15.109 1.00 69.12 507 TRP A N 1
ATOM 3894 C CA . TRP A 1 507 ? -17.685 14.364 13.711 1.00 69.12 507 TRP A CA 1
ATOM 3895 C C . TRP A 1 507 ? -18.382 13.023 13.453 1.00 69.12 507 TRP A C 1
ATOM 3897 O O . TRP A 1 507 ? -17.794 11.952 13.577 1.00 69.12 507 TRP A O 1
ATOM 3907 N N . TRP A 1 508 ? -19.686 13.094 13.221 1.00 80.75 508 TRP A N 1
ATOM 3908 C CA . TRP A 1 508 ? -20.549 11.962 12.901 1.00 80.75 508 TRP A CA 1
ATOM 3909 C C . TRP A 1 508 ? -21.095 12.173 11.494 1.00 80.75 508 TRP A C 1
ATOM 3911 O O . TRP A 1 508 ? -21.208 13.309 11.036 1.00 80.75 508 TRP A O 1
ATOM 3921 N N . ALA A 1 509 ? -21.439 11.080 10.824 1.00 86.31 509 ALA A N 1
ATOM 3922 C CA . ALA A 1 509 ? -22.257 11.105 9.624 1.00 86.31 509 ALA A CA 1
ATOM 3923 C C . ALA A 1 509 ? -23.596 10.455 9.966 1.00 86.31 509 ALA A C 1
ATOM 3925 O O . ALA A 1 509 ? -23.627 9.443 10.665 1.00 86.31 509 ALA A O 1
ATOM 3926 N N . LYS A 1 510 ? -24.703 11.042 9.528 1.00 90.38 510 LYS A N 1
ATOM 3927 C CA . LYS A 1 510 ? -26.033 10.468 9.731 1.00 90.38 510 LYS A CA 1
ATOM 3928 C C . LYS A 1 510 ? -26.909 10.805 8.545 1.00 90.38 510 LYS A C 1
ATOM 3930 O O . LYS A 1 510 ? -27.014 11.963 8.153 1.00 90.38 510 LYS A O 1
ATOM 3935 N N . GLN A 1 511 ? -27.610 9.809 8.028 1.00 94.62 511 GLN A N 1
ATOM 3936 C CA . GLN A 1 511 ? -28.704 10.056 7.107 1.00 94.62 511 GLN A CA 1
ATOM 3937 C C . GLN A 1 511 ? -29.898 10.678 7.850 1.00 94.62 511 GLN A C 1
ATOM 3939 O O . GLN A 1 511 ? -30.426 10.100 8.802 1.00 94.62 511 GLN A O 1
ATOM 3944 N N . THR A 1 512 ? -30.333 11.859 7.420 1.00 94.81 512 THR A N 1
ATOM 3945 C CA . THR A 1 512 ? -31.503 12.555 7.977 1.00 94.81 512 THR A CA 1
ATOM 3946 C C . THR A 1 512 ? -32.757 12.386 7.132 1.00 94.81 512 THR A C 1
ATOM 3948 O O . THR A 1 512 ? -33.857 12.513 7.665 1.00 94.81 512 THR A O 1
ATOM 3951 N N . VAL A 1 513 ? -32.614 12.029 5.851 1.00 96.69 513 VAL A N 1
ATOM 3952 C CA . VAL A 1 513 ? -33.742 11.689 4.971 1.00 96.69 513 VAL A CA 1
ATOM 3953 C C . VAL A 1 513 ? -33.487 10.360 4.271 1.00 96.69 513 VAL A C 1
ATOM 3955 O O . VAL A 1 513 ? -32.522 10.227 3.513 1.00 96.69 513 VAL A O 1
ATOM 3958 N N . VAL A 1 514 ? -34.382 9.399 4.515 1.00 96.81 514 VAL A N 1
ATOM 3959 C CA . VAL A 1 514 ? -34.479 8.115 3.805 1.00 96.81 514 VAL A CA 1
ATOM 3960 C C . VAL A 1 514 ? -35.510 8.277 2.684 1.00 96.81 514 VAL A C 1
ATOM 3962 O O . VAL A 1 514 ? -36.687 8.462 2.995 1.00 96.81 514 VAL A O 1
ATOM 3965 N N . PRO A 1 515 ? -35.114 8.261 1.400 1.00 97.19 515 PRO A N 1
ATOM 3966 C CA . PRO A 1 515 ? -36.060 8.469 0.312 1.00 97.19 515 PRO A CA 1
ATOM 3967 C C . PRO A 1 515 ? -36.960 7.245 0.103 1.00 97.19 515 PRO A C 1
ATOM 3969 O O . PRO A 1 515 ? -36.507 6.102 0.190 1.00 97.19 515 PRO A O 1
ATOM 3972 N N . GLU A 1 516 ? -38.222 7.501 -0.238 1.00 97.81 516 GLU A N 1
ATOM 3973 C CA . GLU A 1 516 ? -39.172 6.506 -0.741 1.00 97.81 516 GLU A CA 1
ATOM 3974 C C . GLU A 1 516 ? -39.240 6.601 -2.269 1.00 97.81 516 GLU A C 1
ATOM 3976 O O . GLU A 1 516 ? -39.571 7.651 -2.821 1.00 97.81 516 GLU A O 1
ATOM 3981 N N . ILE A 1 517 ? -38.885 5.524 -2.967 1.00 97.62 517 ILE A N 1
ATOM 3982 C CA . ILE A 1 517 ? -38.657 5.523 -4.415 1.00 97.62 517 ILE A CA 1
ATOM 3983 C C . ILE A 1 517 ? -39.444 4.366 -5.042 1.00 97.62 517 ILE A C 1
ATOM 3985 O O . ILE A 1 517 ? -39.339 3.223 -4.608 1.00 97.62 517 ILE A O 1
ATOM 3989 N N . LYS A 1 518 ? -40.253 4.636 -6.072 1.00 97.44 518 LYS A N 1
ATOM 3990 C CA . LYS A 1 518 ? -40.897 3.568 -6.862 1.00 97.44 518 LYS A CA 1
ATOM 3991 C C . LYS A 1 518 ? -39.853 2.827 -7.712 1.00 97.44 518 LYS A C 1
ATOM 3993 O O . LYS A 1 518 ? -38.865 3.453 -8.090 1.00 97.44 518 LYS A O 1
ATOM 3998 N N . PRO A 1 519 ? -40.050 1.551 -8.087 1.00 97.50 519 PRO A N 1
ATOM 3999 C CA . PRO A 1 519 ? -39.153 0.866 -9.019 1.00 97.50 519 PRO A CA 1
ATOM 4000 C C . PRO A 1 519 ? -38.932 1.677 -10.309 1.00 97.50 519 PRO A C 1
ATOM 4002 O O . PRO A 1 519 ? -39.889 2.111 -10.949 1.00 97.50 519 PRO A O 1
ATOM 4005 N N . GLY A 1 520 ? -37.669 1.923 -10.674 1.00 95.81 520 GLY A N 1
ATOM 4006 C CA . GLY A 1 520 ? -37.286 2.785 -11.804 1.00 95.81 520 GLY A CA 1
ATOM 4007 C C . GLY A 1 520 ? -37.376 4.298 -11.544 1.00 95.81 520 GLY A C 1
ATOM 4008 O O . GLY A 1 520 ? -37.001 5.087 -12.409 1.00 95.81 520 GLY A O 1
ATOM 4009 N N . GLY A 1 521 ? -37.869 4.714 -10.376 1.00 97.44 521 GLY A N 1
ATOM 4010 C CA . GLY A 1 521 ? -37.952 6.107 -9.947 1.00 97.44 521 GLY A CA 1
ATOM 4011 C C . GLY A 1 521 ? -36.650 6.638 -9.347 1.00 97.44 521 GLY A C 1
ATOM 4012 O O . GLY A 1 521 ? -35.679 5.904 -9.152 1.00 97.44 521 GLY A O 1
ATOM 4013 N N . GLN A 1 522 ? -36.657 7.931 -9.021 1.00 98.00 522 GLN A N 1
ATOM 4014 C CA . GLN A 1 522 ? -35.537 8.642 -8.401 1.00 98.00 522 GLN A CA 1
ATOM 4015 C C . GLN A 1 522 ? -35.965 9.301 -7.087 1.00 98.00 522 GLN A C 1
ATOM 4017 O O . GLN A 1 522 ? -37.129 9.671 -6.931 1.00 98.00 522 GLN A O 1
ATOM 4022 N N . GLY A 1 523 ? -35.026 9.481 -6.162 1.00 97.44 523 GLY A N 1
ATOM 4023 C CA . GLY A 1 523 ? -35.237 10.216 -4.917 1.00 97.44 523 GLY A CA 1
ATOM 4024 C C . GLY A 1 523 ? -33.922 10.621 -4.262 1.00 97.44 523 GLY A C 1
ATOM 4025 O O . GLY A 1 523 ? -32.875 10.048 -4.556 1.00 97.44 523 GLY A O 1
ATOM 4026 N N . ASN A 1 524 ? -33.976 11.608 -3.368 1.00 97.75 524 ASN A N 1
ATOM 4027 C CA . ASN A 1 524 ? -32.778 12.186 -2.764 1.00 97.75 524 ASN A CA 1
ATOM 4028 C C . ASN A 1 524 ? -32.625 11.728 -1.314 1.00 97.75 524 ASN A C 1
ATOM 4030 O O . ASN A 1 524 ? -33.548 11.861 -0.510 1.00 97.75 524 ASN A O 1
ATOM 4034 N N . ALA A 1 525 ? -31.443 11.223 -0.975 1.00 96.69 525 ALA A N 1
ATOM 4035 C CA . ALA A 1 525 ? -31.042 11.013 0.406 1.00 96.69 525 ALA A CA 1
ATOM 4036 C C . ALA A 1 525 ? -30.314 12.259 0.919 1.00 96.69 525 ALA A C 1
ATOM 4038 O O . ALA A 1 525 ? -29.493 12.847 0.211 1.00 96.69 525 ALA A O 1
ATOM 4039 N N . ILE A 1 526 ? -30.604 12.642 2.163 1.00 96.94 526 ILE A N 1
ATOM 4040 C CA . ILE A 1 526 ? -29.907 13.736 2.844 1.00 96.94 526 ILE A CA 1
ATOM 4041 C C . ILE A 1 526 ? -29.041 13.147 3.947 1.00 96.94 526 ILE A C 1
ATOM 4043 O O . ILE A 1 526 ? -29.523 12.385 4.787 1.00 96.94 526 ILE A O 1
ATOM 4047 N N . VAL A 1 527 ? -27.767 13.517 3.934 1.00 94.81 527 VAL A N 1
ATOM 4048 C CA . VAL A 1 527 ? -26.757 13.138 4.917 1.00 94.81 527 VAL A CA 1
ATOM 4049 C C . VAL A 1 527 ? -26.285 14.396 5.625 1.00 94.81 527 VAL A C 1
ATOM 4051 O O . VAL A 1 527 ? -25.913 15.374 4.984 1.00 94.81 527 VAL A O 1
ATOM 4054 N N . GLU A 1 528 ? -26.272 14.375 6.947 1.00 93.12 528 GLU A N 1
ATOM 4055 C CA . GLU A 1 528 ? -25.609 15.386 7.755 1.00 93.12 528 GLU A CA 1
ATOM 4056 C C . GLU A 1 528 ? -24.260 14.867 8.238 1.00 93.12 528 GLU A C 1
ATOM 4058 O O . GLU A 1 528 ? -24.111 13.700 8.607 1.00 93.12 528 GLU A O 1
ATOM 4063 N N . LEU A 1 529 ? -23.279 15.758 8.213 1.00 89.38 529 LEU A N 1
ATOM 4064 C CA . LEU A 1 529 ? -21.905 15.511 8.598 1.00 89.38 529 LEU A CA 1
ATOM 4065 C C . LEU A 1 529 ? -21.474 16.619 9.551 1.00 89.38 529 LEU A C 1
ATOM 4067 O O . LEU A 1 529 ? -21.342 17.771 9.147 1.00 89.38 529 LEU A O 1
ATOM 4071 N N . ASP A 1 530 ? -21.238 16.300 10.815 1.00 86.62 530 ASP A N 1
ATOM 4072 C CA . ASP A 1 530 ? -20.669 17.281 11.736 1.00 86.62 530 ASP A CA 1
ATOM 4073 C C . ASP A 1 530 ? -19.156 17.366 11.515 1.00 86.62 530 ASP A C 1
ATOM 4075 O O . ASP A 1 530 ? -18.467 16.366 11.618 1.00 86.62 530 ASP A O 1
ATOM 4079 N N . ALA A 1 531 ? -18.621 18.539 11.196 1.00 81.12 531 ALA A N 1
ATOM 4080 C CA . ALA A 1 531 ? -17.190 18.784 11.018 1.00 81.12 531 ALA A CA 1
ATOM 4081 C C . ALA A 1 531 ? -16.588 19.625 12.156 1.00 81.12 531 ALA A C 1
ATOM 4083 O O . ALA A 1 531 ? -15.490 20.169 12.021 1.00 81.12 531 ALA A O 1
ATOM 4084 N N . THR A 1 532 ? -17.282 19.782 13.286 1.00 78.75 532 THR A N 1
ATOM 4085 C CA . THR A 1 532 ? -16.852 20.666 14.386 1.00 78.75 532 THR A CA 1
ATOM 4086 C C . THR A 1 532 ? -15.477 20.284 14.953 1.00 78.75 532 THR A C 1
ATOM 4088 O O . THR A 1 532 ? -14.689 21.168 15.311 1.00 78.75 532 THR A O 1
ATOM 4091 N N . GLY A 1 533 ? -15.145 18.988 14.969 1.00 70.12 533 GLY A N 1
ATOM 4092 C CA . GLY A 1 533 ? -13.844 18.457 15.391 1.00 70.12 533 GLY A CA 1
ATOM 4093 C C . GLY A 1 533 ? -12.745 18.415 14.315 1.00 70.12 533 GLY A C 1
ATOM 4094 O O . GLY A 1 533 ? -11.621 17.994 14.624 1.00 70.12 533 GLY A O 1
ATOM 4095 N N . ALA A 1 534 ? -13.030 18.820 13.071 1.00 68.12 534 ALA A N 1
ATOM 4096 C CA . ALA A 1 534 ? -12.056 18.793 11.979 1.00 68.12 534 ALA A CA 1
ATOM 4097 C C . ALA A 1 534 ? -10.948 19.842 12.191 1.00 68.12 534 ALA A C 1
ATOM 4099 O O . ALA A 1 534 ? -11.193 20.968 12.641 1.00 68.12 534 ALA A O 1
ATOM 4100 N N . ARG A 1 535 ? -9.698 19.473 11.886 1.00 65.31 535 ARG A N 1
ATOM 4101 C CA . ARG A 1 535 ? -8.560 20.400 11.927 1.00 65.31 535 ARG A CA 1
ATOM 4102 C C . ARG A 1 535 ? -8.454 21.126 10.590 1.00 65.31 535 ARG A C 1
ATOM 4104 O O . ARG A 1 535 ? -8.401 20.500 9.538 1.00 65.31 535 ARG A O 1
ATOM 4111 N N . SER A 1 536 ? -8.377 22.453 10.636 1.00 60.53 536 SER A N 1
ATOM 4112 C CA . SER A 1 536 ? -8.074 23.264 9.458 1.00 60.53 536 SER A CA 1
ATOM 4113 C C . SER A 1 536 ? -6.671 22.927 8.938 1.00 60.53 536 SER A C 1
ATOM 4115 O O . SER A 1 536 ? -5.707 23.063 9.693 1.00 60.53 536 SER A O 1
ATOM 4117 N N . GLY A 1 537 ? -6.556 22.527 7.669 1.00 60.12 537 GLY A N 1
ATOM 4118 C CA . GLY A 1 537 ? -5.272 22.266 6.998 1.00 60.12 537 GLY A CA 1
ATOM 4119 C C . GLY A 1 537 ? -5.059 20.830 6.512 1.00 60.12 537 GLY A C 1
ATOM 4120 O O . GLY A 1 537 ? -4.092 20.579 5.796 1.00 60.12 537 GLY A O 1
ATOM 4121 N N . ASP A 1 538 ? -5.959 19.902 6.842 1.00 61.41 538 ASP A N 1
ATOM 4122 C CA . ASP A 1 538 ? -5.934 18.558 6.265 1.00 61.41 538 ASP A CA 1
ATOM 4123 C C . ASP A 1 538 ? -6.490 18.620 4.832 1.00 61.41 538 ASP A C 1
ATOM 4125 O O . ASP A 1 538 ? -7.698 18.652 4.604 1.00 61.41 538 ASP A O 1
ATOM 4129 N N . ASN A 1 539 ? -5.589 18.695 3.850 1.00 60.53 539 ASN A N 1
ATOM 4130 C CA . ASN A 1 539 ? -5.944 18.889 2.438 1.00 60.53 539 ASN A CA 1
ATOM 4131 C C . ASN A 1 539 ? -6.493 17.628 1.752 1.00 60.53 539 ASN A C 1
ATOM 4133 O O . ASN A 1 539 ? -6.933 17.705 0.606 1.00 60.53 539 ASN A O 1
ATOM 4137 N N . TYR A 1 540 ? -6.489 16.483 2.437 1.00 67.62 540 TYR A N 1
ATOM 4138 C CA . TYR A 1 540 ? -6.898 15.205 1.865 1.00 67.62 540 TYR A CA 1
ATOM 4139 C C . TYR A 1 540 ? -7.926 14.520 2.758 1.00 67.62 540 TYR A C 1
ATOM 4141 O O . TYR A 1 540 ? -7.699 14.281 3.949 1.00 67.62 540 TYR A O 1
ATOM 4149 N N . ALA A 1 541 ? -9.062 14.208 2.149 1.00 73.12 541 ALA A N 1
ATOM 4150 C CA . ALA A 1 541 ? -10.172 13.504 2.756 1.00 73.12 541 ALA A CA 1
ATOM 4151 C C . ALA A 1 541 ? -10.722 12.534 1.722 1.00 73.12 541 ALA A C 1
ATOM 4153 O O . ALA A 1 541 ? -11.100 12.955 0.632 1.00 73.12 541 ALA A O 1
ATOM 4154 N N . LEU A 1 542 ? -10.762 11.257 2.081 1.00 79.56 542 LEU A N 1
ATOM 4155 C CA . LEU A 1 542 ? -11.442 10.223 1.322 1.00 79.56 542 LEU A CA 1
ATOM 4156 C C . LEU A 1 542 ? -12.867 10.105 1.865 1.00 79.56 542 LEU A C 1
ATOM 4158 O O . LEU A 1 542 ? -13.073 9.622 2.980 1.00 79.56 542 LEU A O 1
ATOM 4162 N N . ASN A 1 543 ? -13.836 10.550 1.079 1.00 86.38 543 ASN A N 1
ATOM 4163 C CA . ASN A 1 543 ? -15.254 10.394 1.369 1.00 86.38 543 ASN A CA 1
ATOM 4164 C C . ASN A 1 543 ? -15.853 9.410 0.366 1.00 86.38 543 ASN A C 1
ATOM 4166 O O . ASN A 1 543 ? -15.642 9.554 -0.838 1.00 86.38 543 ASN A O 1
ATOM 4170 N N . ARG A 1 544 ? -16.594 8.421 0.859 1.00 88.69 544 ARG A N 1
ATOM 4171 C CA . ARG A 1 544 ? -17.291 7.406 0.072 1.00 88.69 544 ARG A CA 1
ATOM 4172 C C . ARG A 1 544 ? -18.748 7.348 0.509 1.00 88.69 544 ARG A C 1
ATOM 4174 O O . ARG A 1 544 ? -19.041 7.366 1.705 1.00 88.69 544 ARG A O 1
ATOM 4181 N N . ILE A 1 545 ? -19.641 7.262 -0.466 1.00 92.62 545 ILE A N 1
ATOM 4182 C CA . ILE A 1 545 ? -21.063 7.005 -0.256 1.00 92.62 545 ILE A CA 1
ATOM 4183 C C . ILE A 1 545 ? -21.427 5.823 -1.155 1.00 92.62 545 ILE A C 1
ATOM 4185 O O . ILE A 1 545 ? -21.299 5.933 -2.371 1.00 92.62 545 ILE A O 1
ATOM 4189 N N . ALA A 1 546 ? -21.836 4.701 -0.572 1.00 93.44 546 ALA A N 1
ATOM 4190 C CA . ALA A 1 546 ? -22.272 3.501 -1.275 1.00 93.44 546 ALA A CA 1
ATOM 4191 C C . ALA A 1 546 ? -23.801 3.412 -1.267 1.00 93.44 546 ALA A C 1
ATOM 4193 O O . ALA A 1 546 ? -24.437 3.595 -0.228 1.00 93.44 546 ALA A O 1
ATOM 4194 N N . ALA A 1 547 ? -24.386 3.144 -2.431 1.00 95.44 547 ALA A N 1
ATOM 4195 C CA . ALA A 1 547 ? -25.819 2.951 -2.581 1.00 95.44 547 ALA A CA 1
ATOM 4196 C C . ALA A 1 547 ? -26.258 1.623 -1.929 1.00 95.44 547 ALA A C 1
ATOM 4198 O O . ALA A 1 547 ? -25.505 0.648 -1.976 1.00 95.44 547 ALA A O 1
ATOM 4199 N N . PRO A 1 548 ? -27.468 1.552 -1.344 1.00 96.31 548 PRO A N 1
ATOM 4200 C CA . PRO A 1 548 ? -28.052 0.285 -0.908 1.00 96.31 548 PRO A CA 1
ATOM 4201 C C . PRO A 1 548 ? -28.259 -0.687 -2.074 1.00 96.31 548 PRO A C 1
ATOM 4203 O O . PRO A 1 548 ? -28.455 -0.260 -3.214 1.00 96.31 548 PRO A O 1
ATOM 4206 N N . ASP A 1 549 ? -28.296 -1.988 -1.781 1.00 95.69 549 ASP A N 1
ATOM 4207 C CA . ASP A 1 549 ? -28.614 -3.012 -2.781 1.00 95.69 549 ASP A CA 1
ATOM 4208 C C . ASP A 1 549 ? -29.924 -2.683 -3.516 1.00 95.69 549 ASP A C 1
ATOM 4210 O O . ASP A 1 549 ? -30.924 -2.289 -2.916 1.00 95.69 549 ASP A O 1
ATOM 4214 N N . GLY A 1 550 ? -29.915 -2.821 -4.844 1.00 95.06 550 GLY A N 1
ATOM 4215 C CA . GLY A 1 550 ? -31.053 -2.452 -5.692 1.00 95.06 550 GLY A CA 1
ATOM 4216 C C . GLY A 1 550 ? -31.147 -0.961 -6.039 1.00 95.06 550 GLY A C 1
ATOM 4217 O O . GLY A 1 550 ? -32.084 -0.578 -6.742 1.00 95.06 550 GLY A O 1
ATOM 4218 N N . PHE A 1 551 ? -30.186 -0.133 -5.619 1.00 97.50 551 PHE A N 1
ATOM 4219 C CA . PHE A 1 551 ? -30.095 1.283 -5.978 1.00 97.50 551 PHE A CA 1
ATOM 4220 C C . PHE A 1 551 ? -28.775 1.614 -6.684 1.00 97.50 551 PHE A C 1
ATOM 4222 O O . PHE A 1 551 ? -27.761 0.940 -6.528 1.00 97.50 551 PHE A O 1
ATOM 4229 N N . THR A 1 552 ? -28.791 2.697 -7.456 1.00 97.38 552 THR A N 1
ATOM 4230 C CA . THR A 1 552 ? -27.599 3.339 -8.035 1.00 97.38 552 THR A CA 1
ATOM 4231 C C . THR A 1 552 ? -27.700 4.847 -7.846 1.00 97.38 552 THR A C 1
ATOM 4233 O O . THR A 1 552 ? -28.798 5.371 -7.661 1.00 97.38 552 THR A O 1
ATOM 4236 N N . PHE A 1 553 ? -26.591 5.575 -7.910 1.00 97.12 553 PHE A N 1
ATOM 4237 C CA . PHE A 1 553 ? -26.634 7.034 -7.938 1.00 97.12 553 PHE A CA 1
ATOM 4238 C C . PHE A 1 553 ? -27.096 7.542 -9.308 1.00 97.12 553 PHE A C 1
ATOM 4240 O O . PHE A 1 553 ? -26.676 7.047 -10.361 1.00 97.12 553 PHE A O 1
ATOM 4247 N N . THR A 1 554 ? -27.965 8.551 -9.299 1.00 95.81 554 THR A N 1
ATOM 4248 C CA . THR A 1 554 ? -28.587 9.150 -10.496 1.00 95.81 554 THR A CA 1
ATOM 4249 C C . THR A 1 554 ? -27.612 9.977 -11.324 1.00 95.81 554 THR A C 1
ATOM 4251 O O . THR A 1 554 ? -27.713 10.021 -12.551 1.00 95.81 554 THR A O 1
ATOM 4254 N N . ASP A 1 555 ? -26.622 10.584 -10.685 1.00 93.81 555 ASP A N 1
ATOM 4255 C CA . ASP A 1 555 ? -25.530 11.306 -11.325 1.00 93.81 555 ASP A CA 1
ATOM 4256 C C . ASP A 1 555 ? -24.341 11.395 -10.358 1.00 93.81 555 ASP A C 1
ATOM 4258 O O . ASP A 1 555 ? -24.301 10.717 -9.330 1.00 93.81 555 ASP A O 1
ATOM 4262 N N . ASN A 1 556 ? -23.334 12.176 -10.737 1.00 91.94 556 ASN A N 1
ATOM 4263 C CA . ASN A 1 556 ? -22.135 12.399 -9.945 1.00 91.94 556 ASN A CA 1
ATOM 4264 C C . ASN A 1 556 ? -22.157 13.737 -9.183 1.00 91.94 556 ASN A C 1
ATOM 4266 O O . ASN A 1 556 ? -21.116 14.183 -8.702 1.00 91.94 556 ASN A O 1
ATOM 4270 N N . GLN A 1 557 ? -23.308 14.409 -9.124 1.00 93.38 557 GLN A N 1
ATOM 4271 C CA . GLN A 1 557 ? -23.466 15.709 -8.490 1.00 93.38 557 GLN A CA 1
ATOM 4272 C C . GLN A 1 557 ? -23.910 15.520 -7.043 1.00 93.38 557 GLN A C 1
ATOM 4274 O O . GLN A 1 557 ? -24.962 14.954 -6.758 1.00 93.38 557 GLN A O 1
ATOM 4279 N N . VAL A 1 558 ? -23.120 16.052 -6.118 1.00 92.00 558 VAL A N 1
ATOM 4280 C CA . VAL A 1 558 ? -23.477 16.107 -4.701 1.00 92.00 558 VAL A CA 1
ATOM 4281 C C . VAL A 1 558 ? -23.727 17.559 -4.340 1.00 92.00 558 VAL A C 1
ATOM 4283 O O . VAL A 1 558 ? -22.847 18.411 -4.504 1.00 92.00 558 VAL A O 1
ATOM 4286 N N . VAL A 1 559 ? -24.931 17.866 -3.856 1.00 93.94 559 VAL A N 1
ATOM 4287 C CA . VAL A 1 559 ? -25.212 19.206 -3.332 1.00 93.94 559 VAL A CA 1
ATOM 4288 C C . VAL A 1 559 ? -24.680 19.260 -1.913 1.00 93.94 559 VAL A C 1
ATOM 4290 O O . VAL A 1 559 ? -25.159 18.555 -1.029 1.00 93.94 559 VAL A O 1
ATOM 4293 N N . VAL A 1 560 ? -23.684 20.107 -1.701 1.00 92.06 560 VAL A N 1
ATOM 4294 C CA . VAL A 1 560 ? -23.020 20.302 -0.421 1.00 92.06 560 VAL A CA 1
ATOM 4295 C C . VAL A 1 560 ? -23.467 21.634 0.159 1.00 92.06 560 VAL A C 1
ATOM 4297 O O . VAL A 1 560 ? -23.343 22.675 -0.482 1.00 92.06 560 VAL A O 1
ATOM 4300 N N . LYS A 1 561 ? -23.982 21.621 1.387 1.00 93.00 561 LYS A N 1
ATOM 4301 C CA . LYS A 1 561 ? -24.354 22.823 2.139 1.00 93.00 561 LYS A CA 1
ATOM 4302 C C . LYS A 1 561 ? -23.459 22.929 3.361 1.00 93.00 561 LYS A C 1
ATOM 4304 O O . LYS A 1 561 ? -23.441 22.023 4.189 1.00 93.00 561 LYS A O 1
ATOM 4309 N N . GLY A 1 562 ? -22.701 24.014 3.454 1.00 89.75 562 GLY A N 1
ATOM 4310 C CA . GLY A 1 562 ? -21.830 24.266 4.596 1.00 89.75 562 GLY A CA 1
ATOM 4311 C C . GLY A 1 562 ? -22.568 24.830 5.815 1.00 89.75 562 GLY A C 1
ATOM 4312 O O . GLY A 1 562 ? -23.711 25.272 5.690 1.00 89.75 562 GLY A O 1
ATOM 4313 N N . PRO A 1 563 ? -21.891 24.925 6.974 1.00 86.75 563 PRO A N 1
ATOM 4314 C CA . PRO A 1 563 ? -22.468 25.423 8.228 1.00 86.75 563 PRO A CA 1
ATOM 4315 C C . PRO A 1 563 ? -23.041 26.846 8.147 1.00 86.75 563 PRO A C 1
ATOM 4317 O O . PRO A 1 563 ? -23.941 27.204 8.898 1.00 86.75 563 PRO A O 1
ATOM 4320 N N . GLY A 1 564 ? -22.535 27.670 7.223 1.00 86.62 564 GLY A N 1
ATOM 4321 C CA . GLY A 1 564 ? -23.052 29.015 6.944 1.00 86.62 564 GLY A CA 1
ATOM 4322 C C . GLY A 1 564 ? -24.194 29.061 5.922 1.00 86.62 564 GLY A C 1
ATOM 4323 O O . GLY A 1 564 ? -24.525 30.140 5.441 1.00 86.62 564 GLY A O 1
ATOM 4324 N N . GLY A 1 565 ? -24.740 27.910 5.515 1.00 86.75 565 GLY A N 1
ATOM 4325 C CA . GLY A 1 565 ? -25.786 27.798 4.493 1.00 86.75 565 GLY A CA 1
ATOM 4326 C C . GLY A 1 565 ? -25.301 27.960 3.048 1.00 86.75 565 GLY A C 1
ATOM 4327 O O . GLY A 1 565 ? -26.106 27.861 2.126 1.00 86.75 565 GLY A O 1
ATOM 4328 N N . ALA A 1 566 ? -24.001 28.191 2.828 1.00 86.94 566 ALA A N 1
ATOM 4329 C CA . ALA A 1 566 ? -23.422 28.254 1.490 1.00 86.94 566 ALA A CA 1
ATOM 4330 C C . ALA A 1 566 ? -23.594 26.908 0.777 1.00 86.94 566 ALA A C 1
ATOM 4332 O O . ALA A 1 566 ? -23.227 25.869 1.325 1.00 86.94 566 ALA A O 1
ATOM 4333 N N . ILE A 1 567 ? -24.145 26.944 -0.436 1.00 87.00 567 ILE A N 1
ATOM 4334 C CA . ILE A 1 567 ? -24.411 25.759 -1.250 1.00 87.00 567 ILE A CA 1
ATOM 4335 C C . ILE A 1 567 ? -23.369 25.691 -2.364 1.00 87.00 567 ILE A C 1
ATOM 4337 O O . ILE A 1 567 ? -23.233 26.644 -3.133 1.00 87.00 567 ILE A O 1
ATOM 4341 N N . SER A 1 568 ? -22.681 24.562 -2.491 1.00 86.81 568 SER A N 1
ATOM 4342 C CA . SER A 1 568 ? -21.909 24.207 -3.679 1.00 86.81 568 SER A CA 1
ATOM 4343 C C . SER A 1 568 ? -22.460 22.926 -4.301 1.00 86.81 568 SER A C 1
ATOM 4345 O O . SER A 1 568 ? -23.023 22.064 -3.626 1.00 86.81 568 SER A O 1
ATOM 4347 N N . ARG A 1 569 ? -22.353 22.821 -5.625 1.00 84.88 569 ARG A N 1
ATOM 4348 C CA . ARG A 1 569 ? -22.522 21.548 -6.326 1.00 84.88 569 ARG A CA 1
ATOM 4349 C C . ARG A 1 569 ? -21.131 21.027 -6.613 1.00 84.88 569 ARG A C 1
ATOM 4351 O O . ARG A 1 569 ? -20.388 21.654 -7.362 1.00 84.88 569 ARG A O 1
ATOM 4358 N N . GLU A 1 570 ? -20.788 19.926 -5.972 1.00 84.50 570 GLU A N 1
ATOM 4359 C CA . GLU A 1 570 ? -19.489 19.289 -6.120 1.00 84.50 570 GLU A CA 1
ATOM 4360 C C . GLU A 1 570 ? -19.664 18.067 -7.019 1.00 84.50 570 GLU A C 1
ATOM 4362 O O . GLU A 1 570 ? -20.518 17.215 -6.762 1.00 84.50 570 GLU A O 1
ATOM 4367 N N . ALA A 1 571 ? -18.847 17.961 -8.064 1.00 83.44 571 ALA A N 1
ATOM 4368 C CA . ALA A 1 571 ? -18.775 16.742 -8.855 1.00 83.44 571 ALA A CA 1
ATOM 4369 C C . ALA A 1 571 ? -17.901 15.726 -8.111 1.00 83.44 571 ALA A C 1
ATOM 4371 O O . ALA A 1 571 ? -16.709 15.954 -7.906 1.00 83.44 571 ALA A O 1
ATOM 4372 N N . TRP A 1 572 ? -18.495 14.618 -7.684 1.00 89.94 572 TRP A N 1
ATOM 4373 C CA . TRP A 1 572 ? -17.767 13.491 -7.104 1.00 89.94 572 TRP A CA 1
ATOM 4374 C C . TRP A 1 572 ? -17.442 12.479 -8.209 1.00 89.94 572 TRP A C 1
ATOM 4376 O O . TRP A 1 572 ? -17.993 12.526 -9.311 1.00 89.94 572 TRP A O 1
ATOM 4386 N N . THR A 1 573 ? -16.521 11.558 -7.944 1.00 86.31 573 THR A N 1
ATOM 4387 C CA . THR A 1 573 ? -16.257 10.440 -8.855 1.00 86.31 573 THR A CA 1
ATOM 4388 C C . THR A 1 573 ? -17.344 9.396 -8.659 1.00 86.31 573 THR A C 1
ATOM 4390 O O . THR A 1 573 ? -17.477 8.841 -7.572 1.00 86.31 573 THR A O 1
ATOM 4393 N N . LEU A 1 574 ? -18.133 9.150 -9.701 1.00 88.25 574 LEU A N 1
ATOM 4394 C CA . LEU A 1 574 ? -19.137 8.093 -9.731 1.00 88.25 574 LEU A CA 1
ATOM 4395 C C . LEU A 1 574 ? -18.508 6.828 -10.317 1.00 88.25 574 LEU A C 1
ATOM 4397 O O . LEU A 1 574 ? -17.906 6.888 -11.391 1.00 88.25 574 LEU A O 1
ATOM 4401 N N . THR A 1 575 ? -18.644 5.695 -9.632 1.00 83.00 575 THR A N 1
ATOM 4402 C CA . THR A 1 575 ? -18.151 4.411 -10.146 1.00 83.00 575 THR A CA 1
ATOM 4403 C C . THR A 1 575 ? -18.880 3.999 -11.424 1.00 83.00 575 THR A C 1
ATOM 4405 O O . THR A 1 575 ? -20.004 4.429 -11.687 1.00 83.00 575 THR A O 1
ATOM 4408 N N . ALA A 1 576 ? -18.250 3.151 -12.242 1.00 82.12 576 ALA A N 1
ATOM 4409 C CA . ALA A 1 576 ? -18.808 2.736 -13.533 1.00 82.12 576 ALA A CA 1
ATOM 4410 C C . ALA A 1 576 ? -20.159 2.004 -13.402 1.00 82.12 576 ALA A C 1
ATOM 4412 O O . ALA A 1 576 ? -21.052 2.196 -14.225 1.00 82.12 576 ALA A O 1
ATOM 4413 N N . ASP A 1 577 ? -20.326 1.208 -12.345 1.00 84.88 577 ASP A N 1
ATOM 4414 C CA . ASP A 1 577 ? -21.582 0.540 -11.973 1.00 84.88 577 ASP A CA 1
ATOM 4415 C C . ASP A 1 577 ? -22.571 1.466 -11.242 1.00 84.88 577 ASP A C 1
ATOM 4417 O O . ASP A 1 577 ? -23.704 1.079 -10.964 1.00 84.88 577 ASP A O 1
ATOM 4421 N N . ARG A 1 578 ? -22.148 2.704 -10.959 1.00 93.19 578 ARG A N 1
ATOM 4422 C CA . ARG A 1 578 ? -22.911 3.768 -10.308 1.00 93.19 578 ARG A CA 1
ATOM 4423 C C . ARG A 1 578 ? -23.360 3.435 -8.886 1.00 93.19 578 ARG A C 1
ATOM 4425 O O . ARG A 1 578 ? -24.288 4.064 -8.383 1.00 93.19 578 ARG A O 1
ATOM 4432 N N . THR A 1 579 ? -22.725 2.469 -8.229 1.00 92.75 579 THR A N 1
ATOM 4433 C CA . THR A 1 579 ? -23.065 2.062 -6.858 1.00 92.75 579 THR A CA 1
ATOM 4434 C C . THR A 1 579 ? -22.315 2.863 -5.796 1.00 92.75 579 THR A C 1
ATOM 4436 O O . THR A 1 579 ? -22.651 2.761 -4.619 1.00 92.75 579 THR A O 1
ATOM 4439 N N . MET A 1 580 ? -21.332 3.692 -6.172 1.00 91.00 580 MET A N 1
ATOM 4440 C CA . MET A 1 580 ? -20.539 4.473 -5.222 1.00 91.00 580 MET A CA 1
ATOM 4441 C C . MET A 1 580 ? -20.184 5.874 -5.743 1.00 91.00 580 MET A C 1
ATOM 4443 O O . MET A 1 580 ? -19.801 6.048 -6.900 1.00 91.00 580 MET A O 1
ATOM 4447 N N . LEU A 1 581 ? -20.270 6.871 -4.860 1.00 91.50 581 LEU A N 1
ATOM 4448 C CA . LEU A 1 581 ? -19.718 8.217 -5.038 1.00 91.50 581 LEU A CA 1
ATOM 4449 C C . LEU A 1 581 ? -18.463 8.378 -4.182 1.00 91.50 581 LEU A C 1
ATOM 4451 O O . LEU A 1 581 ? -18.470 8.044 -2.996 1.00 91.50 581 LEU A O 1
ATOM 4455 N N . ILE A 1 582 ? -17.399 8.929 -4.765 1.00 87.62 582 ILE A N 1
ATOM 4456 C CA . ILE A 1 582 ? -16.086 9.059 -4.126 1.00 87.62 582 ILE A CA 1
ATOM 4457 C C . ILE A 1 582 ? -15.557 10.478 -4.298 1.00 87.62 582 ILE A C 1
ATOM 4459 O O . ILE A 1 582 ? -15.507 11.011 -5.406 1.00 87.62 582 ILE A O 1
ATOM 4463 N N . ASN A 1 583 ? -15.106 11.082 -3.206 1.00 85.94 583 ASN A N 1
ATOM 4464 C CA . ASN A 1 583 ? -14.431 12.374 -3.213 1.00 85.94 583 ASN A CA 1
ATOM 4465 C C . ASN A 1 583 ? -13.103 12.265 -2.464 1.00 85.94 583 ASN A C 1
ATOM 4467 O O . ASN A 1 583 ? -13.091 11.973 -1.272 1.00 85.94 583 ASN A O 1
ATOM 4471 N N . LEU A 1 584 ? -12.002 12.488 -3.185 1.00 74.62 584 LEU A N 1
ATOM 4472 C CA . LEU A 1 584 ? -10.618 12.384 -2.695 1.00 74.62 584 LEU A CA 1
ATOM 4473 C C . LEU A 1 584 ? -10.051 13.728 -2.231 1.00 74.62 584 LEU A C 1
ATOM 4475 O O . LEU A 1 584 ? -9.126 13.800 -1.423 1.00 74.62 584 LEU A O 1
ATOM 4479 N N . THR A 1 585 ? -10.600 14.810 -2.777 1.00 70.56 585 THR A N 1
ATOM 4480 C CA . THR A 1 585 ? -10.183 16.191 -2.532 1.00 70.56 585 THR A CA 1
ATOM 4481 C C . THR A 1 585 ? -11.124 16.873 -1.555 1.00 70.56 585 THR A C 1
ATOM 4483 O O . THR A 1 585 ? -11.248 18.098 -1.568 1.00 70.56 585 THR A O 1
ATOM 4486 N N . GLY A 1 586 ? -11.796 16.093 -0.699 1.00 64.69 586 GLY A N 1
ATOM 4487 C CA . GLY A 1 586 ? -12.895 16.523 0.164 1.00 64.69 586 GLY A CA 1
ATOM 4488 C C . GLY A 1 586 ? -12.552 17.635 1.155 1.00 64.69 586 GLY A C 1
ATOM 4489 O O . GLY A 1 586 ? -13.412 18.018 1.936 1.00 64.69 586 GLY A O 1
ATOM 4490 N N . ALA A 1 587 ? -11.337 18.189 1.120 1.00 62.06 587 ALA A N 1
ATOM 4491 C CA . ALA A 1 587 ? -10.887 19.348 1.875 1.00 62.06 587 ALA A CA 1
ATOM 4492 C C . ALA A 1 587 ? -11.911 20.487 1.920 1.00 62.06 587 ALA A C 1
ATOM 4494 O O . ALA A 1 587 ? -12.007 21.140 2.952 1.00 62.06 587 ALA A O 1
ATOM 4495 N N . ALA A 1 588 ? -12.691 20.722 0.855 1.00 64.25 588 ALA A N 1
ATOM 4496 C CA . ALA A 1 588 ? -13.738 21.748 0.843 1.00 64.25 588 ALA A CA 1
ATOM 4497 C C . ALA A 1 588 ? -14.801 21.543 1.944 1.00 64.25 588 ALA A C 1
ATOM 4499 O O . ALA A 1 588 ? -15.143 22.513 2.621 1.00 64.25 588 ALA A O 1
ATOM 4500 N N . LEU A 1 589 ? -15.223 20.294 2.195 1.00 67.94 589 LEU A N 1
ATOM 4501 C CA . LEU A 1 589 ? -16.149 19.913 3.278 1.00 67.94 589 LEU A CA 1
ATOM 4502 C C . LEU A 1 589 ? -15.559 20.128 4.676 1.00 67.94 589 LEU A C 1
ATOM 4504 O O . LEU A 1 589 ? -16.276 20.114 5.666 1.00 67.94 589 LEU A O 1
ATOM 4508 N N . TRP A 1 590 ? -14.246 20.324 4.773 1.00 70.00 590 TRP A N 1
ATOM 4509 C CA . TRP A 1 590 ? -13.531 20.423 6.044 1.00 70.00 590 TRP A CA 1
ATOM 4510 C C . TRP A 1 590 ? -12.944 21.814 6.294 1.00 70.00 590 TRP A C 1
ATOM 4512 O O . TRP A 1 590 ? -12.246 22.023 7.286 1.00 70.00 590 TRP A O 1
ATOM 4522 N N . ARG A 1 591 ? -13.227 22.799 5.428 1.00 72.69 591 ARG A N 1
ATOM 4523 C CA . ARG A 1 591 ? -12.734 24.179 5.609 1.00 72.69 591 ARG A CA 1
ATOM 4524 C C . ARG A 1 591 ? -13.447 24.932 6.732 1.00 72.69 591 ARG A C 1
ATOM 4526 O O . ARG A 1 591 ? -12.907 25.918 7.226 1.00 72.69 591 ARG A O 1
ATOM 4533 N N . GLY A 1 592 ? -14.639 24.488 7.130 1.00 75.75 592 GLY A N 1
ATOM 4534 C CA . GLY A 1 592 ? -15.474 25.133 8.141 1.00 75.75 592 GLY A CA 1
ATOM 4535 C C . GLY A 1 592 ? -15.933 24.153 9.216 1.00 75.75 592 GLY A C 1
ATOM 4536 O O . GLY A 1 592 ? -16.361 23.043 8.908 1.00 75.75 592 GLY A O 1
ATOM 4537 N N . LYS A 1 593 ? -15.861 24.587 10.477 1.00 84.25 593 LYS A N 1
ATOM 4538 C CA . LYS A 1 593 ? -16.433 23.858 11.615 1.00 84.25 593 LYS A CA 1
ATOM 4539 C C . LYS A 1 593 ? -17.957 23.983 11.610 1.00 84.25 593 LYS A C 1
ATOM 4541 O O . LYS A 1 593 ? -18.470 25.067 11.337 1.00 84.25 593 LYS A O 1
ATOM 4546 N N . GLY A 1 594 ? -18.647 22.909 11.976 1.00 87.56 594 GLY A N 1
ATOM 4547 C CA . GLY A 1 594 ? -20.106 22.846 12.087 1.00 87.56 594 GLY A CA 1
ATOM 4548 C C . GLY A 1 594 ? -20.708 21.729 11.241 1.00 87.56 594 GLY A C 1
ATOM 4549 O O . GLY A 1 594 ? -19.981 20.928 10.658 1.00 87.56 594 GLY A O 1
ATOM 4550 N N . THR A 1 595 ? -22.036 21.690 11.160 1.00 89.62 595 THR A N 1
ATOM 4551 C CA . THR A 1 595 ? -22.768 20.680 10.387 1.00 89.62 595 THR A CA 1
ATOM 4552 C C . THR A 1 595 ? -22.809 21.028 8.904 1.00 89.62 595 THR A C 1
ATOM 4554 O O . THR A 1 595 ? -23.196 22.128 8.512 1.00 89.62 595 THR A O 1
ATOM 4557 N N . TRP A 1 596 ? -22.429 20.059 8.085 1.00 91.44 596 TRP A N 1
ATOM 4558 C CA . TRP A 1 596 ? -22.557 20.055 6.640 1.00 91.44 596 TRP A CA 1
ATOM 4559 C C . TRP A 1 596 ? -23.723 19.160 6.244 1.00 91.44 596 TRP A C 1
ATOM 4561 O O . TRP A 1 596 ? -23.964 18.133 6.873 1.00 91.44 596 TRP A O 1
ATOM 4571 N N . THR A 1 597 ? -24.422 19.520 5.178 1.00 93.81 597 THR A N 1
ATOM 4572 C CA . THR A 1 597 ? -25.472 18.690 4.588 1.00 93.81 597 THR A CA 1
ATOM 4573 C C . THR A 1 597 ? -25.053 18.280 3.189 1.00 93.81 597 THR A C 1
ATOM 4575 O O . THR A 1 597 ? -24.652 19.122 2.388 1.00 93.81 597 THR A O 1
ATOM 4578 N N . LEU A 1 598 ? -25.159 16.995 2.887 1.00 94.44 598 LEU A N 1
ATOM 4579 C CA . LEU A 1 598 ? -24.938 16.424 1.573 1.00 94.44 598 LEU A CA 1
ATOM 4580 C C . LEU A 1 598 ? -26.268 15.873 1.070 1.00 94.44 598 LEU A C 1
ATOM 4582 O O . LEU A 1 598 ? -26.933 15.111 1.767 1.00 94.44 598 LEU A O 1
ATOM 4586 N N . GLU A 1 599 ? -26.653 16.252 -0.136 1.00 96.44 599 GLU A N 1
ATOM 4587 C CA . GLU A 1 599 ? -27.807 15.688 -0.830 1.00 96.44 599 GLU A CA 1
ATOM 4588 C C . GLU A 1 599 ? -27.296 14.866 -2.011 1.00 96.44 599 GLU A C 1
ATOM 4590 O O . GLU A 1 599 ? -26.552 15.377 -2.856 1.00 96.44 599 GLU A O 1
ATOM 4595 N N . VAL A 1 600 ? -27.671 13.588 -2.032 1.00 96.56 600 VAL A N 1
ATOM 4596 C CA . VAL A 1 600 ? -27.292 12.629 -3.075 1.00 96.56 600 VAL A CA 1
ATOM 4597 C C . VAL A 1 600 ? -28.536 12.033 -3.714 1.00 96.56 600 VAL A C 1
ATOM 4599 O O . VAL A 1 600 ? -29.495 11.678 -3.028 1.00 96.56 600 VAL A O 1
ATOM 4602 N N . SER A 1 601 ? -28.505 11.905 -5.035 1.00 97.50 601 SER A N 1
ATOM 4603 C CA . SER A 1 601 ? -29.629 11.411 -5.828 1.00 97.50 601 SER A CA 1
ATOM 4604 C C . SER A 1 601 ? -29.480 9.912 -6.086 1.00 97.50 601 SER A C 1
ATOM 4606 O O . SER A 1 601 ? -28.460 9.474 -6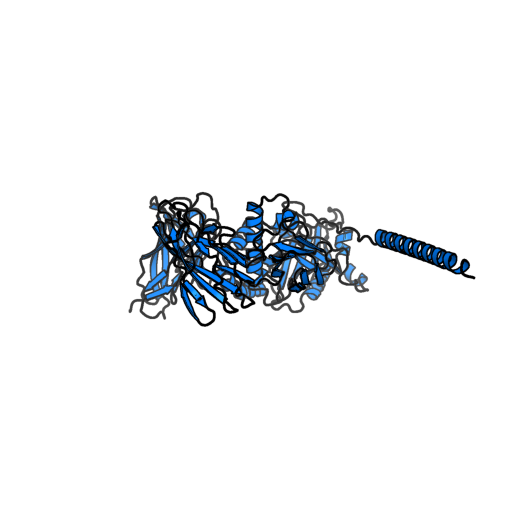.621 1.00 97.50 601 SER A O 1
ATOM 4608 N N . LEU A 1 602 ? -30.500 9.126 -5.746 1.00 97.75 602 LEU A N 1
ATOM 4609 C CA . LEU A 1 602 ? -30.570 7.680 -5.960 1.00 97.75 602 LEU A CA 1
ATOM 4610 C C . LEU A 1 602 ? -31.646 7.333 -6.997 1.00 97.75 602 LEU A C 1
ATOM 4612 O O . LEU A 1 602 ? -32.690 7.977 -7.068 1.00 97.75 602 LEU A O 1
ATOM 4616 N N . THR A 1 603 ? -31.406 6.274 -7.764 1.00 98.12 603 THR A N 1
ATOM 4617 C CA . THR A 1 603 ? -32.352 5.631 -8.682 1.00 98.12 603 THR A CA 1
ATOM 4618 C C . THR A 1 603 ? -32.571 4.187 -8.234 1.00 98.12 603 THR A C 1
ATOM 4620 O O . THR A 1 603 ? -31.604 3.434 -8.099 1.00 98.12 603 THR A O 1
ATOM 4623 N N . ALA A 1 604 ? -33.828 3.789 -8.020 1.00 97.69 604 ALA A N 1
ATOM 4624 C CA . ALA A 1 604 ? -34.175 2.401 -7.714 1.00 97.69 604 ALA A CA 1
ATOM 4625 C C . ALA A 1 604 ? -34.164 1.559 -8.994 1.00 97.69 604 ALA A C 1
ATOM 4627 O O . ALA A 1 604 ? -34.744 1.956 -10.008 1.00 97.69 604 ALA A O 1
ATOM 4628 N N . ALA A 1 605 ? -33.560 0.372 -8.957 1.00 97.00 605 ALA A N 1
ATOM 4629 C CA . ALA A 1 605 ? -33.617 -0.555 -10.080 1.00 97.00 605 ALA A CA 1
ATOM 4630 C C . ALA A 1 605 ? -35.085 -0.910 -10.405 1.00 97.00 605 ALA A C 1
ATOM 4632 O O . ALA A 1 605 ? -35.892 -1.082 -9.487 1.00 97.00 605 ALA A O 1
ATOM 4633 N N . PRO A 1 606 ? -35.460 -1.084 -11.687 1.00 96.75 606 PRO A N 1
ATOM 4634 C CA . PRO A 1 606 ? -36.820 -1.493 -12.055 1.00 96.75 606 PRO A CA 1
ATOM 4635 C C . PRO A 1 606 ? -37.264 -2.817 -11.416 1.00 96.75 606 PRO A C 1
ATOM 4637 O O . PRO A 1 606 ? -38.454 -3.058 -11.247 1.00 96.75 606 PRO A O 1
ATOM 4640 N N . SER A 1 607 ? -36.303 -3.673 -11.061 1.00 96.00 607 SER A N 1
ATOM 4641 C CA . SER A 1 607 ? -36.510 -4.968 -10.412 1.00 96.00 607 SER A CA 1
ATOM 4642 C C . SER A 1 607 ? -36.305 -4.942 -8.893 1.00 96.00 607 SER A C 1
ATOM 4644 O O . SER A 1 607 ? -36.243 -6.009 -8.282 1.00 96.00 607 SER A O 1
ATOM 4646 N N . ALA A 1 608 ? -36.121 -3.771 -8.276 1.00 94.81 608 ALA A N 1
ATOM 4647 C CA . ALA A 1 608 ? -35.870 -3.682 -6.843 1.00 94.81 608 ALA A CA 1
ATOM 4648 C C . ALA A 1 608 ? -37.099 -4.158 -6.045 1.00 94.81 608 ALA A C 1
ATOM 4650 O O . ALA A 1 608 ? -38.234 -3.778 -6.337 1.00 94.81 608 ALA A O 1
ATOM 4651 N N . ALA A 1 609 ? -36.874 -5.004 -5.039 1.00 96.25 609 ALA A N 1
ATOM 4652 C CA . ALA A 1 609 ? -37.944 -5.505 -4.182 1.00 96.25 609 ALA A CA 1
ATOM 4653 C C . ALA A 1 609 ? -38.479 -4.394 -3.267 1.00 96.25 609 ALA A C 1
ATOM 4655 O O . ALA A 1 609 ? -37.706 -3.567 -2.789 1.00 96.25 609 ALA A O 1
ATOM 4656 N N . THR A 1 610 ? -39.783 -4.397 -2.978 1.00 96.62 610 THR A N 1
ATOM 4657 C CA . THR A 1 610 ? -40.390 -3.471 -2.009 1.00 96.62 610 THR A CA 1
ATOM 4658 C C . THR A 1 610 ? -39.792 -3.657 -0.616 1.00 96.62 610 THR A C 1
ATOM 4660 O O . THR A 1 610 ? -39.614 -4.794 -0.177 1.00 96.62 610 THR A O 1
ATOM 4663 N N . GLY A 1 611 ? -39.558 -2.560 0.100 1.00 96.50 611 GLY A N 1
ATOM 4664 C CA . GLY A 1 611 ? -38.979 -2.567 1.444 1.00 96.50 611 GLY A CA 1
ATOM 4665 C C . GLY A 1 611 ? -37.791 -1.620 1.582 1.00 96.50 611 GLY A C 1
ATOM 4666 O O . GLY A 1 611 ? -37.391 -0.957 0.625 1.00 96.50 611 GLY A O 1
ATOM 4667 N N . THR A 1 612 ? -37.249 -1.536 2.795 1.00 97.12 612 THR A N 1
ATOM 4668 C CA . THR A 1 612 ? -36.055 -0.738 3.090 1.00 97.12 612 THR A CA 1
ATOM 4669 C C . THR A 1 612 ? -34.802 -1.552 2.808 1.00 97.12 612 THR A C 1
ATOM 4671 O O . THR A 1 612 ? -34.636 -2.652 3.334 1.00 97.12 612 THR A O 1
ATOM 4674 N N . HIS A 1 613 ? -33.916 -0.984 2.000 1.00 96.94 613 HIS A N 1
ATOM 4675 C CA . HIS A 1 613 ? -32.596 -1.524 1.703 1.00 96.94 613 HIS A CA 1
ATOM 4676 C C . HIS A 1 613 ? -31.559 -0.637 2.372 1.00 96.94 613 HIS A C 1
ATOM 4678 O O . HIS A 1 613 ? -31.663 0.591 2.310 1.00 96.94 613 HIS A O 1
ATOM 4684 N N . THR A 1 614 ? -30.558 -1.255 2.991 1.00 95.56 614 THR A N 1
ATOM 4685 C CA . THR A 1 614 ? -29.530 -0.554 3.762 1.00 95.56 614 THR A CA 1
ATOM 4686 C C . THR A 1 614 ? -28.147 -1.012 3.321 1.00 95.56 614 THR A C 1
ATOM 4688 O O . THR A 1 614 ? -27.821 -2.193 3.414 1.00 95.56 614 THR A O 1
ATOM 4691 N N . ALA A 1 615 ? -27.317 -0.068 2.880 1.00 92.56 615 ALA A N 1
ATOM 4692 C CA . ALA A 1 615 ? -25.879 -0.259 2.772 1.00 92.56 615 ALA A CA 1
ATOM 4693 C C . ALA A 1 615 ? -25.263 -0.032 4.154 1.00 92.56 615 ALA A C 1
ATOM 4695 O O . ALA A 1 615 ? -25.165 1.110 4.618 1.00 92.56 615 ALA A O 1
ATOM 4696 N N . LYS A 1 616 ? -24.864 -1.126 4.813 1.00 88.88 616 LYS A N 1
ATOM 4697 C CA . LYS A 1 616 ? -24.135 -1.049 6.079 1.00 88.88 616 LYS A CA 1
ATOM 4698 C C . LYS A 1 616 ? -22.808 -0.328 5.865 1.00 88.88 616 LYS A C 1
ATOM 4700 O O . LYS A 1 616 ? -22.087 -0.665 4.927 1.00 88.88 616 LYS A O 1
ATOM 4705 N N . ASP A 1 617 ? -22.500 0.649 6.714 1.00 85.31 617 ASP A N 1
ATOM 4706 C CA . ASP A 1 617 ? -21.332 1.529 6.551 1.00 85.31 617 ASP A CA 1
ATOM 4707 C C . ASP A 1 617 ? -21.311 2.237 5.176 1.00 85.31 617 ASP A C 1
ATOM 4709 O O . ASP A 1 617 ? -20.254 2.614 4.659 1.00 85.31 617 ASP A O 1
ATOM 4713 N N . GLY A 1 618 ? 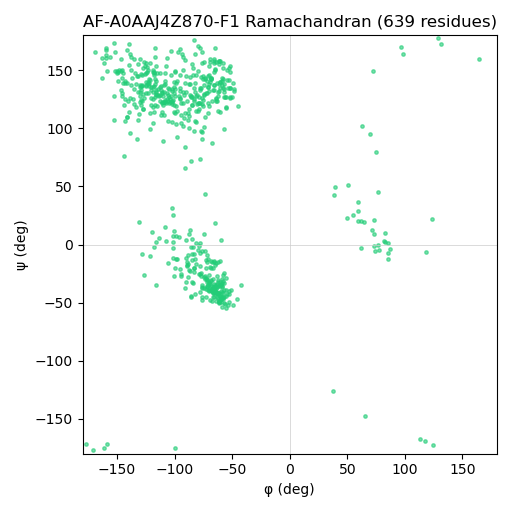-22.494 2.413 4.568 1.00 85.62 618 GLY A N 1
ATOM 4714 C CA . GLY A 1 618 ? -22.674 3.042 3.260 1.00 85.62 618 GLY A CA 1
ATOM 4715 C C . GLY A 1 618 ? -22.262 4.511 3.233 1.00 85.62 618 GLY A C 1
ATOM 4716 O O . GLY A 1 618 ? -22.046 5.072 2.166 1.00 85.62 618 GLY A O 1
ATOM 4717 N N . LEU A 1 619 ? -22.103 5.140 4.392 1.00 89.12 619 LEU A N 1
ATOM 4718 C CA . LEU A 1 619 ? -21.498 6.450 4.573 1.00 89.12 619 LEU A CA 1
ATOM 4719 C C . LEU A 1 619 ? -20.113 6.264 5.182 1.00 89.12 619 LEU A C 1
ATOM 4721 O O . LEU A 1 619 ? -19.995 5.687 6.257 1.00 89.12 619 LEU A O 1
ATOM 4725 N N . SER A 1 620 ? -19.069 6.778 4.535 1.00 86.25 620 SER A N 1
ATOM 4726 C CA . SER A 1 620 ? -17.700 6.687 5.041 1.00 86.25 620 SER A CA 1
ATOM 4727 C C . SER A 1 620 ? -16.926 7.962 4.742 1.00 86.25 620 SER A C 1
ATOM 4729 O O . SER A 1 620 ? -16.509 8.196 3.612 1.00 86.25 620 SER A O 1
ATOM 4731 N N . PHE A 1 621 ? -16.693 8.777 5.762 1.00 85.06 621 PHE A N 1
ATOM 4732 C CA . PHE A 1 621 ? -15.998 10.057 5.644 1.00 85.06 621 PHE A CA 1
ATOM 4733 C C . PHE A 1 621 ? -14.684 10.004 6.411 1.00 85.06 621 PHE A C 1
ATOM 4735 O O . PHE A 1 621 ? -14.664 9.550 7.555 1.00 85.06 621 PHE A O 1
ATOM 4742 N N . THR A 1 622 ? -13.592 10.480 5.812 1.00 76.56 622 THR A N 1
ATOM 4743 C CA . THR A 1 622 ? -12.278 10.524 6.472 1.00 76.56 622 THR A CA 1
ATOM 4744 C C . THR A 1 622 ? -11.694 11.930 6.519 1.00 76.56 622 THR A C 1
ATOM 4746 O O . THR A 1 622 ? -11.936 12.751 5.638 1.00 76.56 622 THR A O 1
ATOM 4749 N N . THR A 1 623 ? -10.898 12.209 7.552 1.00 70.00 623 THR A N 1
ATOM 4750 C CA . THR A 1 623 ? -10.102 13.442 7.678 1.00 70.00 623 THR A CA 1
ATOM 4751 C C . THR A 1 623 ? -8.653 13.115 8.010 1.00 70.00 623 THR A C 1
ATOM 4753 O O . THR A 1 623 ? -8.355 12.024 8.506 1.00 70.00 623 THR A O 1
ATOM 4756 N N . GLY A 1 624 ? -7.748 14.063 7.744 1.00 61.38 624 GLY A N 1
ATOM 4757 C CA . GLY A 1 624 ? -6.361 13.989 8.211 1.00 61.38 624 GLY A CA 1
ATOM 4758 C C . GLY A 1 624 ? -5.611 12.764 7.708 1.00 61.38 624 GLY A C 1
ATOM 4759 O O . GLY A 1 624 ? -4.838 12.167 8.452 1.00 61.38 624 GLY A O 1
ATOM 4760 N N . GLY A 1 625 ? -5.884 12.366 6.469 1.00 54.62 625 GLY A N 1
ATOM 4761 C CA . GLY A 1 625 ? -5.225 11.236 5.844 1.00 54.62 625 GLY A CA 1
ATOM 4762 C C . GLY A 1 625 ? -5.697 9.855 6.296 1.00 54.62 625 GLY A C 1
ATOM 4763 O O . GLY A 1 625 ? -4.895 8.981 6.607 1.00 54.62 625 GLY A O 1
ATOM 4764 N N . GLY A 1 626 ? -7.013 9.654 6.396 1.00 56.03 626 GLY A N 1
ATOM 4765 C CA . GLY A 1 626 ? -7.586 8.349 6.758 1.00 56.03 626 GLY A CA 1
ATOM 4766 C C . GLY A 1 626 ? -7.413 7.964 8.232 1.00 56.03 626 GLY A C 1
ATOM 4767 O O . GLY A 1 626 ? -7.902 6.919 8.652 1.00 56.03 626 GLY A O 1
ATOM 4768 N N . LEU A 1 627 ? -6.760 8.805 9.043 1.00 55.25 627 LEU A N 1
ATOM 4769 C CA . LEU A 1 627 ? -6.516 8.550 10.469 1.00 55.25 627 LEU A CA 1
ATOM 4770 C C . LEU A 1 627 ? -7.783 8.611 11.320 1.00 55.25 627 LEU A C 1
ATOM 4772 O O . LEU A 1 627 ? -7.807 8.118 12.448 1.00 55.25 627 LEU A O 1
ATOM 4776 N N . ARG A 1 628 ? -8.827 9.256 10.808 1.00 65.56 628 ARG A N 1
ATOM 4777 C CA . ARG A 1 628 ? -10.128 9.332 11.454 1.00 65.56 628 ARG A CA 1
ATOM 4778 C C . ARG A 1 628 ? -11.175 8.951 10.417 1.00 65.56 628 ARG A C 1
ATOM 4780 O O . ARG A 1 628 ? -11.090 9.425 9.285 1.00 65.56 628 ARG A O 1
ATOM 4787 N N . ARG A 1 629 ? -12.156 8.141 10.824 1.00 74.25 629 ARG A N 1
ATOM 4788 C CA . ARG A 1 629 ? -13.287 7.715 9.997 1.00 74.25 629 ARG A CA 1
ATOM 4789 C C . ARG A 1 629 ? -14.613 7.937 10.726 1.00 74.25 629 ARG A C 1
ATOM 4791 O O . ARG A 1 629 ? -14.745 7.521 11.872 1.00 74.25 629 ARG A O 1
ATOM 4798 N N . ALA A 1 630 ? -15.578 8.554 10.055 1.00 78.75 630 ALA A N 1
ATOM 4799 C CA . ALA A 1 630 ? -16.980 8.544 10.449 1.00 78.75 630 ALA A CA 1
ATOM 4800 C C . ALA A 1 630 ? -17.721 7.586 9.513 1.00 78.75 630 ALA A C 1
ATOM 4802 O O . ALA A 1 630 ? -17.672 7.764 8.294 1.00 78.75 630 ALA A O 1
ATOM 4803 N N . THR A 1 631 ? -18.369 6.569 10.083 1.00 83.00 631 THR A N 1
ATOM 4804 C CA . THR A 1 631 ? -19.200 5.621 9.332 1.00 83.00 631 THR A CA 1
ATOM 4805 C C . THR A 1 631 ? -20.644 5.680 9.789 1.00 83.00 631 THR A C 1
ATOM 4807 O O . THR A 1 631 ? -20.928 6.002 10.943 1.00 83.00 631 THR A O 1
ATOM 4810 N N . SER A 1 632 ? -21.557 5.431 8.862 1.00 87.75 632 SER A N 1
ATOM 4811 C CA . SER A 1 632 ? -22.979 5.273 9.141 1.00 87.75 632 SER A CA 1
ATOM 4812 C C . SER A 1 632 ? -23.633 4.514 7.995 1.00 87.75 632 SER A C 1
ATOM 4814 O O . SER A 1 632 ? -23.043 4.343 6.928 1.00 87.75 632 SER A O 1
ATOM 4816 N N . ASP A 1 633 ? -24.858 4.071 8.208 1.00 92.81 633 ASP A N 1
ATOM 4817 C CA . ASP A 1 633 ? -25.618 3.371 7.190 1.00 92.81 633 ASP A CA 1
ATOM 4818 C C . ASP A 1 633 ? -26.267 4.374 6.229 1.00 92.81 633 ASP A C 1
ATOM 4820 O O . ASP A 1 633 ? -26.700 5.459 6.630 1.00 92.81 633 ASP A O 1
ATOM 4824 N N . LEU A 1 634 ? -26.371 3.993 4.956 1.00 94.75 634 LEU A N 1
ATOM 4825 C CA . LEU A 1 634 ? -27.242 4.668 3.996 1.00 94.75 634 LEU A CA 1
ATOM 4826 C C . LEU A 1 634 ? -28.405 3.736 3.671 1.00 94.75 634 LEU A C 1
ATOM 4828 O O . LEU A 1 634 ? -28.194 2.566 3.369 1.00 94.75 634 LEU A O 1
ATOM 4832 N N . SER A 1 635 ? -29.630 4.245 3.727 1.00 95.88 635 SER A N 1
ATOM 4833 C CA . SER A 1 635 ? -30.850 3.485 3.462 1.00 95.88 635 SER A CA 1
ATOM 4834 C C . SER A 1 635 ? -31.735 4.161 2.419 1.00 95.88 635 SER A C 1
ATOM 4836 O O . SER A 1 635 ? -31.747 5.386 2.288 1.00 95.88 635 SER A O 1
ATOM 4838 N N . ALA A 1 636 ? -32.518 3.366 1.700 1.00 95.19 636 ALA A N 1
ATOM 4839 C CA . ALA A 1 636 ? -33.579 3.831 0.811 1.00 95.19 636 ALA A CA 1
ATOM 4840 C C . ALA A 1 636 ? -34.730 2.819 0.810 1.00 95.19 636 ALA A C 1
ATOM 4842 O O . ALA A 1 636 ? -34.512 1.620 0.990 1.00 95.19 636 ALA A O 1
ATOM 4843 N N . THR A 1 637 ? -35.958 3.291 0.616 1.00 96.75 637 THR A N 1
ATOM 4844 C CA . THR A 1 637 ? -37.153 2.442 0.659 1.00 96.75 637 THR A CA 1
ATOM 4845 C C . THR A 1 637 ? -37.779 2.348 -0.721 1.00 96.75 637 THR A C 1
ATOM 4847 O O . THR A 1 637 ? -38.136 3.362 -1.316 1.00 96.75 637 THR A O 1
ATOM 4850 N N . VAL A 1 638 ? -37.947 1.127 -1.227 1.00 95.94 638 VAL A N 1
ATOM 4851 C CA . VAL A 1 638 ? -38.732 0.875 -2.438 1.00 95.94 638 VAL A CA 1
ATOM 4852 C C . VAL A 1 638 ? -40.201 0.743 -2.056 1.00 95.94 638 VAL A C 1
ATOM 4854 O O . VAL A 1 638 ? -40.562 -0.156 -1.290 1.00 95.94 638 VAL A O 1
ATOM 4857 N N . ILE A 1 639 ? -41.053 1.607 -2.605 1.00 96.81 639 ILE A N 1
ATOM 4858 C CA . ILE A 1 639 ? -42.507 1.559 -2.388 1.00 96.81 639 ILE A CA 1
ATOM 4859 C C . ILE A 1 639 ? -43.219 0.884 -3.566 1.00 96.81 639 ILE A C 1
ATOM 4861 O O . ILE A 1 639 ? -42.755 0.947 -4.703 1.00 96.81 639 ILE A O 1
ATOM 4865 N N . GLY A 1 640 ? -44.343 0.216 -3.285 1.00 91.56 640 GLY A N 1
ATOM 4866 C CA . GLY A 1 640 ? -45.182 -0.405 -4.314 1.00 91.56 640 GLY A CA 1
ATOM 4867 C C . GLY A 1 640 ? -45.719 0.614 -5.328 1.00 91.56 640 GLY A C 1
ATOM 4868 O O . GLY A 1 640 ? -45.776 1.814 -5.047 1.00 91.56 640 GLY A O 1
ATOM 4869 N N . ASN A 1 641 ? -46.088 0.122 -6.515 1.00 76.31 641 ASN A N 1
ATOM 4870 C CA . ASN A 1 641 ? -46.611 0.957 -7.603 1.00 76.31 641 ASN A CA 1
ATOM 4871 C C . ASN A 1 641 ? -47.922 1.660 -7.264 1.00 76.31 641 ASN A C 1
ATOM 4873 O O . ASN A 1 641 ? -48.812 1.000 -6.683 1.00 76.31 641 ASN A O 1
#

Nearest PDB structures (foldseek):
  2wn4-assembly1_A  TM=7.852E-01  e=5.549E-10  Clostridioides difficile
  2wn5-assembly1_A  TM=7.795E-01  e=8.574E-10  Clostridioides difficile
  2wn6-assembly1_A  TM=7.724E-01  e=1.255E-09  Clostridioides difficile
  2wn8-assembly1_A  TM=7.564E-01  e=1.739E-09  Clostridioides difficile
  3rkp-assembly2_B  TM=2.973E-01  e=6.294E-08  Bacillus cereus ATCC 14579

pLDDT: mean 84.17, std 14.96, range [26.19, 98.12]

Solvent-accessible surface area (backbone atoms only — not comparable to full-atom values): 32903 Å² total; per-residue (Å²): 134,81,71,66,61,65,55,54,53,56,52,52,54,51,50,51,52,50,53,51,52,53,51,52,50,53,52,52,52,57,51,61,76,60,53,72,72,75,64,60,76,19,41,46,91,79,86,82,59,46,61,40,34,46,50,80,61,65,85,46,81,80,74,91,71,56,74,66,58,76,72,45,56,61,69,57,48,53,51,55,48,48,59,73,49,48,72,77,46,77,48,92,47,34,70,54,37,48,53,51,46,49,72,65,34,29,70,51,51,67,65,44,56,52,52,28,45,34,35,48,38,46,38,70,74,61,44,70,58,43,57,33,40,57,76,24,42,87,88,49,51,72,70,54,42,53,52,50,52,50,43,52,54,27,35,53,47,52,17,54,74,57,33,36,90,48,28,41,62,31,12,32,37,39,46,64,56,60,54,64,69,52,45,56,59,36,43,24,21,32,39,33,22,59,25,64,45,72,27,17,37,39,91,58,37,61,75,83,32,61,73,28,48,24,37,39,42,33,22,40,48,52,64,37,37,18,42,62,39,29,62,76,35,68,41,39,91,55,98,80,53,57,25,39,36,33,42,56,47,41,31,32,43,22,70,38,36,46,67,66,36,74,30,84,91,36,85,78,37,38,55,22,33,37,36,28,25,34,45,52,88,37,75,67,43,80,48,78,46,61,42,69,51,32,14,37,34,37,40,43,34,42,46,51,68,35,76,46,23,32,38,37,33,24,50,57,92,57,67,68,44,79,94,45,49,77,46,73,49,77,32,58,52,31,57,51,75,51,77,47,72,82,41,70,60,44,56,28,31,39,30,36,28,77,42,86,45,40,57,58,57,78,49,75,47,78,48,59,24,32,88,51,50,58,69,46,45,40,59,76,53,68,32,67,22,45,58,66,26,74,27,57,46,36,37,38,37,33,26,76,39,59,46,73,49,45,24,52,34,40,40,29,58,17,89,63,35,30,44,72,65,44,64,41,40,36,29,42,70,87,66,53,74,51,70,66,76,45,47,54,41,94,84,27,43,37,43,37,31,63,62,56,80,43,79,60,55,42,50,32,39,38,38,34,48,33,29,29,35,72,82,55,77,73,52,39,82,35,64,16,81,56,15,29,33,44,22,49,64,99,44,72,56,42,53,21,52,29,51,38,28,27,60,56,80,46,50,49,43,43,63,79,36,70,27,73,21,39,58,62,31,64,36,56,34,32,32,40,36,35,24,57,60,54,63,80,82,42,67,36,11,54,33,40,40,35,46,18,78,53,38,25,45,67,64,40,60,33,42,37,30,42,61,85,67,52,73,46,78,43,79,38,49,53,32,93,86,24,38,35,41,38,32,60,67,39,25,75,74,43,72,51,65,33,52,29,39,39,38,40,45,33,27,32,35,71,82,41,68,70,43,77,30,65,16,79,58,12,30,35,40,27,41,66,56,36,77,40,76,26,62,25,55,30,53,38,29,30,42,79,134

Foldseek 3Di:
DPPVVVVVVVVVVVVVVVVVVVVVVVVVVVVVVPPQDPWDQWFADPDATRQKIWDSDFQDDDDPDCVVVVPDDLVVNVVVLCVVQCPFAPAPALVRLLVVQCVQFQVVLLPQALLLNLLLLVCQVPVPQQRCLRFFDPPPDPVRLVVSLSSLVSPLCSLQVRDAQTKAKWKFQGATRDALVVLQVLARIKIWGSAKDKTASHPYAPPVRNQHQEMEIEIEGTNFRWHQQAVLSVRHPDNPHRIIIGRGGKMWRWNDKDASAAQPVDRSRHSHMYTYTYTQDDQWDWDKAEDEQFKIKIKIAASFQAQFKKKFKFAPPDQLDPVRTPDMDTGRGRMDMDMDGRHHFHKIKMFIHSGDGSSRGSDIDIYTHHQDQWDAKEWPDAAAAAQQGKDKTKMKTAGADQDLFWKKKKAFAFPQKFFPDQWKWKQDPVRDIDTDQWDADPVRGMTIHGGSPRGDGGMMMIITMMHGHNPPQDFFKTKDFQSTWIGGPPDGTRGYMHIYGHHNPDWAKDWPDAAEAAAQGKDKIKIKTFLQSFDAPFQWKKWKAFAFPQKFFPAQWKWKAAPVRDTDTDRFSANPVRGMTIDTRCSVNNNDGGMMMIMTMMTGHNPDDFAKTKDFQSTWMGTNSSSDIHTDIHMYGHDYD

Mean predicted aligned error: 11.27 Å

Organism: Pandoraea pulmonicola (NCBI:txid93221)